Protein AF-0000000076753699 (afdb_homodimer)

InterPro domains:
  IPR006108 3-hydroxyacyl-CoA dehydrogenase, C-terminal [PF00725] (182-278)
  IPR006176 3-hydroxyacyl-CoA dehydrogenase, NAD binding [PF02737] (7-179)
  IPR008927 6-phosphogluconate dehydrogenase-like, C-terminal domain superfamily [SSF48179] (181-278)
  IPR013328 6-phosphogluconate dehydrogenase, domain 2 [G3DSA:1.10.1040.10] (185-278)
  IPR022694 3-hydroxyacyl-CoA dehydrogenase [PIRSF000105] (4-278)
  IPR036291 NAD(P)-binding domain superfamily [SSF51735] (4-181)

Nearest PDB structures (foldseek):
  4kug-assembly2_C  TM=9.467E-01  e=2.448E-29  Clostridium butyricum E4 str. BoNT E BL5262
  6acq-assembly1_F  TM=9.265E-01  e=1.939E-29  Clostridium acetobutylicum ATCC 824
  4pzc-assembly1_A  TM=9.038E-01  e=3.170E-28  Cupriavidus necator H16
  3had-assembly1_B  TM=9.224E-01  e=6.169E-27  Homo sapiens
  1f17-assembly1_A  TM=9.261E-01  e=1.864E-26  Homo sapiens

pLDDT: mean 96.17, std 6.36, range [33.0, 98.88]

Secondary structure (DSSP, 8-state):
------EEEE--SHHHHHHHHHHHHTT--EEEE-S-HHHHHHHHHHHHHHHHHHHHTT---S----EEEES-GGGGTT-SEEEE---S-HHHHHHHHHHHHTTSPTT--EEEE-SS--HHHHHTT-S-GGGEEEEEPPSSTTT--EEEEEE-TT--HHHHHHHHHHHHHTT-EEEEEE--TTTTHHHHHHHHHHHHHHHHHTTSS-HHHHHHHHHHHH--SS-HHHHHHHH-HHHHHHHHHHHHHHHT-GGGSPPHHHHHHHHTT--BGGGTBSSSB-/------EEEE--SHHHHHHHHHHHHTT--EEEE-S-HHHHHHHHHHHHHHHHHHHHTT---S----EEEES-GGGGTT-SEEEE---S-HHHHHHHHHHHHTTSPTT--EEEE-SS--HHHHHTT-S-GGGEEEEEPPSSTTT--EEEEEE-TT--HHHHHHHHHHHHHTT-EEEEEE--TTTTHHHHHHHHHHHHHHHHHTTSS-HHHHHHHHHHHH--SS-HHHHHHHH-HHHHHHHHHHHHHHHT-GGGSPPHHHHHHHHTT--BGGGTBSSSB-

Structure (mmCIF, N/CA/C/O backbone):
data_AF-0000000076753699-model_v1
#
loop_
_entity.id
_entity.type
_entity.pdbx_description
1 polymer '3-hydroxyacyl-CoA dehydrogenase'
#
loop_
_atom_site.group_PDB
_atom_site.id
_atom_site.type_symbol
_atom_site.label_atom_id
_atom_site.label_alt_id
_atom_site.label_comp_id
_atom_site.label_asym_id
_atom_site.label_entity_id
_atom_site.label_seq_id
_atom_site.pdbx_PDB_ins_code
_atom_site.Cartn_x
_atom_site.Cartn_y
_atom_site.Cartn_z
_atom_site.occupancy
_atom_site.B_iso_or_equiv
_atom_site.auth_seq_id
_atom_site.auth_comp_id
_atom_site.auth_asym_id
_atom_site.auth_atom_id
_atom_site.pdbx_PDB_model_num
ATOM 1 N N . MET A 1 1 ? -14.969 -46.531 -12.648 1 33.06 1 MET A N 1
ATOM 2 C CA . MET A 1 1 ? -15.164 -45.219 -12.008 1 33.06 1 MET A CA 1
ATOM 3 C C . MET A 1 1 ? -14.102 -44.219 -12.469 1 33.06 1 MET A C 1
ATOM 5 O O . MET A 1 1 ? -12.906 -44.469 -12.328 1 33.06 1 MET A O 1
ATOM 9 N N . THR A 1 2 ? -14.305 -43.562 -13.523 1 42.16 2 THR A N 1
ATOM 10 C CA . THR A 1 2 ? -13.305 -42.719 -14.148 1 42.16 2 THR A CA 1
ATOM 11 C C . THR A 1 2 ? -12.609 -41.844 -13.109 1 42.16 2 THR A C 1
ATOM 13 O O . THR A 1 2 ? -13.266 -41.125 -12.352 1 42.16 2 THR A O 1
ATOM 16 N N . GLN A 1 3 ? -11.578 -42.25 -12.57 1 54.59 3 GLN A N 1
ATOM 17 C CA . GLN A 1 3 ? -10.844 -41.656 -11.469 1 54.59 3 GLN A CA 1
ATOM 18 C C . GLN A 1 3 ? -10.625 -40.156 -11.703 1 54.59 3 GLN A C 1
ATOM 20 O O . GLN A 1 3 ? -10.211 -39.75 -12.789 1 54.59 3 GLN A O 1
ATOM 25 N N . GLU A 1 4 ? -11.289 -39.312 -10.883 1 69.81 4 GLU A N 1
ATOM 26 C CA . GLU A 1 4 ? -11.164 -37.875 -10.984 1 69.81 4 GLU A CA 1
ATOM 27 C C . GLU A 1 4 ? -9.695 -37.438 -10.977 1 69.81 4 GLU A C 1
ATOM 29 O O . GLU A 1 4 ? -8.906 -37.906 -10.164 1 69.81 4 GLU A O 1
ATOM 34 N N . ARG A 1 5 ? -9.312 -36.906 -12.172 1 86.62 5 ARG A N 1
ATOM 35 C CA . ARG A 1 5 ? -7.953 -36.406 -12.297 1 86.62 5 ARG A CA 1
ATOM 36 C C . ARG A 1 5 ? -7.672 -35.312 -11.25 1 86.62 5 ARG A C 1
ATOM 38 O O . ARG A 1 5 ? -8.5 -34.438 -11.023 1 86.62 5 ARG A O 1
ATOM 45 N N . GLY A 1 6 ? -6.605 -35.594 -10.5 1 94.56 6 GLY A N 1
ATOM 46 C CA . GLY A 1 6 ? -6.199 -34.656 -9.477 1 94.56 6 GLY A CA 1
ATOM 47 C C . GLY A 1 6 ? -5.191 -33.625 -9.977 1 94.56 6 GLY A C 1
ATOM 48 O O . GLY A 1 6 ? -5.137 -33.344 -11.172 1 94.56 6 GLY A O 1
ATOM 49 N N . LEU A 1 7 ? -4.594 -33.031 -9.031 1 97.25 7 LEU A N 1
ATOM 50 C CA . LEU A 1 7 ? -3.557 -32.031 -9.297 1 97.25 7 LEU A CA 1
ATOM 51 C C . LEU A 1 7 ? -2.176 -32.594 -8.961 1 97.25 7 LEU A C 1
ATOM 53 O O . LEU A 1 7 ? -2.016 -33.312 -7.973 1 97.25 7 LEU A O 1
ATOM 57 N N . ALA A 1 8 ? -1.279 -32.406 -9.82 1 97.94 8 ALA A N 1
ATOM 58 C CA . ALA A 1 8 ? 0.116 -32.656 -9.469 1 97.94 8 ALA A CA 1
ATOM 59 C C . ALA A 1 8 ? 0.836 -31.359 -9.117 1 97.94 8 ALA A C 1
ATOM 61 O O . ALA A 1 8 ? 0.687 -30.359 -9.812 1 97.94 8 ALA A O 1
ATOM 62 N N . ILE A 1 9 ? 1.565 -31.375 -8.031 1 98.56 9 ILE A N 1
ATOM 63 C CA . ILE A 1 9 ? 2.285 -30.203 -7.57 1 98.56 9 ILE A CA 1
ATOM 64 C C . ILE A 1 9 ? 3.77 -30.531 -7.41 1 98.56 9 ILE A C 1
ATOM 66 O O . ILE A 1 9 ? 4.129 -31.5 -6.746 1 98.56 9 ILE A O 1
ATOM 70 N N . LEU A 1 10 ? 4.562 -29.75 -8.109 1 98.19 10 LEU A N 1
ATOM 71 C CA . LEU A 1 10 ? 6.012 -29.906 -8.039 1 98.19 10 LEU A CA 1
ATOM 72 C C . LEU A 1 10 ? 6.621 -28.891 -7.07 1 98.19 10 LEU A C 1
ATOM 74 O O . LEU A 1 10 ? 6.555 -27.688 -7.301 1 98.19 10 LEU A O 1
ATOM 78 N N . GLY A 1 11 ? 7.281 -29.359 -6.043 1 98 11 GLY A N 1
ATOM 79 C CA . GLY A 1 11 ? 7.82 -28.516 -4.988 1 98 11 GLY A CA 1
ATOM 80 C C . GLY A 1 11 ? 7.008 -28.562 -3.709 1 98 11 GLY A C 1
ATOM 81 O O . GLY A 1 11 ? 5.844 -28.156 -3.691 1 98 11 GLY A O 1
ATOM 82 N N . ALA A 1 12 ? 7.648 -29.031 -2.646 1 98.19 12 ALA A N 1
ATOM 83 C CA . ALA A 1 12 ? 6.949 -29.234 -1.382 1 98.19 12 ALA A CA 1
ATOM 84 C C . ALA A 1 12 ? 7.387 -28.203 -0.342 1 98.19 12 ALA A C 1
ATOM 86 O O . ALA A 1 12 ? 7.488 -28.516 0.846 1 98.19 12 ALA A O 1
ATOM 87 N N . GLY A 1 13 ? 7.723 -26.984 -0.83 1 95.5 13 GLY A N 1
ATOM 88 C CA . GLY A 1 13 ? 8.016 -25.875 0.064 1 95.5 13 GLY A CA 1
ATOM 89 C C . GLY A 1 13 ? 6.777 -25.188 0.583 1 95.5 13 GLY A C 1
ATOM 90 O O . GLY A 1 13 ? 5.703 -25.797 0.655 1 95.5 13 GLY A O 1
ATOM 91 N N . VAL A 1 14 ? 6.914 -23.938 0.978 1 93.81 14 VAL A N 1
ATOM 92 C CA . VAL A 1 14 ? 5.848 -23.156 1.606 1 93.81 14 VAL A CA 1
ATOM 93 C C . VAL A 1 14 ? 4.652 -23.062 0.659 1 93.81 14 VAL A C 1
ATOM 95 O O . VAL A 1 14 ? 3.533 -23.422 1.023 1 93.81 14 VAL A O 1
ATOM 98 N N . MET A 1 15 ? 4.859 -22.641 -0.558 1 96.75 15 MET A N 1
ATOM 99 C CA . MET A 1 15 ? 3.75 -22.453 -1.489 1 96.75 15 MET A CA 1
ATOM 100 C C . MET A 1 15 ? 3.211 -23.812 -1.956 1 96.75 15 MET A C 1
ATOM 102 O O . MET A 1 15 ? 2 -23.969 -2.111 1 96.75 15 MET A O 1
ATOM 106 N N . GLY A 1 16 ? 4.141 -24.734 -2.193 1 98.31 16 GLY A N 1
ATOM 107 C CA . GLY A 1 16 ? 3.697 -26.062 -2.6 1 98.31 16 GLY A CA 1
ATOM 108 C C . GLY A 1 16 ? 2.736 -26.703 -1.61 1 98.31 16 GLY A C 1
ATOM 109 O O . GLY A 1 16 ? 1.687 -27.219 -2 1 98.31 16 GLY A O 1
ATOM 110 N N . THR A 1 17 ? 3.055 -26.656 -0.333 1 98.62 17 THR A N 1
ATOM 111 C CA . THR A 1 17 ? 2.199 -27.234 0.694 1 98.62 17 THR A CA 1
ATOM 112 C C . THR A 1 17 ? 0.918 -26.422 0.856 1 98.62 17 THR A C 1
ATOM 114 O O . THR A 1 17 ? -0.152 -26.984 1.101 1 98.62 17 THR A O 1
ATOM 117 N N . GLY A 1 18 ? 1.03 -25.125 0.708 1 98.5 18 GLY A N 1
ATOM 118 C CA . GLY A 1 18 ? -0.158 -24.297 0.775 1 98.5 18 GLY A CA 1
ATOM 119 C C . GLY A 1 18 ? -1.157 -24.578 -0.327 1 98.5 18 GLY A C 1
ATOM 120 O O . GLY A 1 18 ? -2.359 -24.672 -0.073 1 98.5 18 GLY A O 1
ATOM 121 N N . ILE A 1 19 ? -0.657 -24.703 -1.539 1 98.75 19 ILE A N 1
ATOM 122 C CA . ILE A 1 19 ? -1.51 -25 -2.686 1 98.75 19 ILE A CA 1
ATOM 123 C C . ILE A 1 19 ? -2.076 -26.406 -2.561 1 98.75 19 ILE A C 1
ATOM 125 O O . ILE A 1 19 ? -3.234 -26.656 -2.908 1 98.75 19 ILE A O 1
ATOM 129 N N . THR A 1 20 ? -1.245 -27.328 -2.055 1 98.81 20 THR A N 1
ATOM 130 C CA . THR A 1 20 ? -1.713 -28.672 -1.772 1 98.81 20 THR A CA 1
ATOM 131 C C . THR A 1 20 ? -2.885 -28.656 -0.794 1 98.81 20 THR A C 1
ATOM 133 O O . THR A 1 20 ? -3.928 -29.25 -1.05 1 98.81 20 THR A O 1
ATOM 136 N N . THR A 1 21 ? -2.713 -27.938 0.299 1 98.88 21 THR A N 1
ATOM 137 C CA . THR A 1 21 ? -3.754 -27.812 1.313 1 98.88 21 THR A CA 1
ATOM 138 C C . THR A 1 21 ? -5.035 -27.25 0.707 1 98.88 21 THR A C 1
ATOM 140 O O . THR A 1 21 ? -6.129 -27.75 0.978 1 98.88 21 THR A O 1
ATOM 143 N N . LEU A 1 22 ? -4.883 -26.234 -0.13 1 98.69 22 LEU A N 1
ATOM 144 C CA . LEU A 1 22 ? -6.016 -25.609 -0.808 1 98.69 22 LEU A CA 1
ATOM 145 C C . LEU A 1 22 ? -6.785 -26.641 -1.628 1 98.69 22 LEU A C 1
ATOM 147 O O . LEU A 1 22 ? -8.008 -26.781 -1.482 1 98.69 22 LEU A O 1
ATOM 151 N N . ALA A 1 23 ? -6.105 -27.406 -2.461 1 98.44 23 ALA A N 1
ATOM 152 C CA . ALA A 1 23 ? -6.734 -28.375 -3.34 1 98.44 23 ALA A CA 1
ATOM 153 C C . ALA A 1 23 ? -7.426 -29.484 -2.533 1 98.44 23 ALA A C 1
ATOM 155 O O . ALA A 1 23 ? -8.594 -29.797 -2.771 1 98.44 23 ALA A O 1
ATOM 156 N N . LEU A 1 24 ? -6.719 -30.016 -1.55 1 98.44 24 LEU A N 1
ATOM 157 C CA . LEU A 1 24 ? -7.266 -31.094 -0.731 1 98.44 24 LEU A CA 1
ATOM 158 C C . LEU A 1 24 ? -8.523 -30.641 0.002 1 98.44 24 LEU A C 1
ATOM 160 O O . LEU A 1 24 ? -9.516 -31.359 0.056 1 98.44 24 LEU A O 1
ATOM 164 N N . ALA A 1 25 ? -8.453 -29.484 0.548 1 98.5 25 ALA A N 1
ATOM 165 C CA . ALA A 1 25 ? -9.562 -28.922 1.313 1 98.5 25 ALA A CA 1
ATOM 166 C C . ALA A 1 25 ? -10.812 -28.797 0.45 1 98.5 25 ALA A C 1
ATOM 168 O O . ALA A 1 25 ? -11.938 -28.797 0.968 1 98.5 25 ALA A O 1
ATOM 169 N N . HIS A 1 26 ? -10.633 -28.703 -0.814 1 97.94 26 HIS A N 1
ATOM 170 C CA . HIS A 1 26 ? -11.758 -28.531 -1.729 1 97.94 26 HIS A CA 1
ATOM 171 C C . HIS A 1 26 ? -12.055 -29.812 -2.492 1 97.94 26 HIS A C 1
ATOM 173 O O . HIS A 1 26 ? -12.641 -29.781 -3.574 1 97.94 26 HIS A O 1
ATOM 179 N N . GLY A 1 27 ? -11.508 -30.906 -2.045 1 97.06 27 GLY A N 1
ATOM 180 C CA . GLY A 1 27 ? -11.898 -32.219 -2.525 1 97.06 27 GLY A CA 1
ATOM 181 C C . GLY A 1 27 ? -11.133 -32.656 -3.766 1 97.06 27 GLY A C 1
ATOM 182 O O . GLY A 1 27 ? -11.57 -33.562 -4.488 1 97.06 27 GLY A O 1
ATOM 183 N N . ILE A 1 28 ? -10 -32.031 -4.07 1 97.25 28 ILE A N 1
ATOM 184 C CA . ILE A 1 28 ? -9.203 -32.375 -5.234 1 97.25 28 ILE A CA 1
ATOM 185 C C . ILE A 1 28 ? -7.98 -33.188 -4.797 1 97.25 28 ILE A C 1
ATOM 187 O O . ILE A 1 28 ? -7.137 -32.688 -4.047 1 97.25 28 ILE A O 1
ATOM 191 N N . PRO A 1 29 ? -7.891 -34.438 -5.258 1 97.31 29 PRO A N 1
ATOM 192 C CA . PRO A 1 29 ? -6.699 -35.219 -4.895 1 97.31 29 PRO A CA 1
ATOM 193 C C . PRO A 1 29 ? -5.41 -34.594 -5.445 1 97.31 29 PRO A C 1
ATOM 195 O O . PRO A 1 29 ? -5.422 -33.969 -6.508 1 97.31 29 PRO A O 1
ATOM 198 N N . VAL A 1 30 ? -4.277 -34.812 -4.668 1 98 30 VAL A N 1
ATOM 199 C CA . VAL A 1 30 ? -3.014 -34.188 -5.055 1 98 30 VAL A CA 1
ATOM 200 C C . VAL A 1 30 ? -1.898 -35.219 -5.031 1 98 30 VAL A C 1
ATOM 202 O O . VAL A 1 30 ? -1.833 -36.062 -4.125 1 98 30 VAL A O 1
ATOM 205 N N . THR A 1 31 ? -1.14 -35.25 -6.074 1 97.75 31 THR A N 1
ATOM 206 C CA . THR A 1 31 ? 0.183 -35.844 -6.035 1 97.75 31 THR A CA 1
ATOM 207 C C . THR A 1 31 ? 1.265 -34.781 -5.836 1 97.75 31 THR A C 1
ATOM 209 O O . THR A 1 31 ? 1.521 -33.969 -6.73 1 97.75 31 THR A O 1
ATOM 212 N N . LEU A 1 32 ? 1.877 -34.781 -4.656 1 98.44 32 LEU A N 1
ATOM 213 C CA . LEU A 1 32 ? 2.945 -33.844 -4.324 1 98.44 32 LEU A CA 1
ATOM 214 C C . LEU A 1 32 ? 4.312 -34.438 -4.598 1 98.44 32 LEU A C 1
ATOM 216 O O . LEU A 1 32 ? 4.625 -35.531 -4.09 1 98.44 32 LEU A O 1
ATOM 220 N N . ILE A 1 33 ? 5.098 -33.781 -5.402 1 97.94 33 ILE A N 1
ATOM 221 C CA . ILE A 1 33 ? 6.359 -34.344 -5.879 1 97.94 33 ILE A CA 1
ATOM 222 C C . ILE A 1 33 ? 7.516 -33.438 -5.43 1 97.94 33 ILE A C 1
ATOM 224 O O . ILE A 1 33 ? 7.449 -32.219 -5.555 1 97.94 33 ILE A O 1
ATOM 228 N N . ASP A 1 34 ? 8.555 -33.969 -4.859 1 97.75 34 ASP A N 1
ATOM 229 C CA . ASP A 1 34 ? 9.789 -33.312 -4.473 1 97.75 34 ASP A CA 1
ATOM 230 C C . ASP A 1 34 ? 10.984 -34.25 -4.562 1 97.75 34 ASP A C 1
ATOM 232 O O . ASP A 1 34 ? 10.828 -35.438 -4.871 1 97.75 34 ASP A O 1
ATOM 236 N N . VAL A 1 35 ? 12.148 -33.719 -4.312 1 94.25 35 VAL A N 1
ATOM 237 C CA . VAL A 1 35 ? 13.383 -34.406 -4.637 1 94.25 35 VAL A CA 1
ATOM 238 C C . VAL A 1 35 ? 13.734 -35.375 -3.508 1 94.25 35 VAL A C 1
ATOM 240 O O . VAL A 1 35 ? 14.531 -36.312 -3.695 1 94.25 35 VAL A O 1
ATOM 243 N N . SER A 1 36 ? 13.109 -35.219 -2.314 1 95.38 36 SER A N 1
ATOM 244 C CA . SER A 1 36 ? 13.562 -36 -1.17 1 95.38 36 SER A CA 1
ATOM 245 C C . SER A 1 36 ? 12.375 -36.5 -0.345 1 95.38 36 SER A C 1
ATOM 247 O O . SER A 1 36 ? 11.422 -35.75 -0.118 1 95.38 36 SER A O 1
ATOM 249 N N . ASP A 1 37 ? 12.539 -37.75 0.146 1 96.25 37 ASP A N 1
ATOM 250 C CA . ASP A 1 37 ? 11.523 -38.344 1.018 1 96.25 37 ASP A CA 1
ATOM 251 C C . ASP A 1 37 ? 11.422 -37.562 2.33 1 96.25 37 ASP A C 1
ATOM 253 O O . ASP A 1 37 ? 10.336 -37.438 2.904 1 96.25 37 ASP A O 1
ATOM 257 N N . GLU A 1 38 ? 12.492 -37.062 2.727 1 97.44 38 GLU A N 1
ATOM 258 C CA . GLU A 1 38 ? 12.508 -36.312 3.967 1 97.44 38 GLU A CA 1
ATOM 259 C C . GLU A 1 38 ? 11.68 -35.031 3.834 1 97.44 38 GLU A C 1
ATOM 261 O O . GLU A 1 38 ? 10.875 -34.719 4.711 1 97.44 38 GLU A O 1
ATOM 266 N N . VAL A 1 39 ? 11.906 -34.375 2.744 1 97.12 39 VAL A N 1
ATOM 267 C CA . VAL A 1 39 ? 11.156 -33.125 2.473 1 97.12 39 VAL A CA 1
ATOM 268 C C . VAL A 1 39 ? 9.672 -33.469 2.375 1 97.12 39 VAL A C 1
ATOM 270 O O . VAL A 1 39 ? 8.836 -32.719 2.895 1 97.12 39 VAL A O 1
ATOM 273 N N . LEU A 1 40 ? 9.312 -34.562 1.772 1 98.31 40 LEU A N 1
ATOM 274 C CA . LEU A 1 40 ? 7.922 -34.938 1.572 1 98.31 40 LEU A CA 1
ATOM 275 C C . LEU A 1 40 ? 7.273 -35.344 2.893 1 98.31 40 LEU A C 1
ATOM 277 O O . LEU A 1 40 ? 6.082 -35.125 3.102 1 98.31 40 LEU A O 1
ATOM 281 N N . ALA A 1 41 ? 8.07 -35.969 3.779 1 98.06 41 ALA A N 1
ATOM 282 C CA . ALA A 1 41 ? 7.547 -36.312 5.102 1 98.06 41 ALA A CA 1
ATOM 283 C C . ALA A 1 41 ? 7.199 -35.031 5.883 1 98.06 41 ALA A C 1
ATOM 285 O O . ALA A 1 41 ? 6.125 -34.969 6.48 1 98.06 41 ALA A O 1
ATOM 286 N N . ASP A 1 42 ? 8.078 -34.125 5.848 1 97.94 42 ASP A N 1
ATOM 287 C CA . ASP A 1 42 ? 7.836 -32.844 6.488 1 97.94 42 ASP A CA 1
ATOM 288 C C . ASP A 1 42 ? 6.633 -32.125 5.863 1 97.94 42 ASP A C 1
ATOM 290 O O . ASP A 1 42 ? 5.844 -31.5 6.566 1 97.94 42 ASP A O 1
ATOM 294 N N . ALA A 1 43 ? 6.523 -32.219 4.562 1 98.56 43 ALA A N 1
ATOM 295 C CA . ALA A 1 43 ? 5.422 -31.594 3.836 1 98.56 43 ALA A CA 1
ATOM 296 C C . ALA A 1 43 ? 4.078 -32.188 4.25 1 98.56 43 ALA A C 1
ATOM 298 O O . ALA A 1 43 ? 3.088 -31.469 4.379 1 98.56 43 ALA A O 1
ATOM 299 N N . ARG A 1 44 ? 4.023 -33.5 4.441 1 98.5 44 ARG A N 1
ATOM 300 C CA . ARG A 1 44 ? 2.795 -34.156 4.895 1 98.5 44 ARG A CA 1
ATOM 301 C C . ARG A 1 44 ? 2.338 -33.594 6.234 1 98.5 44 ARG A C 1
ATOM 303 O O . ARG A 1 44 ? 1.148 -33.344 6.434 1 98.5 44 ARG A O 1
ATOM 310 N N . ASP A 1 45 ? 3.281 -33.406 7.051 1 98.5 45 ASP A N 1
ATOM 311 C CA . ASP A 1 45 ? 2.971 -32.844 8.367 1 98.5 45 ASP A CA 1
ATOM 312 C C . ASP A 1 45 ? 2.48 -31.406 8.258 1 98.5 45 ASP A C 1
ATOM 314 O O . ASP A 1 45 ? 1.525 -31.016 8.93 1 98.5 45 ASP A O 1
ATOM 318 N N . ARG A 1 46 ? 3.143 -30.672 7.473 1 97.75 46 ARG A N 1
ATOM 319 C CA . ARG A 1 46 ? 2.754 -29.281 7.262 1 97.75 46 ARG A CA 1
ATOM 320 C C . ARG A 1 46 ? 1.345 -29.188 6.688 1 97.75 46 ARG A C 1
ATOM 322 O O . ARG A 1 46 ? 0.549 -28.344 7.113 1 97.75 46 ARG A O 1
ATOM 329 N N . VAL A 1 47 ? 1.043 -30.016 5.754 1 98.81 47 VAL A N 1
ATOM 330 C CA . VAL A 1 47 ? -0.27 -30.031 5.117 1 98.81 47 VAL A CA 1
ATOM 331 C C . VAL A 1 47 ? -1.339 -30.406 6.145 1 98.81 47 VAL A C 1
ATOM 333 O O . VAL A 1 47 ? -2.412 -29.797 6.18 1 98.81 47 VAL A O 1
ATOM 336 N N . ARG A 1 48 ? -1.02 -31.391 6.984 1 98.31 48 ARG A N 1
ATOM 337 C CA . ARG A 1 48 ? -1.949 -31.781 8.039 1 98.31 48 ARG A CA 1
ATOM 338 C C . ARG A 1 48 ? -2.258 -30.609 8.969 1 98.31 48 ARG A C 1
ATOM 340 O O . ARG A 1 48 ? -3.418 -30.375 9.297 1 98.31 48 ARG A O 1
ATOM 347 N N . GLN A 1 49 ? -1.271 -29.922 9.336 1 98.44 49 GLN A N 1
ATOM 348 C CA . GLN A 1 49 ? -1.44 -28.766 10.219 1 98.44 49 GLN A CA 1
ATOM 349 C C . GLN A 1 49 ? -2.223 -27.656 9.523 1 98.44 49 GLN A C 1
ATOM 351 O O . GLN A 1 49 ? -3.084 -27.016 10.133 1 98.44 49 GLN A O 1
ATOM 356 N N . GLN A 1 50 ? -1.921 -27.438 8.312 1 98.56 50 GLN A N 1
ATOM 357 C CA . GLN A 1 50 ? -2.607 -26.406 7.543 1 98.56 50 GLN A CA 1
ATOM 358 C C . GLN A 1 50 ? -4.082 -26.75 7.348 1 98.56 50 GLN A C 1
ATOM 360 O O . GLN A 1 50 ? -4.941 -25.875 7.371 1 98.56 50 GLN A O 1
ATOM 365 N N . LEU A 1 51 ? -4.367 -28.016 7.148 1 98.62 51 LEU A N 1
ATOM 366 C CA . LEU A 1 51 ? -5.75 -28.453 7.004 1 98.62 51 LEU A CA 1
ATOM 367 C C . LEU A 1 51 ? -6.535 -28.203 8.289 1 98.62 51 LEU A C 1
ATOM 369 O O . LEU A 1 51 ? -7.695 -27.797 8.242 1 98.62 51 LEU A O 1
ATOM 373 N N . ARG A 1 52 ? -5.895 -28.438 9.422 1 98.06 52 ARG A N 1
ATOM 374 C CA . ARG A 1 52 ? -6.527 -28.141 10.703 1 98.06 52 ARG A CA 1
ATOM 375 C C . ARG A 1 52 ? -6.812 -26.656 10.844 1 98.06 52 ARG A C 1
ATOM 377 O O . ARG A 1 52 ? -7.895 -26.266 11.281 1 98.06 52 ARG A O 1
ATOM 384 N N . HIS A 1 53 ? -5.816 -25.922 10.508 1 97.94 53 HIS A N 1
ATOM 385 C CA . HIS A 1 53 ? -5.996 -24.484 10.547 1 97.94 53 HIS A CA 1
ATOM 386 C C . HIS A 1 53 ? -7.121 -24.047 9.617 1 97.94 53 HIS A C 1
ATOM 388 O O . HIS A 1 53 ? -7.965 -23.219 10.008 1 97.94 53 HIS A O 1
ATOM 394 N N . ALA A 1 54 ? -7.121 -24.531 8.398 1 97.88 54 ALA A N 1
ATOM 395 C CA . ALA A 1 54 ? -8.164 -24.203 7.43 1 97.88 54 ALA A CA 1
ATOM 396 C C . ALA A 1 54 ? -9.547 -24.562 7.973 1 97.88 54 ALA A C 1
ATOM 398 O O . ALA A 1 54 ? -10.5 -23.797 7.777 1 97.88 54 ALA A O 1
ATOM 399 N N . GLN A 1 55 ? -9.633 -25.656 8.57 1 97.19 55 GLN A N 1
ATOM 400 C CA . GLN A 1 55 ? -10.891 -26.078 9.164 1 97.19 55 GLN A CA 1
ATOM 401 C C . GLN A 1 55 ? -11.352 -25.094 10.234 1 97.19 55 GLN A C 1
ATOM 403 O O . GLN A 1 55 ? -12.523 -24.719 10.266 1 97.19 55 GLN A O 1
ATOM 408 N N . LEU A 1 56 ? -10.453 -24.688 11.109 1 97.25 56 LEU A N 1
ATOM 409 C CA . LEU A 1 56 ? -10.75 -23.734 12.172 1 97.25 56 LEU A CA 1
ATOM 410 C C . LEU A 1 56 ? -11.211 -22.406 11.594 1 97.25 56 LEU A C 1
ATOM 412 O O . LEU A 1 56 ? -12.047 -21.719 12.188 1 97.25 56 LEU A O 1
ATOM 416 N N . MET A 1 57 ? -10.734 -22.109 10.43 1 96.88 57 MET A N 1
ATOM 417 C CA . MET A 1 57 ? -11.055 -20.828 9.781 1 96.88 57 MET A CA 1
ATOM 418 C C . MET A 1 57 ? -12.297 -20.969 8.898 1 96.88 57 MET A C 1
ATOM 420 O O . MET A 1 57 ? -12.695 -20.031 8.227 1 96.88 57 MET A O 1
ATOM 424 N N . GLY A 1 58 ? -12.844 -22.141 8.75 1 96.88 58 GLY A N 1
ATOM 425 C CA . GLY A 1 58 ? -14.016 -22.391 7.926 1 96.88 58 GLY A CA 1
ATOM 426 C C . GLY A 1 58 ? -13.703 -22.453 6.445 1 96.88 58 GLY A C 1
ATOM 427 O O . GLY A 1 58 ? -14.555 -22.156 5.605 1 96.88 58 GLY A O 1
ATOM 428 N N . ALA A 1 59 ? -12.438 -22.828 6.109 1 95.88 59 ALA A N 1
ATOM 429 C CA . ALA A 1 59 ? -11.969 -22.812 4.727 1 95.88 59 ALA A CA 1
ATOM 430 C C . ALA A 1 59 ? -11.953 -24.219 4.129 1 95.88 59 ALA A C 1
ATOM 432 O O . ALA A 1 59 ? -11.234 -24.484 3.16 1 95.88 59 ALA A O 1
ATOM 433 N N . VAL A 1 60 ? -12.711 -25.172 4.734 1 95.75 60 VAL A N 1
ATOM 434 C CA . VAL A 1 60 ? -12.867 -26.531 4.23 1 95.75 60 VAL A CA 1
ATOM 435 C C . VAL A 1 60 ? -14.352 -26.828 4.004 1 95.75 60 VAL A C 1
ATOM 437 O O . VAL A 1 60 ? -15.047 -27.266 4.922 1 95.75 60 VAL A O 1
ATOM 440 N N . PRO A 1 61 ? -14.805 -26.641 2.826 1 94.12 61 PRO A N 1
ATOM 441 C CA . PRO A 1 61 ? -16.234 -26.703 2.564 1 94.12 61 PRO A CA 1
ATOM 442 C C . PRO A 1 61 ? -16.766 -28.141 2.537 1 94.12 61 PRO A C 1
ATOM 444 O O . PRO A 1 61 ? -17.969 -28.359 2.66 1 94.12 61 PRO A O 1
ATOM 447 N N . GLY A 1 62 ? -15.898 -29.109 2.32 1 91.5 62 GLY A N 1
ATOM 448 C CA . GLY A 1 62 ? -16.328 -30.484 2.205 1 91.5 62 GLY A CA 1
ATOM 449 C C . GLY A 1 62 ? -15.273 -31.484 2.67 1 91.5 62 GLY A C 1
ATOM 450 O O . GLY A 1 62 ? -14.492 -31.188 3.58 1 91.5 62 GLY A O 1
ATOM 451 N N . ALA A 1 63 ? -15.359 -32.688 2.049 1 93.81 63 ALA A N 1
ATOM 452 C CA . ALA A 1 63 ? -14.445 -33.75 2.426 1 93.81 63 ALA A CA 1
ATOM 453 C C . ALA A 1 63 ? -13.039 -33.5 1.882 1 93.81 63 ALA A C 1
ATOM 455 O O . ALA A 1 63 ? -12.883 -33.062 0.73 1 93.81 63 ALA A O 1
ATOM 456 N N . VAL A 1 64 ? -12.094 -33.719 2.732 1 97.25 64 VAL A N 1
ATOM 457 C CA . VAL A 1 64 ? -10.695 -33.562 2.346 1 97.25 64 VAL A CA 1
ATOM 458 C C . VAL A 1 64 ? -10.281 -34.719 1.439 1 97.25 64 VAL A C 1
ATOM 460 O O . VAL A 1 64 ? -10.57 -35.906 1.737 1 97.25 64 VAL A O 1
ATOM 463 N N . ALA A 1 65 ? -9.656 -34.438 0.337 1 97.31 65 ALA A N 1
ATOM 464 C CA . ALA A 1 65 ? -9.242 -35.469 -0.618 1 97.31 65 ALA A CA 1
ATOM 465 C C . ALA A 1 65 ? -7.918 -36.094 -0.195 1 97.31 65 ALA A C 1
ATOM 467 O O . ALA A 1 65 ? -7.371 -35.75 0.86 1 97.31 65 ALA A O 1
ATOM 468 N N . ALA A 1 66 ? -7.453 -37.031 -1.025 1 96.56 66 ALA A N 1
ATOM 469 C CA . ALA A 1 66 ? -6.27 -37.812 -0.676 1 96.56 66 ALA A CA 1
ATOM 470 C C . ALA A 1 66 ? -4.996 -37.125 -1.152 1 96.56 66 ALA A C 1
ATOM 472 O O . ALA A 1 66 ? -4.969 -36.531 -2.232 1 96.56 66 ALA A O 1
ATOM 473 N N . LEU A 1 67 ? -3.951 -37.25 -0.341 1 97.88 67 LEU A N 1
ATOM 474 C CA . LEU A 1 67 ? -2.609 -36.781 -0.684 1 97.88 67 LEU A CA 1
ATOM 475 C C . LEU A 1 67 ? -1.692 -37.969 -0.991 1 97.88 67 LEU A C 1
ATOM 477 O O . LEU A 1 67 ? -1.586 -38.906 -0.191 1 97.88 67 LEU A O 1
ATOM 481 N N . THR A 1 68 ? -1.139 -37.969 -2.15 1 97.19 68 THR A N 1
ATOM 482 C CA . THR A 1 68 ? -0.063 -38.875 -2.516 1 97.19 68 THR A CA 1
ATOM 483 C C . THR A 1 68 ? 1.248 -38.125 -2.709 1 97.19 68 THR A C 1
ATOM 485 O O . THR A 1 68 ? 1.251 -37 -3.193 1 97.19 68 THR A O 1
ATOM 488 N N . THR A 1 69 ? 2.375 -38.719 -2.246 1 98 69 THR A N 1
ATOM 489 C CA . THR A 1 69 ? 3.678 -38.094 -2.441 1 98 69 THR A CA 1
ATOM 490 C C . THR A 1 69 ? 4.586 -39 -3.283 1 98 69 THR A C 1
ATOM 492 O O . THR A 1 69 ? 4.387 -40.188 -3.346 1 98 69 THR A O 1
ATOM 495 N N . SER A 1 70 ? 5.48 -38.406 -4.012 1 97.62 70 SER A N 1
ATOM 496 C CA . SER A 1 70 ? 6.426 -39.156 -4.84 1 97.62 70 SER A CA 1
ATOM 497 C C . SER A 1 70 ? 7.727 -38.375 -5.027 1 97.62 70 SER A C 1
ATOM 499 O O . SER A 1 70 ? 7.723 -37.125 -5.031 1 97.62 70 SER A O 1
ATOM 501 N N . THR A 1 71 ? 8.828 -39.031 -5.191 1 97.25 71 THR A N 1
ATOM 502 C CA . THR A 1 71 ? 10.094 -38.406 -5.551 1 97.25 71 THR A CA 1
ATOM 503 C C . THR A 1 71 ? 10.352 -38.5 -7.055 1 97.25 71 THR A C 1
ATOM 505 O O . THR A 1 71 ? 11.336 -37.969 -7.562 1 97.25 71 THR A O 1
ATOM 508 N N . ASP A 1 72 ? 9.391 -39.188 -7.73 1 94.62 72 ASP A N 1
ATOM 509 C CA . ASP A 1 72 ? 9.484 -39.375 -9.172 1 94.62 72 ASP A CA 1
ATOM 510 C C . ASP A 1 72 ? 8.703 -38.281 -9.922 1 94.62 72 ASP A C 1
ATOM 512 O O . ASP A 1 72 ? 7.477 -38.219 -9.836 1 94.62 72 ASP A O 1
ATOM 516 N N . ARG A 1 73 ? 9.398 -37.562 -10.773 1 91 73 ARG A N 1
ATOM 517 C CA . ARG A 1 73 ? 8.758 -36.531 -11.57 1 91 73 ARG A CA 1
ATOM 518 C C . ARG A 1 73 ? 7.746 -37.125 -12.539 1 91 73 ARG A C 1
ATOM 520 O O . ARG A 1 73 ? 6.809 -36.438 -12.969 1 91 73 ARG A O 1
ATOM 527 N N . GLY A 1 74 ? 7.93 -38.281 -12.844 1 89.5 74 GLY A N 1
ATOM 528 C CA . GLY A 1 74 ? 7.027 -38.969 -13.75 1 89.5 74 GLY A CA 1
ATOM 529 C C . GLY A 1 74 ? 5.648 -39.219 -13.156 1 89.5 74 GLY A C 1
ATOM 530 O O . GLY A 1 74 ? 4.711 -39.562 -13.867 1 89.5 74 GLY A O 1
ATOM 531 N N . ALA A 1 75 ? 5.516 -38.938 -11.891 1 91.75 75 ALA A N 1
ATOM 532 C CA . ALA A 1 75 ? 4.246 -39.156 -11.203 1 91.75 75 ALA A CA 1
ATOM 533 C C . ALA A 1 75 ? 3.225 -38.062 -11.586 1 91.75 75 ALA A C 1
ATOM 535 O O . ALA A 1 75 ? 2.09 -38.094 -11.109 1 91.75 75 ALA A O 1
ATOM 536 N N . VAL A 1 76 ? 3.557 -37.188 -12.469 1 90.12 76 VAL A N 1
ATOM 537 C CA . VAL A 1 76 ? 2.668 -36.125 -12.883 1 90.12 76 VAL A CA 1
ATOM 538 C C . VAL A 1 76 ? 1.606 -36.656 -13.844 1 90.12 76 VAL A C 1
ATOM 540 O O . VAL A 1 76 ? 0.648 -35.969 -14.172 1 90.12 76 VAL A O 1
ATOM 543 N N . GLY A 1 77 ? 1.66 -37.906 -14.18 1 80.31 77 GLY A N 1
ATOM 544 C CA . GLY A 1 77 ? 0.758 -38.469 -15.18 1 80.31 77 GLY A CA 1
ATOM 545 C C . GLY A 1 77 ? -0.692 -38.469 -14.734 1 80.31 77 GLY A C 1
ATOM 546 O O . GLY A 1 77 ? -0.983 -38.562 -13.539 1 80.31 77 GLY A O 1
ATOM 547 N N . ASN A 1 78 ? -1.69 -38.094 -15.586 1 81.75 78 ASN A N 1
ATOM 548 C CA . ASN A 1 78 ? -3.141 -38.125 -15.438 1 81.75 78 ASN A CA 1
ATOM 549 C C . ASN A 1 78 ? -3.645 -37 -14.555 1 81.75 78 ASN A C 1
ATOM 551 O O . ASN A 1 78 ? -4.637 -37.156 -13.836 1 81.75 78 ASN A O 1
ATOM 555 N N . ALA A 1 79 ? -2.949 -35.938 -14.445 1 93.12 79 ALA A N 1
ATOM 556 C CA . ALA A 1 79 ? -3.381 -34.781 -13.68 1 93.12 79 ALA A CA 1
ATOM 557 C C . ALA A 1 79 ? -4.238 -33.844 -14.539 1 93.12 79 ALA A C 1
ATOM 559 O O . ALA A 1 79 ? -4.062 -33.781 -15.758 1 93.12 79 ALA A O 1
ATOM 560 N N . VAL A 1 80 ? -5.203 -33.188 -13.875 1 95.06 80 VAL A N 1
ATOM 561 C CA . VAL A 1 80 ? -6.012 -32.219 -14.57 1 95.06 80 VAL A CA 1
ATOM 562 C C . VAL A 1 80 ? -5.16 -30.984 -14.898 1 95.06 80 VAL A C 1
ATOM 564 O O . VAL A 1 80 ? -5.406 -30.297 -15.891 1 95.06 80 VAL A O 1
ATOM 567 N N . ALA A 1 81 ? -4.133 -30.766 -14.125 1 97.56 81 ALA A N 1
ATOM 568 C CA . ALA A 1 81 ? -3.123 -29.719 -14.289 1 97.56 81 ALA A CA 1
ATOM 569 C C . ALA A 1 81 ? -1.9 -29.984 -13.414 1 97.56 81 ALA A C 1
ATOM 571 O O . ALA A 1 81 ? -1.971 -30.766 -12.469 1 97.56 81 ALA A O 1
ATOM 572 N N . VAL A 1 82 ? -0.833 -29.438 -13.781 1 98.06 82 VAL A N 1
ATOM 573 C CA . VAL A 1 82 ? 0.4 -29.531 -13.008 1 98.06 82 VAL A CA 1
ATOM 574 C C . VAL A 1 82 ? 0.815 -28.125 -12.539 1 98.06 82 VAL A C 1
ATOM 576 O O . VAL A 1 82 ? 0.842 -27.188 -13.336 1 98.06 82 VAL A O 1
ATOM 579 N N . VAL A 1 83 ? 1.135 -28 -11.227 1 98.62 83 VAL A N 1
ATOM 580 C CA . VAL A 1 83 ? 1.568 -26.719 -10.672 1 98.62 83 VAL A CA 1
ATOM 581 C C . VAL A 1 83 ? 3.029 -26.812 -10.234 1 98.62 83 VAL A C 1
ATOM 583 O O . VAL A 1 83 ? 3.391 -27.688 -9.43 1 98.62 83 VAL A O 1
ATOM 586 N N . GLU A 1 84 ? 3.812 -26.031 -10.836 1 98.56 84 GLU A N 1
ATOM 587 C CA . GLU A 1 84 ? 5.199 -25.891 -10.406 1 98.56 84 GLU A CA 1
ATOM 588 C C . GLU A 1 84 ? 5.328 -24.828 -9.32 1 98.56 84 GLU A C 1
ATOM 590 O O . GLU A 1 84 ? 4.91 -23.672 -9.508 1 98.56 84 GLU A O 1
ATOM 595 N N . ALA A 1 85 ? 5.863 -25.188 -8.156 1 98.12 85 ALA A N 1
ATOM 596 C CA . ALA A 1 85 ? 6.035 -24.281 -7.016 1 98.12 85 ALA A CA 1
ATOM 597 C C . ALA A 1 85 ? 7.422 -24.438 -6.398 1 98.12 85 ALA A C 1
ATOM 599 O O . ALA A 1 85 ? 7.555 -24.547 -5.176 1 98.12 85 ALA A O 1
ATOM 600 N N . VAL A 1 86 ? 8.445 -24.547 -7.219 1 96.75 86 VAL A N 1
ATOM 601 C CA . VAL A 1 86 ? 9.812 -24.641 -6.723 1 96.75 86 VAL A CA 1
ATOM 602 C C . VAL A 1 86 ? 10.391 -23.234 -6.531 1 96.75 86 VAL A C 1
ATOM 604 O O . VAL A 1 86 ? 9.656 -22.25 -6.578 1 96.75 86 VAL A O 1
ATOM 607 N N . VAL A 1 87 ? 11.648 -23.078 -6.246 1 93.81 87 VAL A N 1
ATOM 608 C CA . VAL A 1 87 ? 12.305 -21.812 -5.918 1 93.81 87 VAL A CA 1
ATOM 609 C C . VAL A 1 87 ? 12.172 -20.844 -7.082 1 93.81 87 VAL A C 1
ATOM 611 O O . VAL A 1 87 ? 12.07 -21.25 -8.242 1 93.81 87 VAL A O 1
ATOM 614 N N . GLU A 1 88 ? 12.219 -19.578 -6.789 1 95.06 88 GLU A N 1
ATOM 615 C CA . GLU A 1 88 ? 12.031 -18.516 -7.766 1 95.06 88 GLU A CA 1
ATOM 616 C C . GLU A 1 88 ? 13.312 -18.25 -8.555 1 95.06 88 GLU A C 1
ATOM 618 O O . GLU A 1 88 ? 13.906 -17.172 -8.438 1 95.06 88 GLU A O 1
ATOM 623 N N . ASP A 1 89 ? 13.695 -19.172 -9.305 1 94.69 89 ASP A N 1
ATOM 624 C CA . ASP A 1 89 ? 14.883 -19.125 -10.148 1 94.69 89 ASP A CA 1
ATOM 625 C C . ASP A 1 89 ? 14.547 -19.531 -11.586 1 94.69 89 ASP A C 1
ATOM 627 O O . ASP A 1 89 ? 14.055 -20.641 -11.82 1 94.69 89 ASP A O 1
ATOM 631 N N . VAL A 1 90 ? 14.883 -18.672 -12.477 1 96.12 90 VAL A N 1
ATOM 632 C CA . VAL A 1 90 ? 14.477 -18.859 -13.867 1 96.12 90 VAL A CA 1
ATOM 633 C C . VAL A 1 90 ? 15.047 -20.156 -14.414 1 96.12 90 VAL A C 1
ATOM 635 O O . VAL A 1 90 ? 14.344 -20.938 -15.07 1 96.12 90 VAL A O 1
ATOM 638 N N . GLU A 1 91 ? 16.297 -20.406 -14.141 1 96 91 GLU A N 1
ATOM 639 C CA . GLU A 1 91 ? 16.953 -21.609 -14.664 1 96 91 GLU A CA 1
ATOM 640 C C . GLU A 1 91 ? 16.312 -22.875 -14.102 1 96 91 GLU A C 1
ATOM 642 O O . GLU A 1 91 ? 16.047 -23.828 -14.836 1 96 91 GLU A O 1
ATOM 647 N N . VAL A 1 92 ? 16.078 -22.875 -12.844 1 96.31 92 VAL A N 1
ATOM 648 C CA . VAL A 1 92 ? 15.477 -24.016 -12.188 1 96.31 92 VAL A CA 1
ATOM 649 C C . VAL A 1 92 ? 14.062 -24.234 -12.727 1 96.31 92 VAL A C 1
ATOM 651 O O . VAL A 1 92 ? 13.703 -25.359 -13.094 1 96.31 92 VAL A O 1
ATOM 654 N N . LYS A 1 93 ? 13.305 -23.219 -12.898 1 97.38 93 LYS A N 1
ATOM 655 C CA . LYS A 1 93 ? 11.922 -23.328 -13.359 1 97.38 93 LYS A CA 1
ATOM 656 C C . LYS A 1 93 ? 11.859 -23.766 -14.82 1 97.38 93 LYS A C 1
ATOM 658 O O . LYS A 1 93 ? 11.078 -24.641 -15.18 1 97.38 93 LYS A O 1
ATOM 663 N N . THR A 1 94 ? 12.703 -23.156 -15.594 1 96.75 94 THR A N 1
ATOM 664 C CA . THR A 1 94 ? 12.68 -23.484 -17.016 1 96.75 94 THR A CA 1
ATOM 665 C C . THR A 1 94 ? 13.047 -24.953 -17.234 1 96.75 94 THR A C 1
ATOM 667 O O . THR A 1 94 ? 12.398 -25.656 -18.016 1 96.75 94 THR A O 1
ATOM 670 N N . SER A 1 95 ? 14.078 -25.391 -16.547 1 96.19 95 SER A N 1
ATOM 671 C CA . SER A 1 95 ? 14.492 -26.781 -16.672 1 96.19 95 SER A CA 1
ATOM 672 C C . SER A 1 95 ? 13.375 -27.719 -16.234 1 96.19 95 SER A C 1
ATOM 674 O O . SER A 1 95 ? 13.055 -28.688 -16.938 1 96.19 95 SER A O 1
ATOM 676 N N . LEU A 1 96 ? 12.797 -27.422 -15.172 1 96.69 96 LEU A N 1
ATOM 677 C CA . LEU A 1 96 ? 11.742 -28.281 -14.617 1 96.69 96 LEU A CA 1
ATOM 678 C C . LEU A 1 96 ? 10.508 -28.266 -15.516 1 96.69 96 LEU A C 1
ATOM 680 O O . LEU A 1 96 ? 9.953 -29.312 -15.82 1 96.69 96 LEU A O 1
ATOM 684 N N . LEU A 1 97 ? 10.07 -27.141 -15.945 1 97.31 97 LEU A N 1
ATOM 685 C CA . LEU A 1 97 ? 8.875 -27 -16.766 1 97.31 97 LEU A CA 1
ATOM 686 C C . LEU A 1 97 ? 9.047 -27.703 -18.109 1 97.31 97 LEU A C 1
ATOM 688 O O . LEU A 1 97 ? 8.133 -28.375 -18.594 1 97.31 97 LEU A O 1
ATOM 692 N N . GLY A 1 98 ? 10.211 -27.562 -18.672 1 96.25 98 GLY A N 1
ATOM 693 C CA . GLY A 1 98 ? 10.5 -28.266 -19.922 1 96.25 98 GLY A CA 1
ATOM 694 C C . GLY A 1 98 ? 10.43 -29.781 -19.781 1 96.25 98 GLY A C 1
ATOM 695 O O . GLY A 1 98 ? 9.805 -30.469 -20.594 1 96.25 98 GLY A O 1
ATOM 696 N N . ASP A 1 99 ? 11.055 -30.234 -18.766 1 95.19 99 ASP A N 1
ATOM 697 C CA . ASP A 1 99 ? 11.086 -31.672 -18.5 1 95.19 99 ASP A CA 1
ATOM 698 C C . ASP A 1 99 ? 9.68 -32.219 -18.281 1 95.19 99 ASP A C 1
ATOM 700 O O . ASP A 1 99 ? 9.305 -33.25 -18.875 1 95.19 99 ASP A O 1
ATOM 704 N N . VAL A 1 100 ? 8.922 -31.562 -17.5 1 95.38 100 VAL A N 1
ATOM 705 C CA . VAL A 1 100 ? 7.586 -32 -17.141 1 95.38 100 VAL A CA 1
ATOM 706 C C . VAL A 1 100 ? 6.66 -31.938 -18.344 1 95.38 100 VAL A C 1
ATOM 708 O O . VAL A 1 100 ? 5.852 -32.844 -18.578 1 95.38 100 VAL A O 1
ATOM 711 N N . CYS A 1 101 ? 6.762 -30.922 -19.125 1 94.75 101 CYS A N 1
ATOM 712 C CA . CYS A 1 101 ? 5.945 -30.766 -20.328 1 94.75 101 CYS A CA 1
ATOM 713 C C . CYS A 1 101 ? 6.094 -31.969 -21.25 1 94.75 101 CYS A C 1
ATOM 715 O O . CYS A 1 101 ? 5.109 -32.438 -21.797 1 94.75 101 CYS A O 1
ATOM 717 N N . ALA A 1 102 ? 7.262 -32.469 -21.312 1 92.19 102 ALA A N 1
ATOM 718 C CA . ALA A 1 102 ? 7.562 -33.594 -22.219 1 92.19 102 ALA A CA 1
ATOM 719 C C . ALA A 1 102 ? 6.895 -34.875 -21.734 1 92.19 102 ALA A C 1
ATOM 721 O O . ALA A 1 102 ? 6.738 -35.812 -22.516 1 92.19 102 ALA A O 1
ATOM 722 N N . ARG A 1 103 ? 6.418 -34.875 -20.516 1 91 103 ARG A N 1
ATOM 723 C CA . ARG A 1 103 ? 5.867 -36.062 -19.906 1 91 103 ARG A CA 1
ATOM 724 C C . ARG A 1 103 ? 4.344 -36 -19.844 1 91 103 ARG A C 1
ATOM 726 O O . ARG A 1 103 ? 3.688 -37 -19.516 1 91 103 ARG A O 1
ATOM 733 N N . LEU A 1 104 ? 3.812 -34.875 -20.172 1 92.62 104 LEU A N 1
ATOM 734 C CA . LEU A 1 104 ? 2.379 -34.688 -19.984 1 92.62 104 LEU A CA 1
ATOM 735 C C . LEU A 1 104 ? 1.627 -34.969 -21.297 1 92.62 104 LEU A C 1
ATOM 737 O O . LEU A 1 104 ? 2.154 -34.719 -22.375 1 92.62 104 LEU A O 1
ATOM 741 N N . ASP A 1 105 ? 0.437 -35.438 -21.078 1 90.31 105 ASP A N 1
ATOM 742 C CA . ASP A 1 105 ? -0.463 -35.531 -22.219 1 90.31 105 ASP A CA 1
ATOM 743 C C . ASP A 1 105 ? -0.831 -34.156 -22.781 1 90.31 105 ASP A C 1
ATOM 745 O O . ASP A 1 105 ? -0.941 -33.188 -22.016 1 90.31 105 ASP A O 1
ATOM 749 N N . GLU A 1 106 ? -1.03 -34.188 -24.078 1 92.94 106 GLU A N 1
ATOM 750 C CA . GLU A 1 106 ? -1.536 -32.938 -24.688 1 92.94 106 GLU A CA 1
ATOM 751 C C . GLU A 1 106 ? -2.857 -32.531 -24.062 1 92.94 106 GLU A C 1
ATOM 753 O O . GLU A 1 106 ? -3.709 -33.375 -23.766 1 92.94 106 GLU A O 1
ATOM 758 N N . GLY A 1 107 ? -2.949 -31.266 -23.828 1 94.12 107 GLY A N 1
ATOM 759 C CA . GLY A 1 107 ? -4.184 -30.734 -23.25 1 94.12 107 GLY A CA 1
ATOM 760 C C . GLY A 1 107 ? -4.113 -30.531 -21.75 1 94.12 107 GLY A C 1
ATOM 761 O O . GLY A 1 107 ? -5.035 -29.969 -21.156 1 94.12 107 GLY A O 1
ATOM 762 N N . THR A 1 108 ? -2.992 -30.938 -21.109 1 95.62 108 THR A N 1
ATOM 763 C CA . THR A 1 108 ? -2.826 -30.75 -19.672 1 95.62 108 THR A CA 1
ATOM 764 C C . THR A 1 108 ? -2.123 -29.422 -19.391 1 95.62 108 THR A C 1
ATOM 766 O O . THR A 1 108 ? -0.939 -29.266 -19.688 1 95.62 108 THR A O 1
ATOM 769 N N . PRO A 1 109 ? -2.803 -28.5 -18.781 1 97.44 109 PRO A N 1
ATOM 770 C CA . PRO A 1 109 ? -2.168 -27.203 -18.484 1 97.44 109 PRO A CA 1
ATOM 771 C C . PRO A 1 109 ? -1.01 -27.328 -17.5 1 97.44 109 PRO A C 1
ATOM 773 O O . PRO A 1 109 ? -1.074 -28.141 -16.562 1 97.44 109 PRO A O 1
ATOM 776 N N . LEU A 1 110 ? -0.021 -26.609 -17.797 1 97.69 110 LEU A N 1
ATOM 777 C CA . LEU A 1 110 ? 1.127 -26.422 -16.922 1 97.69 110 LEU A CA 1
ATOM 778 C C . LEU A 1 110 ? 1.09 -25.047 -16.266 1 97.69 110 LEU A C 1
ATOM 780 O O . LEU A 1 110 ? 1.035 -24.016 -16.953 1 97.69 110 LEU A O 1
ATOM 784 N N . VAL A 1 111 ? 1.088 -25.031 -14.914 1 98.5 111 VAL A N 1
ATOM 785 C CA . VAL A 1 111 ? 0.993 -23.797 -14.156 1 98.5 111 VAL A CA 1
ATOM 786 C C . VAL A 1 111 ? 2.312 -23.531 -13.43 1 98.5 111 VAL A C 1
ATOM 788 O O . VAL A 1 111 ? 2.871 -24.422 -12.797 1 98.5 111 VAL A O 1
ATOM 791 N N . THR A 1 112 ? 2.832 -22.359 -13.586 1 98.75 112 THR A N 1
ATOM 792 C CA . THR A 1 112 ? 3.947 -21.953 -12.742 1 98.75 112 THR A CA 1
ATOM 793 C C . THR A 1 112 ? 3.473 -20.984 -11.664 1 98.75 112 THR A C 1
ATOM 795 O O . THR A 1 112 ? 2.807 -19.984 -11.961 1 98.75 112 THR A O 1
ATOM 798 N N . ASN A 1 113 ? 3.771 -21.375 -10.406 1 98.56 113 ASN A N 1
ATOM 799 C CA . ASN A 1 113 ? 3.602 -20.438 -9.312 1 98.56 113 ASN A CA 1
ATOM 800 C C . ASN A 1 113 ? 4.797 -19.5 -9.188 1 98.56 113 ASN A C 1
ATOM 802 O O . ASN A 1 113 ? 5.84 -19.875 -8.656 1 98.56 113 ASN A O 1
ATOM 806 N N . THR A 1 114 ? 4.672 -18.375 -9.773 1 97.81 114 THR A N 1
ATOM 807 C CA . THR A 1 114 ? 5.707 -17.344 -9.758 1 97.81 114 THR A CA 1
ATOM 808 C C . THR A 1 114 ? 5.129 -16.016 -9.312 1 97.81 114 THR A C 1
ATOM 810 O O . THR A 1 114 ? 3.99 -15.68 -9.641 1 97.81 114 THR A O 1
ATOM 813 N N . SER A 1 115 ? 5.969 -15.281 -8.594 1 95.75 115 SER A N 1
ATOM 814 C CA . SER A 1 115 ? 5.523 -13.984 -8.094 1 95.75 115 SER A CA 1
ATOM 815 C C . SER A 1 115 ? 5.926 -12.859 -9.039 1 95.75 115 SER A C 1
ATOM 817 O O . SER A 1 115 ? 5.52 -11.711 -8.859 1 95.75 115 SER A O 1
ATOM 819 N N . GLY A 1 116 ? 6.684 -13.281 -10.102 1 96.5 116 GLY A N 1
ATOM 820 C CA . GLY A 1 116 ? 7.035 -12.102 -10.883 1 96.5 116 GLY A CA 1
ATOM 821 C C . GLY A 1 116 ? 7.828 -12.438 -12.133 1 96.5 116 GLY A C 1
ATOM 822 O O . GLY A 1 116 ? 8.109 -11.555 -12.945 1 96.5 116 GLY A O 1
ATOM 823 N N . ILE A 1 117 ? 8.211 -13.68 -12.359 1 97.81 117 ILE A N 1
ATOM 824 C CA . ILE A 1 117 ? 8.898 -14.055 -13.594 1 97.81 117 ILE A CA 1
ATOM 825 C C . ILE A 1 117 ? 7.91 -14.062 -14.758 1 97.81 117 ILE A C 1
ATOM 827 O O . ILE A 1 117 ? 6.898 -14.766 -14.719 1 97.81 117 ILE A O 1
ATOM 831 N N . PRO A 1 118 ? 8.195 -13.281 -15.742 1 98.5 118 PRO A N 1
ATOM 832 C CA . PRO A 1 118 ? 7.273 -13.266 -16.875 1 98.5 118 PRO A CA 1
ATOM 833 C C . PRO A 1 118 ? 7.066 -14.648 -17.484 1 98.5 118 PRO A C 1
ATOM 835 O O . PRO A 1 118 ? 8.023 -15.398 -17.672 1 98.5 118 PRO A O 1
ATOM 838 N N . ILE A 1 119 ? 5.875 -14.945 -17.828 1 98.69 119 ILE A N 1
ATOM 839 C CA . ILE A 1 119 ? 5.492 -16.234 -18.375 1 98.69 119 ILE A CA 1
ATOM 840 C C . ILE A 1 119 ? 6.164 -16.453 -19.734 1 98.69 119 ILE A C 1
ATOM 842 O O . ILE A 1 119 ? 6.613 -17.547 -20.047 1 98.69 119 ILE A O 1
ATOM 846 N N . ASP A 1 120 ? 6.309 -15.414 -20.5 1 98.38 120 ASP A N 1
ATOM 847 C CA . ASP A 1 120 ? 6.93 -15.492 -21.828 1 98.38 120 ASP A CA 1
ATOM 848 C C . ASP A 1 120 ? 8.398 -15.906 -21.719 1 98.38 120 ASP A C 1
ATOM 850 O O . ASP A 1 120 ? 8.93 -16.562 -22.609 1 98.38 120 ASP A O 1
ATOM 854 N N . GLU A 1 121 ? 9.039 -15.469 -20.641 1 97.88 121 GLU A N 1
ATOM 855 C CA . GLU A 1 121 ? 10.422 -15.875 -20.406 1 97.88 121 GLU A CA 1
ATOM 856 C C . GLU A 1 121 ? 10.523 -17.375 -20.125 1 97.88 121 GLU A C 1
ATOM 858 O O . GLU A 1 121 ? 11.422 -18.047 -20.625 1 97.88 121 GLU A O 1
ATOM 863 N N . LEU A 1 122 ? 9.602 -17.906 -19.422 1 98.12 122 LEU A N 1
ATOM 864 C CA . LEU A 1 122 ? 9.586 -19.312 -19.062 1 98.12 122 LEU A CA 1
ATOM 865 C C . LEU A 1 122 ? 9.109 -20.172 -20.234 1 98.12 122 LEU A C 1
ATOM 867 O O . LEU A 1 122 ? 9.531 -21.312 -20.391 1 98.12 122 LEU A O 1
ATOM 871 N N . ALA A 1 123 ? 8.297 -19.609 -21.062 1 97.81 123 ALA A N 1
ATOM 872 C CA . ALA A 1 123 ? 7.664 -20.312 -22.172 1 97.81 123 ALA A CA 1
ATOM 873 C C . ALA A 1 123 ? 8.711 -20.766 -23.188 1 97.81 123 ALA A C 1
ATOM 875 O O . ALA A 1 123 ? 8.477 -21.719 -23.953 1 97.81 123 ALA A O 1
ATOM 876 N N . LYS A 1 124 ? 9.828 -20.141 -23.203 1 95.25 124 LYS A N 1
ATOM 877 C CA . LYS A 1 124 ? 10.875 -20.438 -24.172 1 95.25 124 LYS A CA 1
ATOM 878 C C . LYS A 1 124 ? 11.398 -21.859 -23.984 1 95.25 124 LYS A C 1
ATOM 880 O O . LYS A 1 124 ? 11.906 -22.469 -24.938 1 95.25 124 LYS A O 1
ATOM 885 N N . ALA A 1 125 ? 11.203 -22.406 -22.859 1 93.38 125 ALA A N 1
ATOM 886 C CA . ALA A 1 125 ? 11.766 -23.734 -22.562 1 93.38 125 ALA A CA 1
ATOM 887 C C . ALA A 1 125 ? 10.68 -24.797 -22.531 1 93.38 125 ALA A C 1
ATOM 889 O O . ALA A 1 125 ? 10.953 -25.969 -22.25 1 93.38 125 ALA A O 1
ATOM 890 N N . VAL A 1 126 ? 9.492 -24.406 -22.828 1 96 126 VAL A N 1
ATOM 891 C CA . VAL A 1 126 ? 8.359 -25.312 -22.75 1 96 126 VAL A CA 1
ATOM 892 C C . VAL A 1 126 ? 7.918 -25.734 -24.156 1 96 126 VAL A C 1
ATOM 894 O O . VAL A 1 126 ? 7.684 -24.875 -25.016 1 96 126 VAL A O 1
ATOM 897 N N . GLY A 1 127 ? 7.836 -27.016 -24.422 1 96.38 127 GLY A N 1
ATOM 898 C CA . GLY A 1 127 ? 7.504 -27.531 -25.734 1 96.38 127 GLY A CA 1
ATOM 899 C C . GLY A 1 127 ? 6.121 -27.125 -26.203 1 96.38 127 GLY A C 1
ATOM 900 O O . GLY A 1 127 ? 5.887 -26.984 -27.406 1 96.38 127 GLY A O 1
ATOM 901 N N . ARG A 1 128 ? 5.199 -26.969 -25.328 1 97.75 128 ARG A N 1
ATOM 902 C CA . ARG A 1 128 ? 3.838 -26.547 -25.641 1 97.75 128 ARG A CA 1
ATOM 903 C C . ARG A 1 128 ? 3.469 -25.281 -24.859 1 97.75 128 ARG A C 1
ATOM 905 O O . ARG A 1 128 ? 2.646 -25.328 -23.938 1 97.75 128 ARG A O 1
ATOM 912 N N . PRO A 1 129 ? 4 -24.172 -25.297 1 98 129 PRO A N 1
ATOM 913 C CA . PRO A 1 129 ? 3.836 -22.922 -24.547 1 98 129 PRO A CA 1
ATOM 914 C C . PRO A 1 129 ? 2.377 -22.484 -24.438 1 98 129 PRO A C 1
ATOM 916 O O . PRO A 1 129 ? 2.021 -21.734 -23.516 1 98 129 PRO A O 1
ATOM 919 N N . HIS A 1 130 ? 1.487 -22.891 -25.344 1 98.44 130 HIS A N 1
ATOM 920 C CA . HIS A 1 130 ? 0.077 -22.531 -25.297 1 98.44 130 HIS A CA 1
ATOM 921 C C . HIS A 1 130 ? -0.622 -23.172 -24.109 1 98.44 130 HIS A C 1
ATOM 923 O O . HIS A 1 130 ? -1.741 -22.781 -23.75 1 98.44 130 HIS A O 1
ATOM 929 N N . GLU A 1 131 ? 0.044 -24.156 -23.406 1 98.19 131 GLU A N 1
ATOM 930 C CA . GLU A 1 131 ? -0.531 -24.828 -22.25 1 98.19 131 GLU A CA 1
ATOM 931 C C . GLU A 1 131 ? 0.051 -24.281 -20.953 1 98.19 131 GLU A C 1
ATOM 933 O O . GLU A 1 131 ? -0.338 -24.688 -19.859 1 98.19 131 GLU A O 1
ATOM 938 N N . LEU A 1 132 ? 1 -23.297 -21.016 1 98.69 132 LEU A N 1
ATOM 939 C CA . LEU A 1 132 ? 1.653 -22.719 -19.844 1 98.69 132 LEU A CA 1
ATOM 940 C C . LEU A 1 132 ? 0.886 -21.5 -19.344 1 98.69 132 LEU A C 1
ATOM 942 O O . LEU A 1 132 ? 0.567 -20.594 -20.125 1 98.69 132 LEU A O 1
ATOM 946 N N . VAL A 1 133 ? 0.544 -21.484 -18.062 1 98.69 133 VAL A N 1
ATOM 947 C CA . VAL A 1 133 ? -0.152 -20.375 -17.406 1 98.69 133 VAL A CA 1
ATOM 948 C C . VAL A 1 133 ? 0.587 -19.984 -16.125 1 98.69 133 VAL A C 1
ATOM 950 O O . VAL A 1 133 ? 1.171 -20.828 -15.453 1 98.69 133 VAL A O 1
ATOM 953 N N . GLY A 1 134 ? 0.69 -18.688 -15.883 1 98.75 134 GLY A N 1
ATOM 954 C CA . GLY A 1 134 ? 1.182 -18.219 -14.594 1 98.75 134 GLY A CA 1
ATOM 955 C C . GLY A 1 134 ? 0.076 -18 -13.586 1 98.75 134 GLY A C 1
ATOM 956 O O . GLY A 1 134 ? -0.969 -17.422 -13.914 1 98.75 134 GLY A O 1
ATOM 957 N N . ILE A 1 135 ? 0.262 -18.5 -12.375 1 98.81 135 ILE A N 1
ATOM 958 C CA . ILE A 1 135 ? -0.628 -18.172 -11.273 1 98.81 135 ILE A CA 1
ATOM 959 C C . ILE A 1 135 ? 0.194 -17.75 -10.055 1 98.81 135 ILE A C 1
ATOM 961 O O . ILE A 1 135 ? 1.073 -18.5 -9.609 1 98.81 135 ILE A O 1
ATOM 965 N N . HIS A 1 136 ? -0.017 -16.578 -9.594 1 98.5 136 HIS A N 1
ATOM 966 C CA . HIS A 1 136 ? 0.569 -16.094 -8.352 1 98.5 136 HIS A CA 1
ATOM 967 C C . HIS A 1 136 ? -0.386 -16.281 -7.176 1 98.5 136 HIS A C 1
ATOM 969 O O . HIS A 1 136 ? -1.256 -15.445 -6.93 1 98.5 136 HIS A O 1
ATOM 975 N N . PHE A 1 137 ? -0.18 -17.406 -6.438 1 98.12 137 PHE A N 1
ATOM 976 C CA . PHE A 1 137 ? -0.927 -17.641 -5.207 1 98.12 137 PHE A CA 1
ATOM 977 C C . PHE A 1 137 ? -0.37 -16.812 -4.059 1 98.12 137 PHE A C 1
ATOM 979 O O . PHE A 1 137 ? 0.846 -16.656 -3.928 1 98.12 137 PHE A O 1
ATOM 986 N N . MET A 1 138 ? -1.241 -16.297 -3.324 1 96.12 138 MET A N 1
ATOM 987 C CA . MET A 1 138 ? -0.824 -15.555 -2.137 1 96.12 138 MET A CA 1
ATOM 988 C C . MET A 1 138 ? -0.714 -16.469 -0.929 1 96.12 138 MET A C 1
ATOM 990 O O . MET A 1 138 ? -1.545 -17.375 -0.748 1 96.12 138 MET A O 1
ATOM 994 N N . ASN A 1 139 ? 0.242 -16.281 -0.104 1 93.81 139 ASN A N 1
ATOM 995 C CA . ASN A 1 139 ? 0.427 -17.047 1.125 1 93.81 139 ASN A CA 1
ATOM 996 C C . ASN A 1 139 ? -0.397 -16.469 2.273 1 93.81 139 ASN A C 1
ATOM 998 O O . ASN A 1 139 ? -0.333 -15.273 2.547 1 93.81 139 ASN A O 1
ATOM 1002 N N . PRO A 1 140 ? -1.155 -17.266 2.881 1 95.44 140 PRO A N 1
ATOM 1003 C CA . PRO A 1 140 ? -1.349 -18.719 2.697 1 95.44 140 PRO A CA 1
ATOM 1004 C C . PRO A 1 140 ? -2.381 -19.031 1.621 1 95.44 140 PRO A C 1
ATOM 1006 O O . PRO A 1 140 ? -3.521 -18.562 1.693 1 95.44 140 PRO A O 1
ATOM 1009 N N . ALA A 1 141 ? -2.043 -19.859 0.794 1 97.56 141 ALA A N 1
ATOM 1010 C CA . ALA A 1 141 ? -2.832 -20.125 -0.406 1 97.56 141 ALA A CA 1
ATOM 1011 C C . ALA A 1 141 ? -4.207 -20.688 -0.049 1 97.56 141 ALA A C 1
ATOM 1013 O O . ALA A 1 141 ? -5.18 -20.453 -0.771 1 97.56 141 ALA A O 1
ATOM 1014 N N . TYR A 1 142 ? -4.32 -21.359 1.132 1 97.88 142 TYR A N 1
ATOM 1015 C CA . TYR A 1 142 ? -5.566 -22.031 1.478 1 97.88 142 TYR A CA 1
ATOM 1016 C C . TYR A 1 142 ? -6.531 -21.078 2.174 1 97.88 142 TYR A C 1
ATOM 1018 O O . TYR A 1 142 ? -7.691 -21.422 2.404 1 97.88 142 TYR A O 1
ATOM 1026 N N . LEU A 1 143 ? -6.098 -19.844 2.395 1 96.69 143 LEU A N 1
ATOM 1027 C CA . LEU A 1 143 ? -6.992 -18.891 3.059 1 96.69 143 LEU A CA 1
ATOM 1028 C C . LEU A 1 143 ? -7.312 -17.719 2.148 1 96.69 143 LEU A C 1
ATOM 1030 O O . LEU A 1 143 ? -8.414 -17.156 2.211 1 96.69 143 LEU A O 1
ATOM 1034 N N . ILE A 1 144 ? -6.375 -17.266 1.302 1 96.25 144 ILE A N 1
ATOM 1035 C CA . ILE A 1 144 ? -6.598 -16.125 0.417 1 96.25 144 ILE A CA 1
ATOM 1036 C C . ILE A 1 144 ? -7.469 -16.562 -0.762 1 96.25 144 ILE A C 1
ATOM 1038 O O . ILE A 1 144 ? -7.168 -17.547 -1.441 1 96.25 144 ILE A O 1
ATOM 1042 N N . THR A 1 145 ? -8.484 -15.836 -1.081 1 97.12 145 THR A N 1
ATOM 1043 C CA . THR A 1 145 ? -9.531 -16.344 -1.952 1 97.12 145 THR A CA 1
ATOM 1044 C C . THR A 1 145 ? -9.352 -15.836 -3.379 1 97.12 145 THR A C 1
ATOM 1046 O O . THR A 1 145 ? -10.117 -16.203 -4.277 1 97.12 145 THR A O 1
ATOM 1049 N N . THR A 1 146 ? -8.359 -15 -3.564 1 97.94 146 THR A N 1
ATOM 1050 C CA . THR A 1 146 ? -8.109 -14.43 -4.887 1 97.94 146 THR A CA 1
ATOM 1051 C C . THR A 1 146 ? -6.672 -14.703 -5.328 1 97.94 146 THR A C 1
ATOM 1053 O O . THR A 1 146 ? -5.75 -14.672 -4.516 1 97.94 146 THR A O 1
ATOM 1056 N N . VAL A 1 147 ? -6.512 -15.047 -6.594 1 98.5 147 VAL A N 1
ATOM 1057 C CA . VAL A 1 147 ? -5.188 -15.273 -7.16 1 98.5 147 VAL A CA 1
ATOM 1058 C C . VAL A 1 147 ? -4.996 -14.406 -8.398 1 98.5 147 VAL A C 1
ATOM 1060 O O . VAL A 1 147 ? -5.969 -13.953 -9 1 98.5 147 VAL A O 1
ATOM 1063 N N . GLU A 1 148 ? -3.777 -14.094 -8.688 1 98.5 148 GLU A N 1
ATOM 1064 C CA . GLU A 1 148 ? -3.363 -13.383 -9.891 1 98.5 148 GLU A CA 1
ATOM 1065 C C . GLU A 1 148 ? -2.967 -14.359 -10.992 1 98.5 148 GLU A C 1
ATOM 1067 O O . GLU A 1 148 ? -2.041 -15.156 -10.82 1 98.5 148 GLU A O 1
ATOM 1072 N N . VAL A 1 149 ? -3.699 -14.344 -12.117 1 98.88 149 VAL A N 1
ATOM 1073 C CA . VAL A 1 149 ? -3.449 -15.258 -13.227 1 98.88 149 VAL A CA 1
ATOM 1074 C C . VAL A 1 149 ? -2.77 -14.508 -14.367 1 98.88 149 VAL A C 1
ATOM 1076 O O . VAL A 1 149 ? -3.379 -13.648 -15 1 98.88 149 VAL A O 1
ATOM 1079 N N . ALA A 1 150 ? -1.528 -14.844 -14.656 1 98.69 150 ALA A N 1
ATOM 1080 C CA . ALA A 1 150 ? -0.751 -14.188 -15.703 1 98.69 150 ALA A CA 1
ATOM 1081 C C . ALA A 1 150 ? -0.845 -14.961 -17.016 1 98.69 150 ALA A C 1
ATOM 1083 O O . ALA A 1 150 ? -0.384 -16.109 -17.109 1 98.69 150 ALA A O 1
ATOM 1084 N N . ARG A 1 151 ? -1.426 -14.391 -17.969 1 98.62 151 ARG A N 1
ATOM 1085 C CA . ARG A 1 151 ? -1.556 -15 -19.297 1 98.62 151 ARG A CA 1
ATOM 1086 C C . ARG A 1 151 ? -0.392 -14.594 -20.188 1 98.62 151 ARG A C 1
ATOM 1088 O O . ARG A 1 151 ? -0.226 -13.422 -20.516 1 98.62 151 ARG A O 1
ATOM 1095 N N . GLY A 1 152 ? 0.419 -15.57 -20.531 1 98.31 152 GLY A N 1
ATOM 1096 C CA . GLY A 1 152 ? 1.478 -15.312 -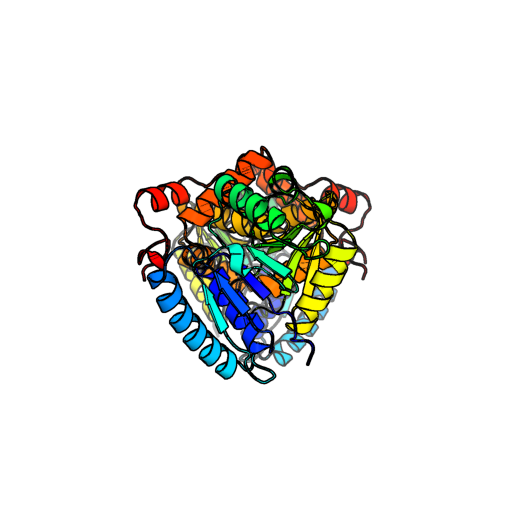21.5 1 98.31 152 GLY A CA 1
ATOM 1097 C C . GLY A 1 152 ? 0.961 -15.094 -22.906 1 98.31 152 GLY A C 1
ATOM 1098 O O . GLY A 1 152 ? -0.205 -15.367 -23.188 1 98.31 152 GLY A O 1
ATOM 1099 N N . SER A 1 153 ? 1.805 -14.555 -23.75 1 98.12 153 SER A N 1
ATOM 1100 C CA . SER A 1 153 ? 1.42 -14.258 -25.125 1 98.12 153 SER A CA 1
ATOM 1101 C C . SER A 1 153 ? 1.041 -15.531 -25.875 1 98.12 153 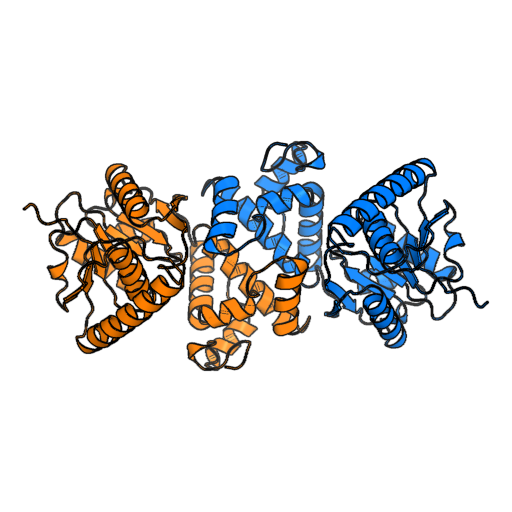SER A C 1
ATOM 1103 O O . SER A 1 153 ? 0.194 -15.5 -26.766 1 98.12 153 SER A O 1
ATOM 1105 N N . ALA A 1 154 ? 1.595 -16.688 -25.484 1 98.19 154 ALA A N 1
ATOM 1106 C CA . ALA A 1 154 ? 1.36 -17.938 -26.188 1 98.19 154 ALA A CA 1
ATOM 1107 C C . ALA A 1 154 ? 0.29 -18.766 -25.484 1 98.19 154 ALA A C 1
ATOM 1109 O O . ALA A 1 154 ? -0.162 -19.797 -26.016 1 98.19 154 ALA A O 1
ATOM 1110 N N . THR A 1 155 ? -0.115 -18.328 -24.297 1 98.56 155 THR A N 1
ATOM 1111 C CA . THR A 1 155 ? -1.085 -19.109 -23.547 1 98.56 155 THR A CA 1
ATOM 1112 C C . THR A 1 155 ? -2.402 -19.219 -24.297 1 98.56 155 THR A C 1
ATOM 1114 O O . THR A 1 155 ? -2.967 -18.219 -24.734 1 98.56 155 THR A O 1
ATOM 1117 N N . GLY A 1 156 ? -2.861 -20.422 -24.453 1 98.38 156 GLY A N 1
ATOM 1118 C CA . GLY A 1 156 ? -4.055 -20.656 -25.25 1 98.38 156 GLY A CA 1
ATOM 1119 C C . GLY A 1 156 ? -5.34 -20.562 -24.438 1 98.38 156 GLY A C 1
ATOM 1120 O O . GLY A 1 156 ? -5.316 -20.641 -23.219 1 98.38 156 GLY A O 1
ATOM 1121 N N . ASP A 1 157 ? -6.434 -20.422 -25.141 1 98.38 157 ASP A N 1
ATOM 1122 C CA . ASP A 1 157 ? -7.75 -20.281 -24.531 1 98.38 157 ASP A CA 1
ATOM 1123 C C . ASP A 1 157 ? -8.141 -21.547 -23.781 1 98.38 157 ASP A C 1
ATOM 1125 O O . ASP A 1 157 ? -8.75 -21.484 -22.719 1 98.38 157 ASP A O 1
ATOM 1129 N N . ALA A 1 158 ? -7.758 -22.656 -24.328 1 98.12 158 ALA A N 1
ATOM 1130 C CA . ALA A 1 158 ? -8.117 -23.922 -23.703 1 98.12 158 ALA A CA 1
ATOM 1131 C C . ALA A 1 158 ? -7.48 -24.047 -22.328 1 98.12 158 ALA A C 1
ATOM 1133 O O . ALA A 1 158 ? -8.133 -24.469 -21.375 1 98.12 158 ALA A O 1
ATOM 1134 N N . ALA A 1 159 ? -6.223 -23.719 -22.25 1 98.19 159 ALA A N 1
ATOM 1135 C CA . ALA A 1 159 ? -5.535 -23.734 -20.969 1 98.19 159 ALA A CA 1
ATOM 1136 C C . ALA A 1 159 ? -6.188 -22.781 -19.969 1 98.19 159 ALA A C 1
ATOM 1138 O O . ALA A 1 159 ? -6.426 -23.141 -18.828 1 98.19 159 ALA A O 1
ATOM 1139 N N . MET A 1 160 ? -6.52 -21.609 -20.453 1 98.56 160 MET A N 1
ATOM 1140 C CA . MET A 1 160 ? -7.152 -20.609 -19.594 1 98.56 160 MET A CA 1
ATOM 1141 C C . MET A 1 160 ? -8.508 -21.094 -19.094 1 98.56 160 MET A C 1
ATOM 1143 O O . MET A 1 160 ? -8.852 -20.891 -17.938 1 98.56 160 MET A O 1
ATOM 1147 N N . ASP A 1 161 ? -9.258 -21.719 -19.938 1 98.25 161 ASP A N 1
ATOM 1148 C CA . ASP A 1 161 ? -10.562 -22.234 -19.562 1 98.25 161 ASP A CA 1
ATOM 1149 C C . ASP A 1 161 ? -10.43 -23.297 -18.469 1 98.25 161 ASP A C 1
ATOM 1151 O O . ASP A 1 161 ? -11.172 -23.297 -17.484 1 98.25 161 ASP A O 1
ATOM 1155 N N . THR A 1 162 ? -9.508 -24.188 -18.688 1 97.5 162 THR A N 1
ATOM 1156 C CA . THR A 1 162 ? -9.273 -25.25 -17.719 1 97.5 162 THR A CA 1
ATOM 1157 C C . THR A 1 162 ? -8.875 -24.672 -16.359 1 97.5 162 THR A C 1
ATOM 1159 O O . THR A 1 162 ? -9.391 -25.094 -15.328 1 97.5 162 THR A O 1
ATOM 1162 N N . ILE A 1 163 ? -7.992 -23.703 -16.406 1 98.19 163 ILE A N 1
ATOM 1163 C CA . ILE A 1 163 ? -7.488 -23.094 -15.188 1 98.19 163 ILE A CA 1
ATOM 1164 C C . ILE A 1 163 ? -8.609 -22.328 -14.492 1 98.19 163 ILE A C 1
ATOM 1166 O O . ILE A 1 163 ? -8.75 -22.391 -13.266 1 98.19 163 ILE A O 1
ATOM 1170 N N . THR A 1 164 ? -9.391 -21.656 -15.227 1 98 164 THR A N 1
ATOM 1171 C CA . THR A 1 164 ? -10.523 -20.922 -14.664 1 98 164 THR A CA 1
ATOM 1172 C C . THR A 1 164 ? -11.477 -21.875 -13.953 1 98 164 THR A C 1
ATOM 1174 O O . THR A 1 164 ? -11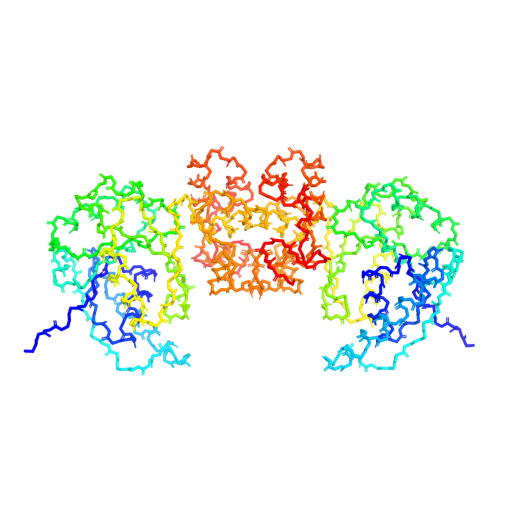.906 -21.609 -12.828 1 98 164 THR A O 1
ATOM 1177 N N . ALA A 1 165 ? -11.766 -22.969 -14.586 1 97.81 165 ALA A N 1
ATOM 1178 C CA . ALA A 1 165 ? -12.648 -23.969 -14 1 97.81 165 ALA A CA 1
ATOM 1179 C C . ALA A 1 165 ? -12.031 -24.578 -12.742 1 97.81 165 ALA A C 1
ATOM 1181 O O . ALA A 1 165 ? -12.727 -24.797 -11.75 1 97.81 165 ALA A O 1
ATOM 1182 N N . LEU A 1 166 ? -10.789 -24.844 -12.812 1 97.69 166 LEU A N 1
ATOM 1183 C CA . LEU A 1 166 ? -10.078 -25.422 -11.672 1 97.69 166 LEU A CA 1
ATOM 1184 C C . LEU A 1 166 ? -10.094 -24.469 -10.484 1 97.69 166 LEU A C 1
ATOM 1186 O O . LEU A 1 166 ? -10.352 -24.891 -9.352 1 97.69 166 LEU A O 1
ATOM 1190 N N . LEU A 1 167 ? -9.789 -23.203 -10.711 1 98.5 167 LEU A N 1
ATOM 1191 C CA . LEU A 1 167 ? -9.805 -22.203 -9.648 1 98.5 167 LEU A CA 1
ATOM 1192 C C . LEU A 1 167 ? -11.203 -22.078 -9.047 1 98.5 167 LEU A C 1
ATOM 1194 O O . LEU A 1 167 ? -11.344 -21.969 -7.828 1 98.5 167 LEU A O 1
ATOM 1198 N N . ALA A 1 168 ? -12.188 -22.125 -9.898 1 97.88 168 ALA A N 1
ATOM 1199 C CA . ALA A 1 168 ? -13.57 -22.078 -9.406 1 97.88 168 ALA A CA 1
ATOM 1200 C C . ALA A 1 168 ? -13.867 -23.266 -8.5 1 97.88 168 ALA A C 1
ATOM 1202 O O . ALA A 1 168 ? -14.5 -23.109 -7.449 1 97.88 168 ALA A O 1
ATOM 1203 N N . ARG A 1 169 ? -13.414 -24.422 -8.852 1 96.62 169 ARG A N 1
ATOM 1204 C CA . ARG A 1 169 ? -13.594 -25.625 -8.039 1 96.62 169 ARG A CA 1
ATOM 1205 C C . ARG A 1 169 ? -12.922 -25.469 -6.676 1 96.62 169 ARG A C 1
ATOM 1207 O O . ARG A 1 169 ? -13.398 -26.016 -5.676 1 96.62 169 ARG A O 1
ATOM 1214 N N . MET A 1 170 ? -11.867 -24.703 -6.656 1 97.62 170 MET A N 1
ATOM 1215 C CA . MET A 1 170 ? -11.125 -24.5 -5.418 1 97.62 170 MET A CA 1
ATOM 1216 C C . MET A 1 170 ? -11.664 -23.281 -4.664 1 97.62 170 MET A C 1
ATOM 1218 O O . MET A 1 170 ? -11.07 -22.844 -3.674 1 97.62 170 MET A O 1
ATOM 1222 N N . GLY A 1 171 ? -12.656 -22.688 -5.184 1 97.5 171 GLY A N 1
ATOM 1223 C CA . GLY A 1 171 ? -13.242 -21.516 -4.531 1 97.5 171 GLY A CA 1
ATOM 1224 C C . GLY A 1 171 ? -12.375 -20.281 -4.637 1 97.5 171 GLY A C 1
ATOM 1225 O O . GLY A 1 171 ? -12.344 -19.453 -3.715 1 97.5 171 GLY A O 1
ATOM 1226 N N . ARG A 1 172 ? -11.562 -20.234 -5.672 1 98.06 172 ARG A N 1
ATOM 1227 C CA . ARG A 1 172 ? -10.664 -19.094 -5.867 1 98.06 172 ARG A CA 1
ATOM 1228 C C . ARG A 1 172 ? -11.109 -18.25 -7.055 1 98.06 172 ARG A C 1
ATOM 1230 O O . ARG A 1 172 ? -11.578 -18.781 -8.062 1 98.06 172 ARG A O 1
ATOM 1237 N N . ARG A 1 173 ? -11.102 -16.969 -6.875 1 97.69 173 ARG A N 1
ATOM 1238 C CA . ARG A 1 173 ? -11.305 -16.016 -7.961 1 97.69 173 ARG A CA 1
ATOM 1239 C C . ARG A 1 173 ? -9.984 -15.664 -8.641 1 97.69 173 ARG A C 1
ATOM 1241 O O . ARG A 1 173 ? -9.078 -15.125 -8 1 97.69 173 ARG A O 1
ATOM 1248 N N . GLY A 1 174 ? -9.914 -16.031 -9.898 1 98.56 174 GLY A N 1
ATOM 1249 C CA . GLY A 1 174 ? -8.742 -15.664 -10.672 1 98.56 174 GLY A CA 1
ATOM 1250 C C . GLY A 1 174 ? -8.898 -14.352 -11.414 1 98.56 174 GLY A C 1
ATOM 1251 O O . GLY A 1 174 ? -9.875 -14.148 -12.133 1 98.56 174 GLY A O 1
ATOM 1252 N N . ILE A 1 175 ? -8.016 -13.453 -11.188 1 98.62 175 ILE A N 1
ATOM 1253 C CA . ILE A 1 175 ? -7.988 -12.203 -11.953 1 98.62 175 ILE A CA 1
ATOM 1254 C C . ILE A 1 175 ? -6.867 -12.258 -12.984 1 98.62 175 ILE A C 1
ATOM 1256 O O . ILE A 1 175 ? -5.691 -12.359 -12.633 1 98.62 175 ILE A O 1
ATOM 1260 N N . VAL A 1 176 ? -7.246 -12.195 -14.219 1 98.38 176 VAL A N 1
ATOM 1261 C CA . VAL A 1 176 ? -6.305 -12.383 -15.32 1 98.38 176 VAL A CA 1
ATOM 1262 C C . VAL A 1 176 ? -5.566 -11.078 -15.602 1 98.38 176 VAL A C 1
ATOM 1264 O O . VAL A 1 176 ? -6.184 -10.016 -15.672 1 98.38 176 VAL A O 1
ATOM 1267 N N . VAL A 1 177 ? -4.32 -11.109 -15.742 1 98.69 177 VAL A N 1
ATOM 1268 C CA . VAL A 1 177 ? -3.479 -9.984 -16.125 1 98.69 177 VAL A CA 1
ATOM 1269 C C . VAL A 1 177 ? -2.586 -10.383 -17.297 1 98.69 177 VAL A C 1
ATOM 1271 O O . VAL A 1 177 ? -2.281 -11.57 -17.484 1 98.69 177 VAL A O 1
ATOM 1274 N N . ARG A 1 178 ? -2.174 -9.438 -18.047 1 98.19 178 ARG A N 1
ATOM 1275 C CA . ARG A 1 178 ? -1.201 -9.688 -19.109 1 98.19 178 ARG A CA 1
ATOM 1276 C C . ARG A 1 178 ? 0.191 -9.914 -18.531 1 98.19 178 ARG A C 1
ATOM 1278 O O . ARG A 1 178 ? 0.566 -9.297 -17.531 1 98.19 178 ARG A O 1
ATOM 1285 N N . ASP A 1 179 ? 0.866 -10.719 -19.219 1 98.19 179 ASP A N 1
ATOM 1286 C CA . ASP A 1 179 ? 2.225 -11.055 -18.812 1 98.19 179 ASP A CA 1
ATOM 1287 C C . ASP A 1 179 ? 3.107 -9.812 -18.75 1 98.19 179 ASP A C 1
ATOM 1289 O O . ASP A 1 179 ? 3.117 -9.008 -19.688 1 98.19 179 ASP A O 1
ATOM 1293 N N . SER A 1 180 ? 3.799 -9.602 -17.625 1 97.62 180 SER A N 1
ATOM 1294 C CA . SER A 1 180 ? 4.738 -8.516 -17.406 1 97.62 180 SER A CA 1
ATOM 1295 C C . SER A 1 180 ? 5.605 -8.773 -16.172 1 97.62 180 SER A C 1
ATOM 1297 O O . SER A 1 180 ? 5.238 -9.578 -15.312 1 97.62 180 SER A O 1
ATOM 1299 N N . PRO A 1 181 ? 6.766 -8.156 -16.094 1 97.19 181 PRO A N 1
ATOM 1300 C CA . PRO A 1 181 ? 7.602 -8.352 -14.898 1 97.19 181 PRO A CA 1
ATOM 1301 C C . PRO A 1 181 ? 6.898 -7.926 -13.609 1 97.19 181 PRO A C 1
ATOM 1303 O O . PRO A 1 181 ? 6.445 -6.781 -13.5 1 97.19 181 PRO A O 1
ATOM 1306 N N . GLY A 1 182 ? 6.805 -8.812 -12.734 1 97.12 182 GLY A N 1
ATOM 1307 C CA . GLY A 1 182 ? 6.199 -8.516 -11.445 1 97.12 182 GLY A CA 1
ATOM 1308 C C . GLY A 1 182 ? 4.684 -8.477 -11.492 1 97.12 182 GLY A C 1
ATOM 1309 O O . GLY A 1 182 ? 4.031 -8.297 -10.461 1 97.12 182 GLY A O 1
ATOM 1310 N N . PHE A 1 183 ? 4.113 -8.555 -12.688 1 98.06 183 PHE A N 1
ATOM 1311 C CA . PHE A 1 183 ? 2.674 -8.531 -12.906 1 98.06 183 PHE A CA 1
ATOM 1312 C C . PHE A 1 183 ? 2.047 -7.297 -12.266 1 98.06 183 PHE A C 1
ATOM 1314 O O . PHE A 1 183 ? 2.391 -6.168 -12.625 1 98.06 183 PHE A O 1
ATOM 1321 N N . VAL A 1 184 ? 1.062 -7.531 -11.312 1 98.31 184 VAL A N 1
ATOM 1322 C CA . VAL A 1 184 ? 0.438 -6.371 -10.68 1 98.31 184 VAL A CA 1
ATOM 1323 C C . VAL A 1 184 ? 0.812 -6.324 -9.203 1 98.31 184 VAL A C 1
ATOM 1325 O O . VAL A 1 184 ? 1.402 -5.344 -8.742 1 98.31 184 VAL A O 1
ATOM 1328 N N . THR A 1 185 ? 0.593 -7.367 -8.422 1 97.81 185 THR A N 1
ATOM 1329 C CA . THR A 1 185 ? 0.69 -7.367 -6.965 1 97.81 185 THR A CA 1
ATOM 1330 C C . THR A 1 185 ? 2.133 -7.152 -6.52 1 97.81 185 THR A C 1
ATOM 1332 O O . THR A 1 185 ? 2.41 -6.281 -5.695 1 97.81 185 THR A O 1
ATOM 1335 N N . SER A 1 186 ? 3.061 -7.891 -7.145 1 97.56 186 SER A N 1
ATOM 1336 C CA . SER A 1 186 ? 4.457 -7.77 -6.742 1 97.56 186 SER A CA 1
ATOM 1337 C C . SER A 1 186 ? 5.051 -6.441 -7.203 1 97.56 186 SER A C 1
ATOM 1339 O O . SER A 1 186 ? 5.863 -5.84 -6.496 1 97.56 186 SER A O 1
ATOM 1341 N N . ARG A 1 187 ? 4.641 -6.07 -8.352 1 96.88 187 ARG A N 1
ATOM 1342 C CA . ARG A 1 187 ? 5.156 -4.82 -8.898 1 96.88 187 ARG A CA 1
ATOM 1343 C C . ARG A 1 187 ? 4.699 -3.627 -8.07 1 96.88 187 ARG A C 1
ATOM 1345 O O . ARG A 1 187 ? 5.352 -2.58 -8.062 1 96.88 187 ARG A O 1
ATOM 1352 N N . LEU A 1 188 ? 3.604 -3.686 -7.414 1 97.5 188 LEU A N 1
ATOM 1353 C CA . LEU A 1 188 ? 3.123 -2.605 -6.559 1 97.5 188 LEU A CA 1
ATOM 1354 C C . LEU A 1 188 ? 3.654 -2.762 -5.141 1 97.5 188 LEU A C 1
ATOM 1356 O O . LEU A 1 188 ? 4.105 -1.787 -4.531 1 97.5 188 LEU A O 1
ATOM 1360 N N . LEU A 1 189 ? 3.668 -3.943 -4.637 1 97.44 189 LEU A N 1
ATOM 1361 C CA . LEU A 1 189 ? 3.988 -4.211 -3.238 1 97.44 189 LEU A CA 1
ATOM 1362 C C . LEU A 1 189 ? 5.48 -4.039 -2.979 1 97.44 189 LEU A C 1
ATOM 1364 O O . LEU A 1 189 ? 5.875 -3.34 -2.043 1 97.44 189 LEU A O 1
ATOM 1368 N N . HIS A 1 190 ? 6.328 -4.648 -3.781 1 98.12 190 HIS A N 1
ATOM 1369 C CA . HIS A 1 190 ? 7.754 -4.73 -3.484 1 98.12 190 HIS A CA 1
ATOM 1370 C C . HIS A 1 190 ? 8.406 -3.352 -3.521 1 98.12 190 HIS A C 1
ATOM 1372 O O . HIS A 1 190 ? 9.133 -2.979 -2.598 1 98.12 190 HIS A O 1
ATOM 1378 N N . PRO A 1 191 ? 8.109 -2.557 -4.551 1 97.44 191 PRO A N 1
ATOM 1379 C CA . PRO A 1 191 ? 8.68 -1.208 -4.527 1 97.44 191 PRO A CA 1
ATOM 1380 C C . PRO A 1 191 ? 8.18 -0.375 -3.35 1 97.44 191 PRO A C 1
ATOM 1382 O O . PRO A 1 191 ? 8.93 0.446 -2.811 1 97.44 191 PRO A O 1
ATOM 1385 N N . MET A 1 192 ? 6.938 -0.505 -2.963 1 97.62 192 MET A N 1
ATOM 1386 C CA . MET A 1 192 ? 6.434 0.214 -1.796 1 97.62 192 MET A CA 1
ATOM 1387 C C . MET A 1 192 ? 7.215 -0.164 -0.543 1 97.62 192 MET A C 1
ATOM 1389 O O . MET A 1 192 ? 7.602 0.706 0.24 1 97.62 192 MET A O 1
ATOM 1393 N N . ILE A 1 193 ? 7.477 -1.478 -0.362 1 98.44 193 ILE A N 1
ATOM 1394 C CA . ILE A 1 193 ? 8.25 -1.952 0.779 1 98.44 193 ILE A CA 1
ATOM 1395 C C . ILE A 1 193 ? 9.672 -1.393 0.708 1 98.44 193 ILE A C 1
ATOM 1397 O O . ILE A 1 193 ? 10.227 -0.964 1.721 1 98.44 193 ILE A O 1
ATOM 1401 N N . ASN A 1 194 ? 10.234 -1.378 -0.485 1 98.5 194 ASN A N 1
ATOM 1402 C CA . ASN A 1 194 ? 11.57 -0.832 -0.698 1 98.5 194 ASN A CA 1
ATOM 1403 C C . ASN A 1 194 ? 11.648 0.639 -0.297 1 98.5 194 ASN A C 1
ATOM 1405 O O . ASN A 1 194 ? 12.625 1.069 0.321 1 98.5 194 ASN A O 1
ATOM 1409 N N . GLU A 1 195 ? 10.594 1.392 -0.646 1 97.69 195 GLU A N 1
ATOM 1410 C CA . GLU A 1 195 ? 10.539 2.805 -0.287 1 97.69 195 GLU A CA 1
ATOM 1411 C C . GLU A 1 195 ? 10.406 2.988 1.222 1 97.69 195 GLU A C 1
ATOM 1413 O O . GLU A 1 195 ? 11.031 3.881 1.801 1 97.69 195 GLU A O 1
ATOM 1418 N N . ALA A 1 196 ? 9.633 2.16 1.845 1 98.56 196 ALA A N 1
ATOM 1419 C CA . ALA A 1 196 ? 9.516 2.191 3.301 1 98.56 196 ALA A CA 1
ATOM 1420 C C . ALA A 1 196 ? 10.867 1.963 3.963 1 98.56 196 ALA A C 1
ATOM 1422 O O . ALA A 1 196 ? 11.234 2.668 4.906 1 98.56 196 ALA A O 1
ATOM 1423 N N . ALA A 1 197 ? 11.594 0.992 3.428 1 98.69 197 ALA A N 1
ATOM 1424 C CA . ALA A 1 197 ? 12.93 0.714 3.943 1 98.69 197 ALA A CA 1
ATOM 1425 C C . ALA A 1 197 ? 13.852 1.909 3.74 1 98.69 197 ALA A C 1
ATOM 1427 O O . ALA A 1 197 ? 14.672 2.227 4.609 1 98.69 197 ALA A O 1
ATOM 1428 N N . ARG A 1 198 ? 13.758 2.572 2.594 1 97.19 198 ARG A N 1
ATOM 1429 C CA . ARG A 1 198 ? 14.562 3.758 2.314 1 97.19 198 ARG A CA 1
ATOM 1430 C C . ARG A 1 198 ? 14.289 4.859 3.334 1 97.19 198 ARG A C 1
ATOM 1432 O O . ARG A 1 198 ? 15.219 5.504 3.822 1 97.19 198 ARG A O 1
ATOM 1439 N N . ILE A 1 199 ? 13.031 5.055 3.615 1 97.69 199 ILE A N 1
ATOM 1440 C CA . ILE A 1 199 ? 12.609 6.074 4.566 1 97.69 199 ILE A CA 1
ATOM 1441 C C . ILE A 1 199 ? 13.25 5.812 5.926 1 97.69 199 ILE A C 1
ATOM 1443 O O . ILE A 1 199 ? 13.766 6.734 6.566 1 97.69 199 ILE A O 1
ATOM 1447 N N . VAL A 1 200 ? 13.25 4.547 6.352 1 98.62 200 VAL A N 1
ATOM 1448 C CA . VAL A 1 200 ? 13.883 4.16 7.609 1 98.62 200 VAL A CA 1
ATOM 1449 C C . VAL A 1 200 ? 15.391 4.402 7.527 1 98.62 200 VAL A C 1
ATOM 1451 O O . VAL A 1 200 ? 15.984 4.969 8.445 1 98.62 200 VAL A O 1
ATOM 1454 N N . GLY A 1 201 ? 16 4.004 6.445 1 98.06 201 GLY A N 1
ATOM 1455 C CA . GLY A 1 201 ? 17.438 4.172 6.254 1 98.06 201 GLY A CA 1
ATOM 1456 C C . GLY A 1 201 ? 17.875 5.621 6.273 1 98.06 201 GLY A C 1
ATOM 1457 O O . GLY A 1 201 ? 18.984 5.934 6.707 1 98.06 201 GLY A O 1
ATOM 1458 N N . GLU A 1 202 ? 16.984 6.484 5.816 1 96.56 202 GLU A N 1
ATOM 1459 C CA . GLU A 1 202 ? 17.266 7.918 5.766 1 96.56 202 GLU A CA 1
ATOM 1460 C C . GLU A 1 202 ? 17.094 8.562 7.137 1 96.56 202 GLU A C 1
ATOM 1462 O O . GLU A 1 202 ? 17.406 9.742 7.32 1 96.56 202 GLU A O 1
ATOM 1467 N N . GLY A 1 203 ? 16.562 7.812 8.055 1 97.12 203 GLY A N 1
ATOM 1468 C CA . GLY A 1 203 ? 16.391 8.32 9.406 1 97.12 203 GLY A CA 1
ATOM 1469 C C . GLY A 1 203 ? 15.164 9.188 9.57 1 97.12 203 GLY A C 1
ATOM 1470 O O . GLY A 1 203 ? 15.086 9.992 10.508 1 97.12 203 GLY A O 1
ATOM 1471 N N . VAL A 1 204 ? 14.219 9.078 8.672 1 97.19 204 VAL A N 1
ATOM 1472 C CA . VAL A 1 204 ? 12.984 9.859 8.758 1 97.19 204 VAL A CA 1
ATOM 1473 C C . VAL A 1 204 ? 12.188 9.422 9.984 1 97.19 204 VAL A C 1
ATOM 1475 O O . VAL A 1 204 ? 11.641 10.266 10.703 1 97.19 204 VAL A O 1
ATOM 1478 N N . THR A 1 205 ? 12.078 8.141 10.18 1 97.62 205 THR A N 1
ATOM 1479 C CA . THR A 1 205 ? 11.422 7.562 11.344 1 97.62 205 THR A CA 1
ATOM 1480 C C . THR A 1 205 ? 11.75 6.078 11.477 1 97.62 205 THR A C 1
ATOM 1482 O O . THR A 1 205 ? 12.523 5.539 10.688 1 97.62 205 THR A O 1
ATOM 1485 N N . SER A 1 206 ? 11.227 5.434 12.5 1 98.38 206 SER A N 1
ATOM 1486 C CA . SER A 1 206 ? 11.523 4.027 12.758 1 98.38 206 SER A CA 1
ATOM 1487 C C . SER A 1 206 ? 10.664 3.111 11.906 1 98.38 206 SER A C 1
ATOM 1489 O O . SER A 1 206 ? 9.648 3.545 11.352 1 98.38 206 SER A O 1
ATOM 1491 N N . ALA A 1 207 ? 11.109 1.817 11.82 1 98.56 207 ALA A N 1
ATOM 1492 C CA . ALA A 1 207 ? 10.32 0.808 11.125 1 98.56 207 ALA A CA 1
ATOM 1493 C C . ALA A 1 207 ? 8.93 0.677 11.734 1 98.56 207 ALA A C 1
ATOM 1495 O O . ALA A 1 207 ? 7.934 0.616 11.016 1 98.56 207 ALA A O 1
ATOM 1496 N N . ALA A 1 208 ? 8.883 0.66 13.039 1 98.38 208 ALA A N 1
ATOM 1497 C CA . ALA A 1 208 ? 7.613 0.524 13.75 1 98.38 208 ALA A CA 1
ATOM 1498 C C . ALA A 1 208 ? 6.684 1.697 13.453 1 98.38 208 ALA A C 1
ATOM 1500 O O . ALA A 1 208 ? 5.48 1.512 13.25 1 98.38 208 ALA A O 1
ATOM 1501 N N . ALA A 1 209 ? 7.223 2.893 13.391 1 98.38 209 ALA A N 1
ATOM 1502 C CA . ALA A 1 209 ? 6.43 4.09 13.109 1 98.38 209 ALA A CA 1
ATOM 1503 C C . ALA A 1 209 ? 5.906 4.082 11.68 1 98.38 209 ALA A C 1
ATOM 1505 O O . ALA A 1 209 ? 4.762 4.465 11.43 1 98.38 209 ALA A O 1
ATOM 1506 N N . VAL A 1 210 ? 6.773 3.658 10.734 1 98.62 210 VAL A N 1
ATOM 1507 C CA . VAL A 1 210 ? 6.344 3.541 9.344 1 98.62 210 VAL A CA 1
ATOM 1508 C C . VAL A 1 210 ? 5.148 2.598 9.258 1 98.62 210 VAL A C 1
ATOM 1510 O O . VAL A 1 210 ? 4.121 2.938 8.656 1 98.62 210 VAL A O 1
ATOM 1513 N N . ASP A 1 211 ? 5.266 1.446 9.844 1 98.56 211 ASP A N 1
ATOM 1514 C CA . ASP A 1 211 ? 4.203 0.445 9.773 1 98.56 211 ASP A CA 1
ATOM 1515 C C . ASP A 1 211 ? 2.934 0.943 10.461 1 98.56 211 ASP A C 1
ATOM 1517 O O . ASP A 1 211 ? 1.829 0.745 9.945 1 98.56 211 ASP A O 1
ATOM 1521 N N . GLU A 1 212 ? 3.096 1.584 11.562 1 97.88 212 GLU A N 1
ATOM 1522 C CA . GLU A 1 212 ? 1.938 2.111 12.281 1 97.88 212 GLU A CA 1
ATOM 1523 C C . GLU A 1 212 ? 1.212 3.168 11.453 1 97.88 212 GLU A C 1
ATOM 1525 O O . GLU A 1 212 ? -0.019 3.178 11.391 1 97.88 212 GLU A O 1
ATOM 1530 N N . LEU A 1 213 ? 1.95 4.074 10.852 1 97.94 213 LEU A N 1
ATOM 1531 C CA . LEU A 1 213 ? 1.351 5.098 10 1 97.94 213 LEU A CA 1
ATOM 1532 C C . LEU A 1 213 ? 0.57 4.461 8.859 1 97.94 213 LEU A C 1
ATOM 1534 O O . LEU A 1 213 ? -0.578 4.832 8.602 1 97.94 213 LEU A O 1
ATOM 1538 N N . MET A 1 214 ? 1.14 3.477 8.25 1 97.38 214 MET A N 1
ATOM 1539 C CA . MET A 1 214 ? 0.496 2.852 7.102 1 97.38 214 MET A CA 1
ATOM 1540 C C . MET A 1 214 ? -0.735 2.061 7.527 1 97.38 214 MET A C 1
ATOM 1542 O O . MET A 1 214 ? -1.724 1.999 6.793 1 97.38 214 MET A O 1
ATOM 1546 N N . GLN A 1 215 ? -0.687 1.446 8.656 1 96.12 215 GLN A N 1
ATOM 1547 C CA . GLN A 1 215 ? -1.834 0.71 9.172 1 96.12 215 GLN A CA 1
ATOM 1548 C C . GLN A 1 215 ? -2.949 1.66 9.602 1 96.12 215 GLN A C 1
ATOM 1550 O O . GLN A 1 215 ? -4.066 1.587 9.086 1 96.12 215 GLN A O 1
ATOM 1555 N N . ALA A 1 216 ? -2.613 2.59 10.438 1 95.19 216 ALA A N 1
ATOM 1556 C CA . ALA A 1 216 ? -3.613 3.4 11.125 1 95.19 216 ALA A CA 1
ATOM 1557 C C . ALA A 1 216 ? -4.133 4.516 10.219 1 95.19 216 ALA A C 1
ATOM 1559 O O . ALA A 1 216 ? -5.293 4.918 10.32 1 95.19 216 ALA A O 1
ATOM 1560 N N . CYS A 1 217 ? -3.281 5.004 9.32 1 92.69 217 CYS A N 1
ATOM 1561 C CA . CYS A 1 217 ? -3.68 6.133 8.484 1 92.69 217 CYS A CA 1
ATOM 1562 C C . CYS A 1 217 ? -4.238 5.652 7.148 1 92.69 217 CYS A C 1
ATOM 1564 O O . CYS A 1 217 ? -5.098 6.309 6.562 1 92.69 217 CYS A O 1
ATOM 1566 N N . LEU A 1 218 ? -3.715 4.473 6.746 1 91.06 218 LEU A N 1
ATOM 1567 C CA . LEU A 1 218 ? -4.031 4.113 5.371 1 91.06 218 LEU A CA 1
ATOM 1568 C C . LEU A 1 218 ? -4.637 2.717 5.297 1 91.06 218 LEU A C 1
ATOM 1570 O O . LEU A 1 218 ? -4.953 2.227 4.211 1 91.06 218 LEU A O 1
ATOM 1574 N N . GLY A 1 219 ? -4.738 2.041 6.359 1 91.88 219 GLY A N 1
ATOM 1575 C CA . GLY A 1 219 ? -5.465 0.784 6.418 1 91.88 219 GLY A CA 1
ATOM 1576 C C . GLY A 1 219 ? -4.633 -0.407 5.98 1 91.88 219 GLY A C 1
ATOM 1577 O O . GLY A 1 219 ? -5.18 -1.461 5.645 1 91.88 219 GLY A O 1
ATOM 1578 N N . HIS A 1 220 ? -3.311 -0.263 5.934 1 92.81 220 HIS A N 1
ATOM 1579 C CA . HIS A 1 220 ? -2.471 -1.414 5.625 1 92.81 220 HIS A CA 1
ATOM 1580 C C . HIS A 1 220 ? -2.654 -2.523 6.656 1 92.81 220 HIS A C 1
ATOM 1582 O O . HIS A 1 220 ? -2.668 -2.26 7.859 1 92.81 220 HIS A O 1
ATOM 1588 N N . PRO A 1 221 ? -2.789 -3.73 6.238 1 91.25 221 PRO A N 1
ATOM 1589 C CA . PRO A 1 221 ? -3.16 -4.781 7.191 1 91.25 221 PRO A CA 1
ATOM 1590 C C . PRO A 1 221 ? -2.062 -5.062 8.211 1 91.25 221 PRO A C 1
ATOM 1592 O O . PRO A 1 221 ? -2.355 -5.316 9.383 1 91.25 221 PRO A O 1
ATOM 1595 N N . THR A 1 222 ? -0.836 -5.008 7.801 1 93.12 222 THR A N 1
ATOM 1596 C CA . THR A 1 222 ? 0.257 -5.445 8.664 1 93.12 222 THR A CA 1
ATOM 1597 C C . THR A 1 222 ? 1.316 -4.355 8.789 1 93.12 222 THR A C 1
ATOM 1599 O O . THR A 1 222 ? 2.016 -4.277 9.805 1 93.12 222 THR A O 1
ATOM 1602 N N . GLY A 1 223 ? 1.391 -3.436 7.824 1 96.69 223 GLY A N 1
ATOM 1603 C CA . GLY A 1 223 ? 2.545 -2.57 7.637 1 96.69 223 GLY A CA 1
ATOM 1604 C C . GLY A 1 223 ? 3.549 -3.119 6.641 1 96.69 223 GLY A C 1
ATOM 1605 O O . GLY A 1 223 ? 3.76 -4.332 6.57 1 96.69 223 GLY A O 1
ATOM 1606 N N . PRO A 1 224 ? 4.18 -2.312 5.879 1 98.12 224 PRO A N 1
ATOM 1607 C CA . PRO A 1 224 ? 5.059 -2.777 4.809 1 98.12 224 PRO A CA 1
ATOM 1608 C C . PRO A 1 224 ? 6.297 -3.5 5.332 1 98.12 224 PRO A C 1
ATOM 1610 O O . PRO A 1 224 ? 6.734 -4.496 4.746 1 98.12 224 PRO A O 1
ATOM 1613 N N . LEU A 1 225 ? 6.875 -3.043 6.426 1 98.75 225 LEU A N 1
ATOM 1614 C CA . LEU A 1 225 ? 8.156 -3.59 6.855 1 98.75 225 LEU A CA 1
ATOM 1615 C C . LEU A 1 225 ? 7.965 -4.898 7.613 1 98.75 225 LEU A C 1
ATOM 1617 O O . LEU A 1 225 ? 8.805 -5.797 7.535 1 98.75 225 LEU A O 1
ATOM 1621 N N . ARG A 1 226 ? 6.891 -5.004 8.336 1 98 226 ARG A N 1
ATOM 1622 C CA . ARG A 1 226 ? 6.531 -6.309 8.875 1 98 226 ARG A CA 1
ATOM 1623 C C . ARG A 1 226 ? 6.25 -7.309 7.758 1 98 226 ARG A C 1
ATOM 1625 O O . ARG A 1 226 ? 6.617 -8.477 7.855 1 98 226 ARG A O 1
ATOM 1632 N N . THR A 1 227 ? 5.598 -6.883 6.723 1 97 227 THR A N 1
ATOM 1633 C CA . THR A 1 227 ? 5.352 -7.715 5.551 1 97 227 THR A CA 1
ATOM 1634 C C . THR A 1 227 ? 6.668 -8.172 4.926 1 97 227 THR A C 1
ATOM 1636 O O . THR A 1 227 ? 6.805 -9.328 4.531 1 97 227 THR A O 1
ATOM 1639 N N . ALA A 1 228 ? 7.613 -7.262 4.855 1 98.31 228 ALA A N 1
ATOM 1640 C CA . ALA A 1 228 ? 8.93 -7.594 4.328 1 98.31 228 ALA A CA 1
ATOM 1641 C C . ALA A 1 228 ? 9.57 -8.734 5.117 1 98.31 228 ALA A C 1
ATOM 1643 O O . ALA A 1 228 ? 10.133 -9.664 4.535 1 98.31 228 ALA A O 1
ATOM 1644 N N . ASP A 1 229 ? 9.445 -8.625 6.438 1 98.06 229 ASP A N 1
ATOM 1645 C CA . ASP A 1 229 ? 10.016 -9.648 7.309 1 98.06 229 ASP A CA 1
ATOM 1646 C C . ASP A 1 229 ? 9.336 -10.992 7.09 1 98.06 229 ASP A C 1
ATOM 1648 O O . ASP A 1 229 ? 9.953 -12.047 7.262 1 98.06 229 ASP A O 1
ATOM 1652 N N . LEU A 1 230 ? 8.086 -10.969 6.734 1 95.06 230 LEU A N 1
ATOM 1653 C CA . LEU A 1 230 ? 7.344 -12.195 6.441 1 95.06 230 LEU A CA 1
ATOM 1654 C C . LEU A 1 230 ? 7.793 -12.797 5.113 1 95.06 230 LEU A C 1
ATOM 1656 O O . LEU A 1 230 ? 7.945 -14.016 4.996 1 95.06 230 LEU A O 1
ATOM 1660 N N . ILE A 1 231 ? 7.977 -11.992 4.109 1 94.81 231 ILE A N 1
ATOM 1661 C CA . ILE A 1 231 ? 8.406 -12.422 2.781 1 94.81 231 ILE A CA 1
ATOM 1662 C C . ILE A 1 231 ? 9.82 -12.992 2.852 1 94.81 231 ILE A C 1
ATOM 1664 O O . ILE A 1 231 ? 10.117 -13.992 2.197 1 94.81 231 ILE A O 1
ATOM 1668 N N . GLY A 1 232 ? 10.641 -12.484 3.754 1 96.94 232 GLY A N 1
ATOM 1669 C CA . GLY A 1 232 ? 12.086 -12.695 3.734 1 96.94 232 GLY A CA 1
ATOM 1670 C C . GLY A 1 232 ? 12.828 -11.633 2.949 1 96.94 232 GLY A C 1
ATOM 1671 O O . GLY A 1 232 ? 12.578 -11.438 1.758 1 96.94 232 GLY A O 1
ATOM 1672 N N . LEU A 1 233 ? 13.758 -10.984 3.598 1 98.62 233 LEU A N 1
ATOM 1673 C CA . LEU A 1 233 ? 14.398 -9.805 3.023 1 98.62 233 LEU A CA 1
ATOM 1674 C C . LEU A 1 233 ? 15.289 -10.188 1.85 1 98.62 233 LEU A C 1
ATOM 1676 O O . LEU A 1 233 ? 15.453 -9.414 0.905 1 98.62 233 LEU A O 1
ATOM 1680 N N . ASP A 1 234 ? 15.891 -11.375 1.894 1 97.88 234 ASP A N 1
ATOM 1681 C CA . ASP A 1 234 ? 16.672 -11.859 0.761 1 97.88 234 ASP A CA 1
ATOM 1682 C C . ASP A 1 234 ? 15.789 -12.102 -0.459 1 97.88 234 ASP A C 1
ATOM 1684 O O . ASP A 1 234 ? 16.141 -11.711 -1.574 1 97.88 234 ASP A O 1
ATOM 1688 N N . ASN A 1 235 ? 14.641 -12.742 -0.271 1 95.62 235 ASN A N 1
ATOM 1689 C CA . ASN A 1 235 ? 13.68 -12.953 -1.351 1 95.62 235 ASN A CA 1
ATOM 1690 C C . ASN A 1 235 ? 13.211 -11.633 -1.951 1 95.62 235 ASN A C 1
ATOM 1692 O O . ASN A 1 235 ? 13.125 -11.5 -3.172 1 95.62 235 ASN A O 1
ATOM 1696 N N . LEU A 1 236 ? 12.93 -10.68 -1.069 1 98 236 LEU A N 1
ATOM 1697 C CA . LEU A 1 236 ? 12.492 -9.359 -1.513 1 98 236 LEU A CA 1
ATOM 1698 C C . LEU A 1 236 ? 13.578 -8.672 -2.338 1 98 236 LEU A C 1
ATOM 1700 O O . LEU A 1 236 ? 13.297 -8.133 -3.408 1 98 236 LEU A O 1
ATOM 1704 N N . ALA A 1 237 ? 14.773 -8.695 -1.814 1 98.44 237 ALA A N 1
ATOM 1705 C CA . ALA A 1 237 ? 15.891 -8.078 -2.525 1 98.44 237 ALA A CA 1
ATOM 1706 C C . ALA A 1 237 ? 16.078 -8.703 -3.906 1 98.44 237 ALA A C 1
ATOM 1708 O O . ALA A 1 237 ? 16.266 -7.992 -4.895 1 98.44 237 ALA A O 1
ATOM 1709 N N . ASP A 1 238 ? 15.992 -9.977 -3.955 1 97.12 238 ASP A N 1
ATOM 1710 C CA . ASP A 1 238 ? 16.141 -10.68 -5.227 1 97.12 238 ASP A CA 1
ATOM 1711 C C . ASP A 1 238 ? 15.023 -10.281 -6.199 1 97.12 238 ASP A C 1
ATOM 1713 O O . ASP A 1 238 ? 15.281 -10.055 -7.379 1 97.12 238 ASP A O 1
ATOM 1717 N N . ALA A 1 239 ? 13.836 -10.266 -5.719 1 97.19 239 ALA A N 1
ATOM 1718 C CA . ALA A 1 239 ? 12.695 -9.883 -6.551 1 97.19 239 ALA A CA 1
ATOM 1719 C C . ALA A 1 239 ? 12.859 -8.469 -7.098 1 97.19 239 ALA A C 1
ATOM 1721 O O . ALA A 1 239 ? 12.57 -8.211 -8.266 1 97.19 239 ALA A O 1
ATOM 1722 N N . LEU A 1 240 ? 13.297 -7.539 -6.262 1 98.31 240 LEU A N 1
ATOM 1723 C CA . LEU A 1 240 ? 13.516 -6.152 -6.656 1 98.31 240 LEU A CA 1
ATOM 1724 C C . LEU A 1 240 ? 14.609 -6.055 -7.707 1 98.31 240 LEU A C 1
ATOM 1726 O O . LEU A 1 240 ? 14.477 -5.312 -8.688 1 98.31 240 LEU A O 1
ATOM 1730 N N . ARG A 1 241 ? 15.703 -6.789 -7.516 1 97.88 241 ARG A N 1
ATOM 1731 C CA . ARG A 1 241 ? 16.766 -6.812 -8.516 1 97.88 241 ARG A CA 1
ATOM 1732 C C . ARG A 1 241 ? 16.25 -7.32 -9.859 1 97.88 241 ARG A C 1
ATOM 1734 O O . ARG A 1 241 ? 16.531 -6.727 -10.898 1 97.88 241 ARG A O 1
ATOM 1741 N N . ALA A 1 242 ? 15.523 -8.406 -9.773 1 96.81 242 ALA A N 1
ATOM 1742 C CA . ALA A 1 242 ? 14.961 -8.977 -10.992 1 96.81 242 ALA A CA 1
ATOM 1743 C C . ALA A 1 242 ? 14.039 -7.977 -11.695 1 96.81 242 ALA A C 1
ATOM 1745 O O . ALA A 1 242 ? 14.094 -7.832 -12.914 1 96.81 242 ALA A O 1
ATOM 1746 N N . LEU A 1 243 ? 13.219 -7.328 -10.945 1 97 243 LEU A N 1
ATOM 1747 C CA . LEU A 1 243 ? 12.312 -6.324 -11.492 1 97 243 LEU A CA 1
ATOM 1748 C C . LEU A 1 243 ? 13.086 -5.195 -12.156 1 97 243 LEU A C 1
ATOM 1750 O O . LEU A 1 243 ? 12.766 -4.789 -13.273 1 97 243 LEU A O 1
ATOM 1754 N N . ALA A 1 244 ? 14.117 -4.695 -11.484 1 97.12 244 ALA A N 1
ATOM 1755 C CA . ALA A 1 244 ? 14.961 -3.635 -12.031 1 97.12 244 ALA A CA 1
ATOM 1756 C C . ALA A 1 244 ? 15.625 -4.074 -13.336 1 97.12 244 ALA A C 1
ATOM 1758 O O . ALA A 1 244 ? 15.617 -3.34 -14.32 1 97.12 244 ALA A O 1
ATOM 1759 N N . ASP A 1 245 ? 16.125 -5.238 -13.344 1 96.81 245 ASP A N 1
ATOM 1760 C CA . ASP A 1 245 ? 16.844 -5.758 -14.508 1 96.81 245 ASP A CA 1
ATOM 1761 C C . ASP A 1 245 ? 15.914 -5.918 -15.703 1 96.81 245 ASP A C 1
ATOM 1763 O O . ASP A 1 245 ? 16.266 -5.566 -16.828 1 96.81 245 ASP A O 1
ATOM 1767 N N . ARG A 1 246 ? 14.727 -6.41 -15.469 1 96.12 246 ARG A N 1
ATOM 1768 C CA . ARG A 1 246 ? 13.789 -6.719 -16.547 1 96.12 246 ARG A CA 1
ATOM 1769 C C . ARG A 1 246 ? 13.148 -5.445 -17.094 1 96.12 246 ARG A C 1
ATOM 1771 O O . ARG A 1 246 ? 12.82 -5.375 -18.281 1 96.12 246 ARG A O 1
ATOM 1778 N N . THR A 1 247 ? 12.969 -4.426 -16.234 1 93.5 247 THR A N 1
ATOM 1779 C CA . THR A 1 247 ? 12.289 -3.205 -16.641 1 93.5 247 THR A CA 1
ATOM 1780 C C . THR A 1 247 ? 13.297 -2.137 -17.062 1 93.5 247 THR A C 1
ATOM 1782 O O . THR A 1 247 ? 12.945 -1.178 -17.75 1 93.5 247 THR A O 1
ATOM 1785 N N . GLY A 1 248 ? 14.523 -2.246 -16.547 1 93.62 248 GLY A N 1
ATOM 1786 C CA . GLY A 1 248 ? 15.547 -1.235 -16.75 1 93.62 248 GLY A CA 1
ATOM 1787 C C . GLY A 1 248 ? 15.375 -0.015 -15.867 1 93.62 248 GLY A C 1
ATOM 1788 O O . GLY A 1 248 ? 15.984 1.027 -16.109 1 93.62 248 GLY A O 1
ATOM 1789 N N . ILE A 1 249 ? 14.516 -0.135 -14.867 1 90.44 249 ILE A N 1
ATOM 1790 C CA . ILE A 1 249 ? 14.227 0.989 -13.977 1 90.44 249 ILE A CA 1
ATOM 1791 C C . ILE A 1 249 ? 15.016 0.841 -12.68 1 90.44 249 ILE A C 1
ATOM 1793 O O . ILE A 1 249 ? 14.703 -0.014 -11.852 1 90.44 249 ILE A O 1
ATOM 1797 N N . ASP A 1 250 ? 15.898 1.674 -12.398 1 90.19 250 ASP A N 1
ATOM 1798 C CA . ASP A 1 250 ? 16.859 1.56 -11.305 1 90.19 250 ASP A CA 1
ATOM 1799 C C . ASP A 1 250 ? 16.172 1.759 -9.953 1 90.19 250 ASP A C 1
ATOM 1801 O O . ASP A 1 250 ? 16.578 1.179 -8.953 1 90.19 250 ASP A O 1
ATOM 1805 N N . ARG A 1 251 ? 15.141 2.49 -9.906 1 87.31 251 ARG A N 1
ATOM 1806 C CA . ARG A 1 251 ? 14.492 2.797 -8.633 1 87.31 251 ARG A CA 1
ATOM 1807 C C . ARG A 1 251 ? 13.922 1.537 -7.992 1 87.31 251 ARG A C 1
ATOM 1809 O O . ARG A 1 251 ? 13.633 1.519 -6.793 1 87.31 251 ARG A O 1
ATOM 1816 N N . TYR A 1 252 ? 13.805 0.478 -8.781 1 94.38 252 TYR A N 1
ATOM 1817 C CA . TYR A 1 252 ? 13.32 -0.791 -8.242 1 94.38 252 TYR A CA 1
ATOM 1818 C C . TYR A 1 252 ? 14.422 -1.513 -7.477 1 94.38 252 TYR A C 1
ATOM 1820 O O . TYR A 1 252 ? 14.148 -2.449 -6.723 1 94.38 252 TYR A O 1
ATOM 1828 N N . ARG A 1 253 ? 15.617 -1.101 -7.723 1 96.81 253 ARG A N 1
ATOM 1829 C CA . ARG A 1 253 ? 16.703 -1.804 -7.062 1 96.81 253 ARG A CA 1
ATOM 1830 C C . ARG A 1 253 ? 16.594 -1.703 -5.547 1 96.81 253 ARG A C 1
ATOM 1832 O O . ARG A 1 253 ? 16.141 -0.681 -5.02 1 96.81 253 ARG A O 1
ATOM 1839 N N . PRO A 1 254 ? 16.984 -2.762 -4.867 1 98.38 254 PRO A N 1
ATOM 1840 C CA . PRO A 1 254 ? 16.938 -2.715 -3.404 1 98.38 254 PRO A CA 1
ATOM 1841 C C . PRO A 1 254 ? 17.703 -1.531 -2.826 1 98.38 254 PRO A C 1
ATOM 1843 O O . PRO A 1 254 ? 18.781 -1.195 -3.318 1 98.38 254 PRO A O 1
ATOM 1846 N N . CYS A 1 255 ? 17.141 -0.855 -1.849 1 97.75 255 CYS A N 1
ATOM 1847 C CA . CYS A 1 255 ? 17.812 0.264 -1.204 1 97.75 255 CYS A CA 1
ATOM 1848 C C . CYS A 1 255 ? 18.953 -0.227 -0.321 1 97.75 255 CYS A C 1
ATOM 1850 O O . CYS A 1 255 ? 19.078 -1.426 -0.062 1 97.75 255 CYS A O 1
ATOM 1852 N N . GLU A 1 256 ? 19.797 0.661 0.13 1 98.06 256 GLU A N 1
ATOM 1853 C CA . GLU A 1 256 ? 21 0.343 0.881 1 98.06 256 GLU A CA 1
ATOM 1854 C C . GLU A 1 256 ? 20.672 -0.398 2.174 1 98.06 256 GLU A C 1
ATOM 1856 O O . GLU A 1 256 ? 21.297 -1.41 2.492 1 98.06 256 GLU A O 1
ATOM 1861 N N . LEU A 1 257 ? 19.703 0.061 2.887 1 98.62 257 LEU A N 1
ATOM 1862 C CA . LEU A 1 257 ? 19.359 -0.55 4.168 1 98.62 257 LEU A CA 1
ATOM 1863 C C . LEU A 1 257 ? 18.938 -2.004 3.979 1 98.62 257 LEU A C 1
ATOM 1865 O O . LEU A 1 257 ? 19.312 -2.873 4.762 1 98.62 257 LEU A O 1
ATOM 1869 N N . LEU A 1 258 ? 18.094 -2.258 2.967 1 98.62 258 LEU A N 1
ATOM 1870 C CA . LEU A 1 258 ? 17.656 -3.621 2.67 1 98.62 258 LEU A CA 1
ATOM 1871 C C . LEU A 1 258 ? 18.859 -4.508 2.363 1 98.62 258 LEU A C 1
ATOM 1873 O O . LEU A 1 258 ? 18.969 -5.617 2.896 1 98.62 258 LEU A O 1
ATOM 1877 N N . GLU A 1 259 ? 19.781 -4.023 1.552 1 98.56 259 GLU A N 1
ATOM 1878 C CA . GLU A 1 259 ? 20.984 -4.773 1.193 1 98.56 259 GLU A CA 1
ATOM 1879 C C . GLU A 1 259 ? 21.859 -5.043 2.42 1 98.56 259 GLU A C 1
ATOM 1881 O O . GLU A 1 259 ? 22.406 -6.133 2.561 1 98.56 259 GLU A O 1
ATOM 1886 N N . GLU A 1 260 ? 21.969 -4.066 3.24 1 98.69 260 GLU A N 1
ATOM 1887 C CA . GLU A 1 260 ? 22.766 -4.203 4.465 1 98.69 260 GLU A CA 1
ATOM 1888 C C . GLU A 1 260 ? 22.188 -5.297 5.367 1 98.69 260 GLU A C 1
ATOM 1890 O O . GLU A 1 260 ? 22.938 -6.098 5.926 1 98.69 260 GLU A O 1
ATOM 1895 N N . LYS A 1 261 ? 20.922 -5.281 5.504 1 98.75 261 LYS A N 1
ATOM 1896 C CA . LYS A 1 261 ? 20.281 -6.285 6.352 1 98.75 261 LYS A CA 1
ATOM 1897 C C . LYS A 1 261 ? 20.469 -7.688 5.781 1 98.75 261 LYS A C 1
ATOM 1899 O O . LYS A 1 261 ? 20.781 -8.625 6.52 1 98.75 261 LYS A O 1
ATOM 1904 N N . VAL A 1 262 ? 20.328 -7.848 4.5 1 98.69 262 VAL A N 1
ATOM 1905 C CA . VAL A 1 262 ? 20.531 -9.133 3.842 1 98.69 262 VAL A CA 1
ATOM 1906 C C . VAL A 1 262 ? 21.969 -9.602 4.043 1 98.69 262 VAL A C 1
ATOM 1908 O O . VAL A 1 262 ? 22.219 -10.758 4.395 1 98.69 262 VAL A O 1
ATOM 1911 N N . ALA A 1 263 ? 22.938 -8.688 3.904 1 98.56 263 ALA A N 1
ATOM 1912 C CA . ALA A 1 263 ? 24.359 -9.008 4.059 1 98.56 263 ALA A CA 1
ATOM 1913 C C . ALA A 1 263 ? 24.672 -9.438 5.488 1 98.56 263 ALA A C 1
ATOM 1915 O O . ALA A 1 263 ? 25.531 -10.289 5.711 1 98.56 263 ALA A O 1
ATOM 1916 N N . ALA A 1 264 ? 23.938 -8.922 6.406 1 98.44 264 ALA A N 1
ATOM 1917 C CA . ALA A 1 264 ? 24.156 -9.195 7.824 1 98.44 264 ALA A CA 1
ATOM 1918 C C . ALA A 1 264 ? 23.438 -10.477 8.25 1 98.44 264 ALA A C 1
ATOM 1920 O O . ALA A 1 264 ? 23.562 -10.898 9.406 1 98.44 264 ALA A O 1
ATOM 1921 N N . GLY A 1 265 ? 22.672 -11.023 7.391 1 98.31 265 GLY A N 1
ATOM 1922 C CA . GLY A 1 265 ? 21.938 -12.242 7.707 1 98.31 265 GLY A CA 1
ATOM 1923 C C . GLY A 1 265 ? 20.656 -11.984 8.469 1 98.31 265 GLY A C 1
ATOM 1924 O O . GLY A 1 265 ? 20.094 -12.891 9.086 1 98.31 265 GLY A O 1
ATOM 1925 N N . HIS A 1 266 ? 20.188 -10.719 8.516 1 98.5 266 HIS A N 1
ATOM 1926 C CA . HIS A 1 266 ? 18.906 -10.359 9.086 1 98.5 266 HIS A CA 1
ATOM 1927 C C . HIS A 1 266 ? 17.797 -10.469 8.039 1 98.5 266 HIS A C 1
ATOM 1929 O O . HIS A 1 266 ? 17.422 -9.469 7.422 1 98.5 266 HIS A O 1
ATOM 1935 N N . LEU A 1 267 ? 17.203 -11.586 7.938 1 98.44 267 LEU A N 1
ATOM 1936 C CA . LEU A 1 267 ? 16.375 -11.898 6.781 1 98.44 267 LEU A CA 1
ATOM 1937 C C . LEU A 1 267 ? 14.891 -11.867 7.148 1 98.44 267 LEU A C 1
ATOM 1939 O O . LEU A 1 267 ? 14.031 -12.18 6.32 1 98.44 267 LEU A O 1
ATOM 1943 N N . GLY A 1 268 ? 14.57 -11.484 8.359 1 98.12 268 GLY A N 1
ATOM 1944 C CA . GLY A 1 268 ? 13.188 -11.414 8.812 1 98.12 268 GLY A CA 1
ATOM 1945 C C . GLY A 1 268 ? 12.82 -12.508 9.789 1 98.12 268 GLY A C 1
ATOM 1946 O O . GLY A 1 268 ? 13.648 -12.914 10.609 1 98.12 268 GLY A O 1
ATOM 1947 N N . ARG A 1 269 ? 11.656 -12.945 9.805 1 96.56 269 ARG A N 1
ATOM 1948 C CA . ARG A 1 269 ? 11.141 -13.922 10.758 1 96.56 269 ARG A CA 1
ATOM 1949 C C . ARG A 1 269 ? 11.945 -15.219 10.688 1 96.56 269 ARG A C 1
ATOM 1951 O O . ARG A 1 269 ? 12.242 -15.828 11.719 1 96.56 269 ARG A O 1
ATOM 1958 N N . LYS A 1 270 ? 12.312 -15.656 9.477 1 94 270 LYS A N 1
ATOM 1959 C CA . LYS A 1 270 ? 12.961 -16.953 9.273 1 94 270 LYS A CA 1
ATOM 1960 C C . LYS A 1 270 ? 14.336 -16.984 9.938 1 94 270 LYS A C 1
ATOM 1962 O O . LYS A 1 270 ? 14.836 -18.047 10.305 1 94 270 LYS A O 1
ATOM 1967 N N . SER A 1 271 ? 14.961 -15.805 10.141 1 97.75 271 SER A N 1
ATOM 1968 C CA . SER A 1 271 ? 16.281 -15.734 10.766 1 97.75 271 SER A CA 1
ATOM 1969 C C . SER A 1 271 ? 16.188 -15.156 12.18 1 97.75 271 SER A C 1
ATOM 1971 O O . SER A 1 271 ? 17.203 -14.93 12.828 1 97.75 271 SER A O 1
ATOM 1973 N N . GLY A 1 272 ? 14.984 -14.812 12.57 1 98 272 GLY A N 1
ATOM 1974 C CA . GLY A 1 272 ? 14.766 -14.305 13.914 1 98 272 GLY A CA 1
ATOM 1975 C C . GLY A 1 272 ? 14.914 -12.797 14.016 1 98 272 GLY A C 1
ATOM 1976 O O . GLY A 1 272 ? 14.672 -12.211 15.078 1 98 272 GLY A O 1
ATOM 1977 N N . GLN A 1 273 ? 15.391 -12.242 12.898 1 98.12 273 GLN A N 1
ATOM 1978 C CA . GLN A 1 273 ? 15.562 -10.797 12.938 1 98.12 273 GLN A CA 1
ATOM 1979 C C . GLN A 1 273 ? 15.516 -10.195 11.531 1 98.12 273 GLN A C 1
ATOM 1981 O O . GLN A 1 273 ? 16.047 -10.781 10.586 1 98.12 273 GLN A O 1
ATOM 1986 N N . GLY A 1 274 ? 14.961 -9.086 11.336 1 98.38 274 GLY A N 1
ATOM 1987 C CA . GLY A 1 274 ? 14.945 -8.211 10.172 1 98.38 274 GLY A CA 1
ATOM 1988 C C . GLY A 1 274 ? 14.75 -6.75 10.531 1 98.38 274 GLY A C 1
ATOM 1989 O O . GLY A 1 274 ? 15.555 -6.172 11.258 1 98.38 274 GLY A O 1
ATOM 1990 N N . PHE A 1 275 ? 13.578 -6.223 10.164 1 98.75 275 PHE A N 1
ATOM 1991 C CA . PHE A 1 275 ? 13.227 -4.895 10.664 1 98.75 275 PHE A CA 1
ATOM 1992 C C . PHE A 1 275 ? 12.727 -4.973 12.102 1 98.75 275 PHE A C 1
ATOM 1994 O O . PHE A 1 275 ? 12.766 -3.979 12.828 1 98.75 275 PHE A O 1
ATOM 2001 N N . TYR A 1 276 ? 12.289 -6.16 12.414 1 98.38 276 TYR A N 1
ATOM 2002 C CA . TYR A 1 276 ? 11.844 -6.473 13.766 1 98.38 276 TYR A CA 1
ATOM 2003 C C . TYR A 1 276 ? 12.617 -7.652 14.336 1 98.38 276 TYR A C 1
ATOM 2005 O O . TYR A 1 276 ? 13.359 -8.32 13.617 1 98.38 276 TYR A O 1
ATOM 2013 N N . GLU A 1 277 ? 12.43 -7.848 15.641 1 97.75 277 GLU A N 1
ATOM 2014 C CA . GLU A 1 277 ? 13 -9.023 16.297 1 97.75 277 GLU A CA 1
ATOM 2015 C C . GLU A 1 277 ? 11.93 -10.062 16.594 1 97.75 277 GLU A C 1
ATOM 2017 O O . GLU A 1 277 ? 10.82 -9.719 17 1 97.75 277 GLU A O 1
ATOM 2022 N N . TYR A 1 278 ? 12.359 -11.305 16.344 1 96.69 278 TYR A N 1
ATOM 2023 C CA . TYR A 1 278 ? 11.422 -12.406 16.531 1 96.69 278 TYR A CA 1
ATOM 2024 C C . TYR A 1 278 ? 12.016 -13.492 17.422 1 96.69 278 TYR A C 1
ATOM 2026 O O . TYR A 1 278 ? 13.227 -13.703 17.422 1 96.69 278 TYR A O 1
ATOM 2034 N N . MET B 1 1 ? -13.516 33.25 34.781 1 33 1 MET B N 1
ATOM 2035 C CA . MET B 1 1 ? -13.477 31.891 34.25 1 33 1 MET B CA 1
ATOM 2036 C C . MET B 1 1 ? -12.5 31.797 33.062 1 33 1 MET B C 1
ATOM 2038 O O . MET B 1 1 ? -12.633 32.531 32.094 1 33 1 MET B O 1
ATOM 2042 N N . THR B 1 2 ? -11.281 31.562 33.312 1 41.94 2 THR B N 1
ATOM 2043 C CA . THR B 1 2 ? -10.211 31.625 32.312 1 41.94 2 THR B CA 1
ATOM 2044 C C . THR B 1 2 ? -10.609 30.906 31.047 1 41.94 2 THR B C 1
ATOM 2046 O O . THR B 1 2 ? -11 29.734 31.078 1 41.94 2 THR B O 1
ATOM 2049 N N . GLN B 1 3 ? -11.211 31.547 30.156 1 54.5 3 GLN B N 1
ATOM 2050 C CA . GLN B 1 3 ? -11.789 31.016 28.938 1 54.5 3 GLN B CA 1
ATOM 2051 C C . GLN B 1 3 ? -10.828 30.062 28.234 1 54.5 3 GLN B C 1
ATOM 2053 O O . GLN B 1 3 ? -9.648 30.375 28.062 1 54.5 3 GLN B O 1
ATOM 2058 N N . GLU B 1 4 ? -11.188 28.75 28.172 1 69.5 4 GLU B N 1
ATOM 2059 C CA . GLU B 1 4 ? -10.367 27.719 27.531 1 69.5 4 GLU B CA 1
ATOM 2060 C C . GLU B 1 4 ? -10.016 28.109 26.109 1 69.5 4 GLU B C 1
ATOM 2062 O O . GLU B 1 4 ? -10.883 28.562 25.344 1 69.5 4 GLU B O 1
ATOM 2067 N N . ARG B 1 5 ? -8.68 28.344 25.938 1 86.69 5 ARG B N 1
ATOM 2068 C CA . ARG B 1 5 ? -8.195 28.672 24.609 1 86.69 5 ARG B CA 1
ATOM 2069 C C . ARG B 1 5 ? -8.531 27.578 23.609 1 86.69 5 ARG B C 1
ATOM 2071 O O . ARG B 1 5 ? -8.367 26.391 23.906 1 86.69 5 ARG B O 1
ATOM 2078 N N . GLY B 1 6 ? -9.219 28.016 22.562 1 94.56 6 GLY B N 1
ATOM 2079 C CA . GLY B 1 6 ? -9.586 27.078 21.516 1 94.56 6 GLY B CA 1
ATOM 2080 C C . GLY B 1 6 ? -8.555 26.984 20.406 1 94.56 6 GLY B C 1
ATOM 2081 O O . GLY B 1 6 ? -7.371 27.25 20.641 1 94.56 6 GLY B O 1
ATOM 2082 N N . LEU B 1 7 ? -9 26.438 19.344 1 97.19 7 LEU B N 1
ATOM 2083 C CA . LEU B 1 7 ? -8.18 26.281 18.156 1 97.19 7 LEU B CA 1
ATOM 2084 C C . LEU B 1 7 ? -8.609 27.266 17.062 1 97.19 7 LEU B C 1
ATOM 2086 O O . LEU B 1 7 ? -9.805 27.531 16.906 1 97.19 7 LEU B O 1
ATOM 2090 N N . ALA B 1 8 ? -7.691 27.922 16.5 1 97.94 8 ALA B N 1
ATOM 2091 C CA . ALA B 1 8 ? -7.98 28.672 15.281 1 97.94 8 ALA B CA 1
ATOM 2092 C C . ALA B 1 8 ? -7.57 27.875 14.039 1 97.94 8 ALA B C 1
ATOM 2094 O O . ALA B 1 8 ? -6.488 27.281 14 1 97.94 8 ALA B O 1
ATOM 2095 N N . ILE B 1 9 ? -8.445 27.828 13.062 1 98.56 9 ILE B N 1
ATOM 2096 C CA . ILE B 1 9 ? -8.18 27.078 11.836 1 98.56 9 ILE B CA 1
ATOM 2097 C C . ILE B 1 9 ? -8.328 28.016 10.633 1 98.56 9 ILE B C 1
ATOM 2099 O O . ILE B 1 9 ? -9.352 28.688 10.484 1 98.56 9 ILE B O 1
ATOM 2103 N N . LEU B 1 10 ? -7.273 28.062 9.867 1 98.19 10 LEU B N 1
ATOM 2104 C CA . LEU B 1 10 ? -7.262 28.875 8.648 1 98.19 10 LEU B CA 1
ATOM 2105 C C . LEU B 1 10 ? -7.543 28.016 7.422 1 98.19 10 LEU B C 1
ATOM 2107 O O . LEU B 1 10 ? -6.75 27.125 7.082 1 98.19 10 LEU B O 1
ATOM 2111 N N . GLY B 1 11 ? -8.594 28.312 6.703 1 98 11 GLY B N 1
ATOM 2112 C CA . GLY B 1 11 ? -9.031 27.5 5.57 1 98 11 GLY B CA 1
ATOM 2113 C C . GLY B 1 11 ? -10.242 26.641 5.883 1 98 11 GLY B C 1
ATOM 2114 O O . GLY B 1 11 ? -10.164 25.734 6.723 1 98 11 GLY B O 1
ATOM 2115 N N . ALA B 1 12 ? -11.32 26.906 5.172 1 98.25 12 ALA B N 1
ATOM 2116 C CA . ALA B 1 12 ? -12.586 26.219 5.449 1 98.25 12 ALA B CA 1
ATOM 2117 C C . ALA B 1 12 ? -12.938 25.234 4.336 1 98.25 12 ALA B C 1
ATOM 2119 O O . ALA B 1 12 ? -14.109 25.062 3.998 1 98.25 12 ALA B O 1
ATOM 2120 N N . GLY B 1 13 ? -11.891 24.656 3.729 1 95.5 13 GLY B N 1
ATOM 2121 C CA . GLY B 1 13 ? -12.086 23.594 2.756 1 95.5 13 GLY B CA 1
ATOM 2122 C C . GLY B 1 13 ? -12.312 22.234 3.393 1 95.5 13 GLY B C 1
ATOM 2123 O O . GLY B 1 13 ? -12.781 22.156 4.527 1 95.5 13 GLY B O 1
ATOM 2124 N N . VAL B 1 14 ? -12.016 21.188 2.66 1 93.81 14 VAL B N 1
ATOM 2125 C CA . VAL B 1 14 ? -12.273 19.812 3.076 1 93.81 14 VAL B CA 1
ATOM 2126 C C . VAL B 1 14 ? -11.531 19.516 4.375 1 93.81 14 VAL B C 1
ATOM 2128 O O . VAL B 1 14 ? -12.133 19.094 5.363 1 93.81 14 VAL B O 1
ATOM 2131 N N . MET B 1 15 ? -10.25 19.75 4.426 1 96.75 15 MET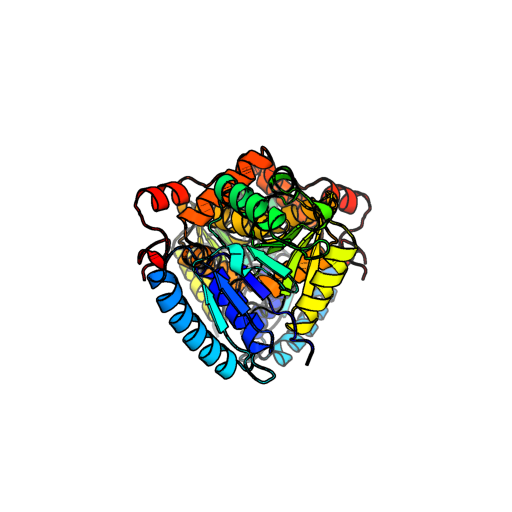 B N 1
ATOM 2132 C CA . MET B 1 15 ? -9.469 19.422 5.617 1 96.75 15 MET B CA 1
ATOM 2133 C C . MET B 1 15 ? -9.781 20.391 6.758 1 96.75 15 MET B C 1
ATOM 2135 O O . MET B 1 15 ? -9.852 19.984 7.918 1 96.75 15 MET B O 1
ATOM 2139 N N . GLY B 1 16 ? -9.953 21.672 6.391 1 98.31 16 GLY B N 1
ATOM 2140 C CA . GLY B 1 16 ? -10.305 22.641 7.418 1 98.31 16 GLY B CA 1
ATOM 2141 C C . GLY B 1 16 ? -11.562 22.266 8.172 1 98.31 16 GLY B C 1
ATOM 2142 O O . GLY B 1 16 ? -11.586 22.297 9.406 1 98.31 16 GLY B O 1
ATOM 2143 N N . THR B 1 17 ? -12.617 21.906 7.477 1 98.56 17 THR B N 1
ATOM 2144 C CA . THR B 1 17 ? -13.875 21.531 8.109 1 98.56 17 THR B CA 1
ATOM 2145 C C . THR B 1 17 ? -13.742 20.203 8.844 1 98.56 17 THR B C 1
ATOM 2147 O O . THR B 1 17 ? -14.336 20.016 9.906 1 98.56 17 THR B O 1
ATOM 2150 N N . GLY B 1 18 ? -12.953 19.297 8.289 1 98.5 18 GLY B N 1
ATOM 2151 C CA . GLY B 1 18 ? -12.719 18.047 8.969 1 98.5 18 GLY B CA 1
ATOM 2152 C C . GLY B 1 18 ? -12.008 18.203 10.305 1 98.5 18 GLY B C 1
ATOM 2153 O O . GLY B 1 18 ? -12.398 17.578 11.289 1 98.5 18 GLY B O 1
ATOM 2154 N N . ILE B 1 19 ? -10.977 19.016 10.312 1 98.81 19 ILE B N 1
ATOM 2155 C CA . ILE B 1 19 ? -10.211 19.266 11.531 1 98.81 19 ILE B CA 1
ATOM 2156 C C . ILE B 1 19 ? -11.078 20.031 12.531 1 98.81 19 ILE B C 1
ATOM 2158 O O . ILE B 1 19 ? -11.016 19.781 13.734 1 98.81 19 ILE B O 1
ATOM 2162 N N . THR B 1 20 ? -11.883 20.953 12.008 1 98.81 20 THR B N 1
ATOM 2163 C CA . THR B 1 20 ? -12.844 21.672 12.844 1 98.81 20 THR B CA 1
ATOM 2164 C C . THR B 1 20 ? -13.789 20.688 13.531 1 98.81 20 THR B C 1
ATOM 2166 O O . THR B 1 20 ? -13.977 20.734 14.742 1 98.81 20 THR B O 1
ATOM 2169 N N . THR B 1 21 ? -14.359 19.781 12.75 1 98.81 21 THR B N 1
ATOM 2170 C CA . THR B 1 21 ? -15.281 18.781 13.266 1 98.81 21 THR B CA 1
ATOM 2171 C C . THR B 1 21 ? -14.602 17.938 14.352 1 98.81 21 THR B C 1
ATOM 2173 O O . THR B 1 21 ? -15.195 17.688 15.406 1 98.81 21 THR B O 1
ATOM 2176 N N . LEU B 1 22 ? -13.375 17.562 14.094 1 98.69 22 LEU B N 1
ATOM 2177 C CA . LEU B 1 22 ? -12.602 16.781 15.055 1 98.69 22 LEU B CA 1
ATOM 2178 C C . LEU B 1 22 ? -12.477 17.531 16.391 1 98.69 22 LEU B C 1
ATOM 2180 O O . LEU B 1 22 ? -12.789 16.969 17.438 1 98.69 22 LEU B O 1
ATOM 2184 N N . ALA B 1 23 ? -12.062 18.766 16.359 1 98.44 23 ALA B N 1
ATOM 2185 C CA . ALA B 1 23 ? -11.852 19.562 17.562 1 98.44 23 ALA B CA 1
ATOM 2186 C C . ALA B 1 23 ? -13.156 19.75 18.328 1 98.44 23 ALA B C 1
ATOM 2188 O O . ALA B 1 23 ? -13.219 19.516 19.531 1 98.44 23 ALA B O 1
ATOM 2189 N N . LEU B 1 24 ? -14.195 20.141 17.609 1 98.44 24 LEU B N 1
ATOM 2190 C CA . LEU B 1 24 ? -15.484 20.391 18.234 1 98.44 24 LEU B CA 1
ATOM 2191 C C . LEU B 1 24 ? -16.016 19.125 18.906 1 98.44 24 LEU B C 1
ATOM 2193 O O . LEU B 1 24 ? -16.516 19.188 20.031 1 98.44 24 LEU B O 1
ATOM 2197 N N . ALA B 1 25 ? -15.914 18.062 18.219 1 98.5 25 ALA B N 1
ATOM 2198 C CA . ALA B 1 25 ? -16.406 16.781 18.719 1 98.5 25 ALA B CA 1
ATOM 2199 C C . ALA B 1 25 ? -15.727 16.406 20.031 1 98.5 25 ALA B C 1
ATOM 2201 O O . ALA B 1 25 ? -16.281 15.641 20.828 1 98.5 25 ALA B O 1
ATOM 2202 N N . HIS B 1 26 ? -14.57 16.906 20.234 1 98 26 HIS B N 1
ATOM 2203 C CA . HIS B 1 26 ? -13.805 16.578 21.438 1 98 26 HIS B CA 1
ATOM 2204 C C . HIS B 1 26 ? -13.812 17.719 22.438 1 98 26 HIS B C 1
ATOM 2206 O O . HIS B 1 26 ? -12.914 17.828 23.281 1 98 26 HIS B O 1
ATOM 2212 N N . GLY B 1 27 ? -14.672 18.672 22.25 1 97.06 27 GLY B N 1
ATOM 2213 C CA . GLY B 1 27 ? -14.945 19.688 23.25 1 97.06 27 GLY B CA 1
ATOM 2214 C C . GLY B 1 27 ? -14.016 20.875 23.156 1 97.06 27 GLY B C 1
ATOM 2215 O O . GLY B 1 27 ? -13.891 21.656 24.109 1 97.06 27 GLY B O 1
ATOM 2216 N N . ILE B 1 28 ? -13.328 21.062 22.031 1 97.25 28 ILE B N 1
ATOM 2217 C CA . ILE B 1 28 ? -12.414 22.172 21.859 1 97.25 28 ILE B CA 1
ATOM 2218 C C . ILE B 1 28 ? -13.07 23.234 20.969 1 97.25 28 ILE B C 1
ATOM 2220 O O . ILE B 1 28 ? -13.398 22.969 19.812 1 97.25 28 ILE B O 1
ATOM 2224 N N . PRO B 1 29 ? -13.281 24.453 21.516 1 97.31 29 PRO B N 1
ATOM 2225 C CA . PRO B 1 29 ? -13.859 25.5 20.688 1 97.31 29 PRO B CA 1
ATOM 2226 C C . PRO B 1 29 ? -12.961 25.875 19.516 1 97.31 29 PRO B C 1
ATOM 2228 O O . PRO B 1 29 ? -11.734 25.797 19.625 1 97.31 29 PRO B O 1
ATOM 2231 N N . VAL B 1 30 ? -13.617 26.281 18.359 1 98 30 VAL B N 1
ATOM 2232 C CA . VAL B 1 30 ? -12.852 26.578 17.141 1 98 30 VAL B CA 1
ATOM 2233 C C . VAL B 1 30 ? -13.273 27.938 16.578 1 98 30 VAL B C 1
ATOM 2235 O O . VAL B 1 30 ? -14.461 28.25 16.547 1 98 30 VAL B O 1
ATOM 2238 N N . THR B 1 31 ? -12.312 28.719 16.266 1 97.69 31 THR B N 1
ATOM 2239 C CA . THR B 1 31 ? -12.516 29.844 15.344 1 97.69 31 THR B CA 1
ATOM 2240 C C . THR B 1 31 ? -12.055 29.469 13.938 1 97.69 31 THR B C 1
ATOM 2242 O O . THR B 1 31 ? -10.859 29.312 13.688 1 97.69 31 THR B O 1
ATOM 2245 N N . LEU B 1 32 ? -13 29.297 13.023 1 98.38 32 LEU B N 1
ATOM 2246 C CA . LEU B 1 32 ? -12.719 28.969 11.633 1 98.38 32 LEU B CA 1
ATOM 2247 C C . LEU B 1 32 ? -12.648 30.234 10.781 1 98.38 32 LEU B C 1
ATOM 2249 O O . LEU B 1 32 ? -13.594 31.031 10.766 1 98.38 32 LEU B O 1
ATOM 2253 N N . ILE B 1 33 ? -11.547 30.406 10.102 1 97.94 33 ILE B N 1
ATOM 2254 C CA . ILE B 1 33 ? -11.281 31.656 9.375 1 97.94 33 ILE B CA 1
ATOM 2255 C C . ILE B 1 33 ? -11.117 31.344 7.887 1 97.94 33 ILE B C 1
ATOM 2257 O O . ILE B 1 33 ? -10.414 30.406 7.512 1 97.94 33 ILE B O 1
ATOM 2261 N N . ASP B 1 34 ? -11.773 32.062 7.016 1 97.81 34 ASP B N 1
ATOM 2262 C CA . ASP B 1 34 ? -11.648 31.984 5.562 1 97.81 34 ASP B CA 1
ATOM 2263 C C . ASP B 1 34 ? -11.922 33.344 4.922 1 97.81 34 ASP B C 1
ATOM 2265 O O . ASP B 1 34 ? -12.25 34.312 5.617 1 97.81 34 ASP B O 1
ATOM 2269 N N . VAL B 1 35 ? -11.766 33.406 3.621 1 94.31 35 VAL B N 1
ATOM 2270 C CA . VAL B 1 35 ? -11.711 34.688 2.934 1 94.31 35 VAL B CA 1
ATOM 2271 C C . VAL B 1 35 ? -13.117 35.188 2.66 1 94.31 35 VAL B C 1
ATOM 2273 O O . VAL B 1 35 ? -13.32 36.375 2.393 1 94.31 35 VAL B O 1
ATOM 2276 N N . SER B 1 36 ? -14.148 34.312 2.736 1 95.38 36 SER B N 1
ATOM 2277 C CA . SER B 1 36 ? -15.477 34.75 2.32 1 95.38 36 SER B CA 1
ATOM 2278 C C . SER B 1 36 ? -16.562 34.219 3.25 1 95.38 36 SER B C 1
ATOM 2280 O O . SER B 1 36 ? -16.469 33.062 3.699 1 95.38 36 SER B O 1
ATOM 2282 N N . ASP B 1 37 ? -17.578 35.031 3.443 1 96.25 37 ASP B N 1
ATOM 2283 C CA . ASP B 1 37 ? -18.719 34.625 4.262 1 96.25 37 ASP B CA 1
ATOM 2284 C C . ASP B 1 37 ? -19.469 33.469 3.617 1 96.25 37 ASP B C 1
ATOM 2286 O O . ASP B 1 37 ? -20.016 32.625 4.316 1 96.25 37 ASP B O 1
ATOM 2290 N N . GLU B 1 38 ? -19.469 33.5 2.373 1 97.44 38 GLU B N 1
ATOM 2291 C CA . GLU B 1 38 ? -20.141 32.406 1.651 1 97.44 38 GLU B CA 1
ATOM 2292 C C . GLU B 1 38 ? -19.484 31.062 1.914 1 97.44 38 GLU B C 1
ATOM 2294 O O . GLU B 1 38 ? -20.156 30.078 2.197 1 97.44 38 GLU B O 1
ATOM 2299 N N . VAL B 1 39 ? -18.188 31.078 1.813 1 97.12 39 VAL B N 1
ATOM 2300 C CA . VAL B 1 39 ? -17.422 29.859 2.072 1 97.12 39 VAL B CA 1
ATOM 2301 C C . VAL B 1 39 ? -17.656 29.406 3.514 1 97.12 39 VAL B C 1
ATOM 2303 O O . VAL B 1 39 ? -17.812 28.219 3.775 1 97.12 39 VAL B O 1
ATOM 2306 N N . LEU B 1 40 ? -17.719 30.328 4.453 1 98.38 40 LEU B N 1
ATOM 2307 C CA . LEU B 1 40 ? -17.875 30.016 5.867 1 98.38 40 LEU B CA 1
ATOM 2308 C C . LEU B 1 40 ? -19.266 29.5 6.156 1 98.38 40 LEU B C 1
ATOM 2310 O O . LEU B 1 40 ? -19.453 28.641 7.02 1 98.38 40 LEU B O 1
ATOM 2314 N N . ALA B 1 41 ? -20.266 30.031 5.422 1 98.12 41 ALA B N 1
ATOM 2315 C CA . ALA B 1 41 ? -21.625 29.516 5.574 1 98.12 41 ALA B CA 1
ATOM 2316 C C . ALA B 1 41 ? -21.703 28.047 5.129 1 98.12 41 ALA B C 1
ATOM 2318 O O . ALA B 1 41 ? -22.281 27.219 5.824 1 98.12 41 ALA B O 1
ATOM 2319 N N . ASP B 1 42 ? -21.125 27.797 4.02 1 97.94 42 ASP B N 1
ATOM 2320 C CA . ASP B 1 42 ? -21.062 26.422 3.521 1 97.94 42 ASP B CA 1
ATOM 2321 C C . ASP B 1 42 ? -20.297 25.516 4.492 1 97.94 42 ASP B C 1
ATOM 2323 O O . ASP B 1 42 ? -20.672 24.359 4.691 1 97.94 42 ASP B O 1
ATOM 2327 N N . ALA B 1 43 ? -19.234 26.047 5.051 1 98.56 43 ALA B N 1
ATOM 2328 C CA . ALA B 1 43 ? -18.406 25.297 5.988 1 98.56 43 ALA B CA 1
ATOM 2329 C C . ALA B 1 43 ? -19.188 24.922 7.246 1 98.56 43 ALA B C 1
ATOM 2331 O O . ALA B 1 43 ? -19.047 23.828 7.781 1 98.56 43 ALA B O 1
ATOM 2332 N N . ARG B 1 44 ? -20.016 25.844 7.75 1 98.5 44 ARG B N 1
ATOM 2333 C CA . ARG B 1 44 ? -20.844 25.578 8.914 1 98.5 44 ARG B CA 1
ATOM 2334 C C . ARG B 1 44 ? -21.781 24.391 8.656 1 98.5 44 ARG B C 1
ATOM 2336 O O . ARG B 1 44 ? -21.938 23.531 9.523 1 98.5 44 ARG B O 1
ATOM 2343 N N . ASP B 1 45 ? -22.297 24.375 7.488 1 98.5 45 ASP B N 1
ATOM 2344 C CA . ASP B 1 45 ? -23.188 23.281 7.117 1 98.5 45 ASP B CA 1
ATOM 2345 C C . ASP B 1 45 ? -22.422 21.969 7.02 1 98.5 45 ASP B C 1
ATOM 2347 O O . ASP B 1 45 ? -22.906 20.922 7.469 1 98.5 45 ASP B O 1
ATOM 2351 N N . ARG B 1 46 ? -21.312 22.016 6.434 1 97.75 46 ARG B N 1
ATOM 2352 C CA . ARG B 1 46 ? -20.484 20.828 6.297 1 97.75 46 ARG B CA 1
ATOM 2353 C C . ARG B 1 46 ? -20.094 20.281 7.664 1 97.75 46 ARG B C 1
ATOM 2355 O O . ARG B 1 46 ? -20.125 19.078 7.887 1 97.75 46 ARG B O 1
ATOM 2362 N N . VAL B 1 47 ? -19.719 21.156 8.555 1 98.81 47 VAL B N 1
ATOM 2363 C CA . VAL B 1 47 ? -19.312 20.766 9.898 1 98.81 47 VAL B CA 1
ATOM 2364 C C . VAL B 1 47 ? -20.484 20.125 10.633 1 98.81 47 VAL B C 1
ATOM 2366 O O . VAL B 1 47 ? -20.328 19.109 11.305 1 98.81 47 VAL B O 1
ATOM 2369 N N . ARG B 1 48 ? -21.672 20.719 10.461 1 98.38 48 ARG B N 1
ATOM 2370 C CA . ARG B 1 48 ? -22.859 20.172 11.078 1 98.38 48 ARG B CA 1
ATOM 2371 C C . ARG B 1 48 ? -23.125 18.75 10.594 1 98.38 48 ARG B C 1
ATOM 2373 O O . ARG B 1 48 ? -23.406 17.844 11.391 1 98.38 48 ARG B O 1
ATOM 2380 N N . GLN B 1 49 ? -23 18.547 9.352 1 98.44 49 GLN B N 1
ATOM 2381 C CA . GLN B 1 49 ? -23.203 17.219 8.766 1 98.44 49 GLN B CA 1
ATOM 2382 C C . GLN B 1 49 ? -22.125 16.234 9.234 1 98.44 49 GLN B C 1
ATOM 2384 O O . GLN B 1 49 ? -22.438 15.078 9.531 1 98.44 49 GLN B O 1
ATOM 2389 N N . GLN B 1 50 ? -20.953 16.688 9.289 1 98.56 50 GLN B N 1
ATOM 2390 C CA . GLN B 1 50 ? -19.844 15.836 9.727 1 98.56 50 GLN B CA 1
ATOM 2391 C C . GLN B 1 50 ? -20 15.461 11.195 1 98.56 50 GLN B C 1
ATOM 2393 O O . GLN B 1 50 ? -19.672 14.336 11.594 1 98.56 50 GLN B O 1
ATOM 2398 N N . LEU B 1 51 ? -20.484 16.375 12 1 98.62 51 LEU B N 1
ATOM 2399 C CA . LEU B 1 51 ? -20.719 16.094 13.414 1 98.62 51 LEU B CA 1
ATOM 2400 C C . LEU B 1 51 ? -21.781 15.008 13.578 1 98.62 51 LEU B C 1
ATOM 2402 O O . LEU B 1 51 ? -21.656 14.133 14.438 1 98.62 51 LEU B O 1
ATOM 2406 N N . ARG B 1 52 ? -22.797 15.062 12.742 1 98.06 52 ARG B N 1
ATOM 2407 C CA . ARG B 1 52 ? -23.828 14.031 12.766 1 98.06 52 ARG B CA 1
ATOM 2408 C C . ARG B 1 52 ? -23.25 12.672 12.375 1 98.06 52 ARG B C 1
ATOM 2410 O O . ARG B 1 52 ? -23.531 11.664 13.023 1 98.06 52 ARG B O 1
ATOM 2417 N N . HIS B 1 53 ? -22.5 12.734 11.359 1 97.94 53 HIS B N 1
ATOM 2418 C CA . HIS B 1 53 ? -21.844 11.508 10.945 1 97.94 53 HIS B CA 1
ATOM 2419 C C . HIS B 1 53 ? -20.938 10.961 12.039 1 97.94 53 HIS B C 1
ATOM 2421 O O . HIS B 1 53 ? -20.953 9.766 12.328 1 97.94 53 HIS B O 1
ATOM 2427 N N . ALA B 1 54 ? -20.125 11.812 12.625 1 97.94 54 ALA B N 1
ATOM 2428 C CA . ALA B 1 54 ? -19.234 11.43 13.711 1 97.94 54 ALA B CA 1
ATOM 2429 C C . ALA B 1 54 ? -20.016 10.797 14.867 1 97.94 54 ALA B C 1
ATOM 2431 O O . ALA B 1 54 ? -19.562 9.812 15.461 1 97.94 54 ALA B O 1
ATOM 2432 N N . GLN B 1 55 ? -21.062 11.383 15.18 1 97.12 55 GLN B N 1
ATOM 2433 C CA . GLN B 1 55 ? -21.922 10.852 16.234 1 97.12 55 GLN B CA 1
ATOM 2434 C C . GLN B 1 55 ? -22.406 9.445 15.914 1 97.12 55 GLN B C 1
ATOM 2436 O O . GLN B 1 55 ? -22.359 8.555 16.766 1 97.12 55 GLN B O 1
ATOM 2441 N N . LEU B 1 56 ? -22.875 9.234 14.695 1 97.25 56 LEU B N 1
ATOM 2442 C CA . LEU B 1 56 ? -23.344 7.934 14.242 1 97.25 56 LEU B CA 1
ATOM 2443 C C . LEU B 1 56 ? -22.234 6.891 14.305 1 97.25 56 LEU B C 1
ATOM 2445 O O . LEU B 1 56 ? -22.5 5.715 14.57 1 97.25 56 LEU B O 1
ATOM 2449 N N . MET B 1 57 ? -21.047 7.363 14.141 1 96.88 57 MET B N 1
ATOM 2450 C CA . MET B 1 57 ? -19.891 6.469 14.141 1 96.88 57 MET B CA 1
ATOM 2451 C C . MET B 1 57 ? -19.312 6.309 15.547 1 96.88 57 MET B C 1
ATOM 2453 O O . MET B 1 57 ? -18.312 5.625 15.734 1 96.88 57 MET B O 1
ATOM 2457 N N . GLY B 1 58 ? -19.812 7.004 16.516 1 96.88 58 GLY B N 1
ATOM 2458 C CA . GLY B 1 58 ? -19.344 6.93 17.891 1 96.88 58 GLY B CA 1
ATOM 2459 C C . GLY B 1 58 ? -18.062 7.715 18.125 1 96.88 58 GLY B C 1
ATOM 2460 O O . GLY B 1 58 ? -17.281 7.387 19.016 1 96.88 58 GLY B O 1
ATOM 2461 N N . ALA B 1 59 ? -17.828 8.758 17.281 1 95.81 59 ALA B N 1
ATOM 2462 C CA . ALA B 1 59 ? -16.578 9.508 17.312 1 95.81 59 ALA B CA 1
ATOM 2463 C C . ALA B 1 59 ? -16.75 10.836 18.047 1 95.81 59 ALA B C 1
ATOM 2465 O O . ALA B 1 59 ? -15.961 11.773 17.844 1 95.81 59 ALA B O 1
ATOM 2466 N N . VAL B 1 60 ? -17.828 10.977 18.875 1 95.69 60 VAL B N 1
ATOM 2467 C CA . VAL B 1 60 ? -18.078 12.148 19.703 1 95.69 60 VAL B CA 1
ATOM 2468 C C . VAL B 1 60 ? -18.172 11.734 21.172 1 95.69 60 VAL B C 1
ATOM 2470 O O . VAL B 1 60 ? -19.25 11.375 21.656 1 95.69 60 VAL B O 1
ATOM 2473 N N . PRO B 1 61 ? -17.109 11.812 21.859 1 94.25 61 PRO B N 1
ATOM 2474 C CA . PRO B 1 61 ? -17.047 11.258 23.203 1 94.25 61 PRO B CA 1
ATOM 2475 C C . PRO B 1 61 ? -17.797 12.125 24.219 1 94.25 61 PRO B C 1
ATOM 2477 O O . PRO B 1 61 ? -18.125 11.656 25.312 1 94.25 61 PRO B O 1
ATOM 2480 N N . GLY B 1 62 ? -18 13.391 23.922 1 91.62 62 GLY B N 1
ATOM 2481 C CA . GLY B 1 62 ? -18.625 14.297 24.875 1 91.62 62 GLY B CA 1
ATOM 2482 C C . GLY B 1 62 ? -19.422 15.406 24.203 1 91.62 62 GLY B C 1
ATOM 2483 O O . GLY B 1 62 ? -20 15.203 23.141 1 91.62 62 GLY B O 1
ATOM 2484 N N . ALA B 1 63 ? -19.469 16.531 24.953 1 93.88 63 ALA B N 1
ATOM 2485 C CA . ALA B 1 63 ? -20.234 17.672 24.453 1 93.88 63 ALA B CA 1
ATOM 2486 C C . ALA B 1 63 ? -19.5 18.375 23.328 1 93.88 63 ALA B C 1
ATOM 2488 O O . ALA B 1 63 ? -18.2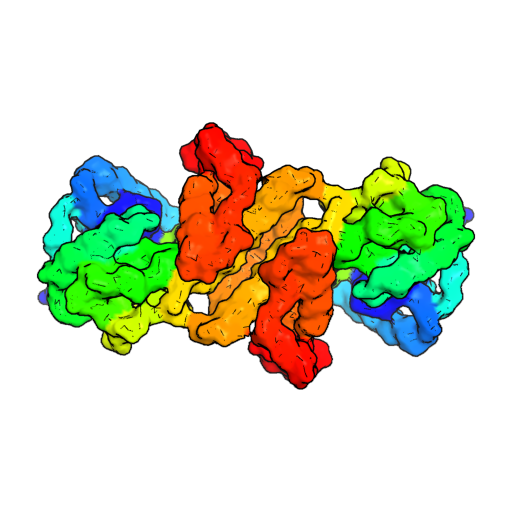81 18.578 23.391 1 93.88 63 ALA B O 1
ATOM 2489 N N . VAL B 1 64 ? -20.25 18.703 22.312 1 97.25 64 VAL B N 1
ATOM 2490 C CA . VAL B 1 64 ? -19.719 19.438 21.172 1 97.25 64 VAL B CA 1
ATOM 2491 C C . VAL B 1 64 ? -19.453 20.891 21.562 1 97.25 64 VAL B C 1
ATOM 2493 O O . VAL B 1 64 ? -20.312 21.531 22.172 1 97.25 64 VAL B O 1
ATOM 2496 N N . ALA B 1 65 ? -18.297 21.391 21.25 1 97.25 65 ALA B N 1
ATOM 2497 C CA . ALA B 1 65 ? -17.938 22.766 21.594 1 97.25 65 ALA B CA 1
ATOM 2498 C C . ALA B 1 65 ? -18.484 23.75 20.562 1 97.25 65 ALA B C 1
ATOM 2500 O O . ALA B 1 65 ? -19.172 23.359 19.625 1 97.25 65 ALA B O 1
ATOM 2501 N N . ALA B 1 66 ? -18.188 25.062 20.812 1 96.56 66 ALA B N 1
ATOM 2502 C CA . ALA B 1 66 ? -18.75 26.109 19.984 1 96.56 66 ALA B CA 1
ATOM 2503 C C . ALA B 1 66 ? -17.875 26.391 18.766 1 96.56 66 ALA B C 1
ATOM 2505 O O . ALA B 1 66 ? -16.656 26.359 18.859 1 96.56 66 ALA B O 1
ATOM 2506 N N . LEU B 1 67 ? -18.531 26.672 17.641 1 97.81 67 LEU B N 1
ATOM 2507 C CA . LEU B 1 67 ? -17.875 27.109 16.406 1 97.81 67 LEU B CA 1
ATOM 2508 C C . LEU B 1 67 ? -18.094 28.594 16.172 1 97.81 67 LEU B C 1
ATOM 2510 O O . LEU B 1 67 ? -19.234 29.062 16.188 1 97.81 67 LEU B O 1
ATOM 2514 N N . THR B 1 68 ? -17.047 29.328 16.078 1 97.12 68 THR B N 1
ATOM 2515 C CA . THR B 1 68 ? -17.078 30.719 15.617 1 97.12 68 THR B CA 1
ATOM 2516 C C . THR B 1 68 ? -16.406 30.844 14.258 1 97.12 68 THR B C 1
ATOM 2518 O O . THR B 1 68 ? -15.43 30.156 13.969 1 97.12 68 THR B O 1
ATOM 2521 N N . THR B 1 69 ? -16.984 31.688 13.359 1 97.94 69 THR B N 1
ATOM 2522 C CA . THR B 1 69 ? -16.375 31.922 12.062 1 97.94 69 THR B CA 1
ATOM 2523 C C . THR B 1 69 ? -16 33.406 11.891 1 97.94 69 THR B C 1
ATOM 2525 O O . THR B 1 69 ? -16.562 34.25 12.562 1 97.94 69 THR B O 1
ATOM 2528 N N . SER B 1 70 ? -14.992 33.656 11.117 1 97.62 70 SER B N 1
ATOM 2529 C CA . SER B 1 70 ? -14.555 35.031 10.859 1 97.62 70 SER B CA 1
ATOM 2530 C C . SER B 1 70 ? -13.875 35.156 9.5 1 97.62 70 SER B C 1
ATOM 2532 O O . SER B 1 70 ? -13.266 34.188 9.023 1 97.62 70 SER B O 1
ATOM 2534 N N . THR B 1 71 ? -13.945 36.25 8.852 1 97.19 71 THR B N 1
ATOM 2535 C CA . THR B 1 71 ? -13.203 36.531 7.625 1 97.19 71 THR B CA 1
ATOM 2536 C C . THR B 1 71 ? -11.938 37.312 7.934 1 97.19 71 THR B C 1
ATOM 2538 O O . THR B 1 71 ? -11.133 37.594 7.035 1 97.19 71 THR B O 1
ATOM 2541 N N . ASP B 1 72 ? -11.773 37.625 9.234 1 94.44 72 ASP B N 1
ATOM 2542 C CA . ASP B 1 72 ? -10.609 38.375 9.688 1 94.44 72 ASP B CA 1
ATOM 2543 C C . ASP B 1 72 ? -9.508 37.438 10.188 1 94.44 72 ASP B C 1
ATOM 2545 O O . ASP B 1 72 ? -9.68 36.75 11.188 1 94.44 72 ASP B O 1
ATOM 2549 N N . ARG B 1 73 ? -8.344 37.562 9.562 1 90.69 73 ARG B N 1
ATOM 2550 C CA . ARG B 1 73 ? -7.203 36.75 9.969 1 90.69 73 ARG B CA 1
ATOM 2551 C C . ARG B 1 73 ? -6.766 37.094 11.391 1 90.69 73 ARG B C 1
ATOM 2553 O O . ARG B 1 73 ? -6.156 36.25 12.07 1 90.69 73 ARG B O 1
ATOM 2560 N N . GLY B 1 74 ? -7.051 38.219 11.781 1 89.12 74 GLY B N 1
ATOM 2561 C CA . GLY B 1 74 ? -6.703 38.656 13.117 1 89.12 74 GLY B CA 1
ATOM 2562 C C . GLY B 1 74 ? -7.469 37.906 14.203 1 89.12 74 GLY B C 1
ATOM 2563 O O . GLY B 1 74 ? -7.117 38 15.383 1 89.12 74 GLY B O 1
ATOM 2564 N N . ALA B 1 75 ? -8.438 37.156 13.805 1 91.62 75 ALA B N 1
ATOM 2565 C CA . ALA B 1 75 ? -9.266 36.406 14.766 1 91.62 75 ALA B CA 1
ATOM 2566 C C . ALA B 1 75 ? -8.516 35.219 15.359 1 91.62 75 ALA B C 1
ATOM 2568 O O . ALA B 1 75 ? -9.047 34.5 16.203 1 91.62 75 ALA B O 1
ATOM 2569 N N . VAL B 1 76 ? -7.273 35.062 15.023 1 89.88 76 VAL B N 1
ATOM 2570 C CA . VAL B 1 76 ? -6.469 33.938 15.508 1 89.88 76 VAL B CA 1
ATOM 2571 C C . VAL B 1 76 ? -6.023 34.219 16.938 1 89.88 76 VAL B C 1
ATOM 2573 O O . VAL B 1 76 ? -5.492 33.312 17.609 1 89.88 76 VAL B O 1
ATOM 2576 N N . GLY B 1 77 ? -6.352 35.344 17.484 1 79.81 77 GLY B N 1
ATOM 2577 C CA . GLY B 1 77 ? -5.848 35.719 18.797 1 79.81 77 GLY B CA 1
ATOM 2578 C C . GLY B 1 77 ? -6.371 34.812 19.906 1 79.81 77 GLY B C 1
ATOM 2579 O O . GLY B 1 77 ? -7.477 34.281 19.812 1 79.81 77 GLY B O 1
ATOM 2580 N N . ASN B 1 78 ? -5.543 34.375 20.906 1 81.69 78 ASN B N 1
ATOM 2581 C CA . ASN B 1 78 ? -5.824 33.625 22.125 1 81.69 78 ASN B CA 1
ATOM 2582 C C . ASN B 1 78 ? -6.07 32.156 21.844 1 81.69 78 ASN B C 1
ATOM 2584 O O . ASN B 1 78 ? -6.84 31.5 22.547 1 81.69 78 ASN B O 1
ATOM 2588 N N . ALA B 1 79 ? -5.609 31.641 20.797 1 93 79 ALA B N 1
ATOM 2589 C CA . ALA B 1 79 ? -5.73 30.219 20.469 1 93 79 ALA B CA 1
ATOM 2590 C C . ALA B 1 79 ? -4.617 29.406 21.125 1 93 79 ALA B C 1
ATOM 2592 O O . ALA B 1 79 ? -3.516 29.922 21.344 1 93 79 ALA B O 1
ATOM 2593 N N . VAL B 1 80 ? -4.961 28.172 21.5 1 95 80 VAL B N 1
ATOM 2594 C CA . VAL B 1 80 ? -3.947 27.281 22.031 1 95 80 VAL B CA 1
ATOM 2595 C C . VAL B 1 80 ? -2.979 26.875 20.922 1 95 80 VAL B C 1
ATOM 2597 O O . VAL B 1 80 ? -1.804 26.609 21.188 1 95 80 VAL B O 1
ATOM 2600 N N . ALA B 1 81 ? -3.432 26.891 19.703 1 97.5 81 ALA B N 1
ATOM 2601 C CA . ALA B 1 81 ? -2.676 26.625 18.484 1 97.5 81 ALA B CA 1
ATOM 2602 C C . ALA B 1 81 ? -3.441 27.109 17.25 1 97.5 81 ALA B C 1
ATOM 2604 O O . ALA B 1 81 ? -4.656 27.312 17.312 1 97.5 81 ALA B O 1
ATOM 2605 N N . VAL B 1 82 ? -2.754 27.359 16.234 1 98 82 VAL B N 1
ATOM 2606 C CA . VAL B 1 82 ? -3.342 27.734 14.953 1 98 82 VAL B CA 1
ATOM 2607 C C . VAL B 1 82 ? -3.014 26.672 13.906 1 98 82 VAL B C 1
ATOM 2609 O O . VAL B 1 82 ? -1.859 26.25 13.773 1 98 82 VAL B O 1
ATOM 2612 N N . VAL B 1 83 ? -4.051 26.219 13.156 1 98.62 83 VAL B N 1
ATOM 2613 C CA . VAL B 1 83 ? -3.859 25.219 12.109 1 98.62 83 VAL B CA 1
ATOM 2614 C C . VAL B 1 83 ? -4.137 25.859 10.742 1 98.62 83 VAL B C 1
ATOM 2616 O O . VAL B 1 83 ? -5.223 26.391 10.508 1 98.62 83 VAL B O 1
ATOM 2619 N N . GLU B 1 84 ? -3.162 25.859 9.945 1 98.5 84 GLU B N 1
ATOM 2620 C CA . GLU B 1 84 ? -3.318 26.266 8.555 1 98.5 84 GLU B CA 1
ATOM 2621 C C . GLU B 1 84 ? -3.721 25.078 7.68 1 98.5 84 GLU B C 1
ATOM 2623 O O . GLU B 1 84 ? -3.037 24.047 7.664 1 98.5 84 GLU B O 1
ATOM 2628 N N . ALA B 1 85 ? -4.848 25.172 6.988 1 98.12 85 ALA B N 1
ATOM 2629 C CA . ALA B 1 85 ? -5.375 24.109 6.125 1 98.12 85 ALA B CA 1
ATOM 2630 C C . ALA B 1 85 ? -5.848 24.688 4.789 1 98.12 85 ALA B C 1
ATOM 2632 O O . ALA B 1 85 ? -6.938 24.344 4.32 1 98.12 85 ALA B O 1
ATOM 2633 N N . VAL B 1 86 ? -5.09 25.578 4.207 1 96.69 86 VAL B N 1
ATOM 2634 C CA . VAL B 1 86 ? -5.43 26.141 2.902 1 96.69 86 VAL B CA 1
ATOM 2635 C C . VAL B 1 86 ? -4.84 25.266 1.798 1 96.69 86 VAL B C 1
ATOM 2637 O O . VAL B 1 86 ? -4.395 24.141 2.059 1 96.69 86 VAL B O 1
ATOM 2640 N N . VAL B 1 87 ? -4.887 25.656 0.561 1 93.69 87 VAL B N 1
ATOM 2641 C CA . VAL B 1 87 ? -4.484 24.875 -0.604 1 93.69 87 VAL B CA 1
ATOM 2642 C C . VAL B 1 87 ? -3.01 24.484 -0.489 1 93.69 87 VAL B C 1
ATOM 2644 O O . VAL B 1 87 ? -2.227 25.203 0.135 1 93.69 87 VAL B O 1
ATOM 2647 N N . GLU B 1 88 ? -2.629 23.422 -1.13 1 95 88 GLU B N 1
ATOM 2648 C CA . GLU B 1 88 ? -1.277 22.875 -1.062 1 95 88 GLU B CA 1
ATOM 2649 C C . GLU B 1 88 ? -0.338 23.609 -2.018 1 95 88 GLU B C 1
ATOM 2651 O O . GLU B 1 88 ? 0.151 23.016 -2.986 1 95 88 GLU B O 1
ATOM 2656 N N . ASP B 1 89 ? -0.123 24.797 -1.734 1 94.69 89 ASP B N 1
ATOM 2657 C CA . ASP B 1 89 ? 0.745 25.688 -2.504 1 94.69 89 ASP B CA 1
ATOM 2658 C C . ASP B 1 89 ? 1.749 26.391 -1.596 1 94.69 89 ASP B C 1
ATOM 2660 O O . ASP B 1 89 ? 1.361 27.094 -0.66 1 94.69 89 ASP B O 1
ATOM 2664 N N . VAL B 1 90 ? 2.984 26.234 -1.942 1 96.12 90 VAL B N 1
ATOM 2665 C CA . VAL B 1 90 ? 4.059 26.703 -1.074 1 96.12 90 VAL B CA 1
ATOM 2666 C C . VAL B 1 90 ? 3.947 28.219 -0.888 1 96.12 90 VAL B C 1
ATOM 2668 O O . VAL B 1 90 ? 4.066 28.719 0.231 1 96.12 90 VAL B O 1
ATOM 2671 N N . GLU B 1 91 ? 3.713 28.922 -1.942 1 96.06 91 GLU B N 1
ATOM 2672 C CA . GLU B 1 91 ? 3.645 30.391 -1.874 1 96.06 91 GLU B CA 1
ATOM 2673 C C . GLU B 1 91 ? 2.465 30.844 -1.02 1 96.06 91 GLU B C 1
ATOM 2675 O O . GLU B 1 91 ? 2.607 31.734 -0.185 1 96.06 91 GLU B O 1
ATOM 2680 N N . VAL B 1 92 ? 1.352 30.234 -1.231 1 96.31 92 VAL B N 1
ATOM 2681 C CA . VAL B 1 92 ? 0.155 30.578 -0.47 1 96.31 92 VAL B CA 1
ATOM 2682 C C . VAL B 1 92 ? 0.374 30.25 1.008 1 96.31 92 VAL B C 1
ATOM 2684 O O . VAL B 1 92 ? 0.105 31.094 1.874 1 96.31 92 VAL B O 1
ATOM 2687 N N . LYS B 1 93 ? 0.951 29.141 1.32 1 97.38 93 LYS B N 1
ATOM 2688 C CA . LYS B 1 93 ? 1.163 28.719 2.701 1 97.38 93 LYS B CA 1
ATOM 2689 C C . LYS B 1 93 ? 2.205 29.594 3.393 1 97.38 93 LYS B C 1
ATOM 2691 O O . LYS B 1 93 ? 2.006 30.031 4.527 1 97.38 93 LYS B O 1
ATOM 2696 N N . THR B 1 94 ? 3.258 29.844 2.682 1 96.81 94 THR B N 1
ATOM 2697 C CA . THR B 1 94 ? 4.32 30.641 3.283 1 96.81 94 THR B CA 1
ATOM 2698 C C . THR B 1 94 ? 3.826 32.062 3.611 1 96.81 94 THR B C 1
ATOM 2700 O O . THR B 1 94 ? 4.098 32.562 4.695 1 96.81 94 THR B O 1
ATOM 2703 N N . SER B 1 95 ? 3.127 32.625 2.674 1 96.12 95 SER B N 1
ATOM 2704 C CA . SER B 1 95 ? 2.576 33.969 2.895 1 96.12 95 SER B CA 1
ATOM 2705 C C . SER B 1 95 ? 1.625 33.969 4.086 1 96.12 95 SER B C 1
ATOM 2707 O O . SER B 1 95 ? 1.729 34.844 4.957 1 96.12 95 SER B O 1
ATOM 2709 N N . LEU B 1 96 ? 0.783 33.062 4.117 1 96.69 96 LEU B N 1
ATOM 2710 C CA . LEU B 1 96 ? -0.217 32.969 5.176 1 96.69 96 LEU B CA 1
ATOM 2711 C C . LEU B 1 96 ? 0.439 32.719 6.523 1 96.69 96 LEU B C 1
ATOM 2713 O O . LEU B 1 96 ? 0.122 33.375 7.52 1 96.69 96 LEU B O 1
ATOM 2717 N N . LEU B 1 97 ? 1.327 31.781 6.617 1 97.25 97 LEU B N 1
ATOM 2718 C CA . LEU B 1 97 ? 1.996 31.406 7.855 1 97.25 97 LEU B CA 1
ATOM 2719 C C . LEU B 1 97 ? 2.818 32.562 8.406 1 97.25 97 LEU B C 1
ATOM 2721 O O . LEU B 1 97 ? 2.811 32.812 9.617 1 97.25 97 LEU B O 1
ATOM 2725 N N . GLY B 1 98 ? 3.479 33.25 7.543 1 96.25 98 GLY B N 1
ATOM 2726 C CA . GLY B 1 98 ? 4.23 34.406 7.965 1 96.25 98 GLY B CA 1
ATOM 2727 C C . GLY B 1 98 ? 3.357 35.5 8.562 1 96.25 98 GLY B C 1
ATOM 2728 O O . GLY B 1 98 ? 3.668 36.031 9.625 1 96.25 98 GLY B O 1
ATOM 2729 N N . ASP B 1 99 ? 2.332 35.781 7.879 1 95.12 99 ASP B N 1
ATOM 2730 C CA . ASP B 1 99 ? 1.393 36.812 8.32 1 95.12 99 ASP B CA 1
ATOM 2731 C C . ASP B 1 99 ? 0.787 36.469 9.672 1 95.12 99 ASP B C 1
ATOM 2733 O O . ASP B 1 99 ? 0.755 37.312 10.578 1 95.12 99 ASP B O 1
ATOM 2737 N N . VAL B 1 100 ? 0.378 35.281 9.82 1 95.31 100 VAL B N 1
ATOM 2738 C CA . VAL B 1 100 ? -0.302 34.812 11.031 1 95.31 100 VAL B CA 1
ATOM 2739 C C . VAL B 1 100 ? 0.688 34.781 12.195 1 95.31 100 VAL B C 1
ATOM 2741 O O . VAL B 1 100 ? 0.355 35.188 13.312 1 95.31 100 VAL B O 1
ATOM 2744 N N . CYS B 1 101 ? 1.88 34.312 11.961 1 94.75 101 CYS B N 1
ATOM 2745 C CA . CYS B 1 101 ? 2.91 34.281 12.992 1 94.75 101 CYS B CA 1
ATOM 2746 C C . CYS B 1 101 ? 3.127 35.625 13.625 1 94.75 101 CYS B C 1
ATOM 2748 O O . CYS B 1 101 ? 3.277 35.75 14.844 1 94.75 101 CYS B O 1
ATOM 2750 N N . ALA B 1 102 ? 3.055 36.625 12.836 1 92.12 102 ALA B N 1
ATOM 2751 C CA . ALA B 1 102 ? 3.312 38 13.297 1 92.12 102 ALA B CA 1
ATOM 2752 C C . ALA B 1 102 ? 2.199 38.5 14.219 1 92.12 102 ALA B C 1
ATOM 2754 O O . ALA B 1 102 ? 2.381 39.438 14.969 1 92.12 102 ALA B O 1
ATOM 2755 N N . ARG B 1 103 ? 1.097 37.781 14.234 1 90.81 103 ARG B N 1
ATOM 2756 C CA . ARG B 1 103 ? -0.079 38.219 14.984 1 90.81 103 ARG B CA 1
ATOM 2757 C C . ARG B 1 103 ? -0.252 37.375 16.25 1 90.81 103 ARG B C 1
ATOM 2759 O O . ARG B 1 103 ? -1.097 37.688 17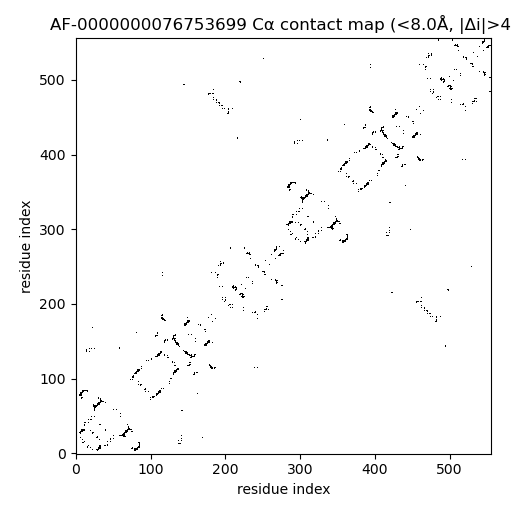.094 1 90.81 103 ARG B O 1
ATOM 2766 N N . LEU B 1 104 ? 0.536 36.375 16.375 1 92.5 104 LEU B N 1
ATOM 2767 C CA . LEU B 1 104 ? 0.342 35.438 17.484 1 92.5 104 LEU B CA 1
ATOM 2768 C C . LEU B 1 104 ? 1.25 35.781 18.656 1 92.5 104 LEU B C 1
ATOM 2770 O O . LEU B 1 104 ? 2.357 36.281 18.469 1 92.5 104 LEU B O 1
ATOM 2774 N N . ASP B 1 105 ? 0.716 35.469 19.812 1 90.19 105 ASP B N 1
ATOM 2775 C CA . ASP B 1 105 ? 1.559 35.562 21 1 90.19 105 ASP B CA 1
ATOM 2776 C C . ASP B 1 105 ? 2.674 34.531 20.953 1 90.19 105 ASP B C 1
ATOM 2778 O O . ASP B 1 105 ? 2.486 33.438 20.438 1 90.19 105 ASP B O 1
ATOM 2782 N N . GLU B 1 106 ? 3.775 34.938 21.547 1 92.88 106 GLU B N 1
ATOM 2783 C CA . GLU B 1 106 ? 4.855 33.969 21.703 1 92.88 106 GLU B CA 1
ATOM 2784 C C . GLU B 1 106 ? 4.387 32.75 22.484 1 92.88 106 GLU B C 1
ATOM 2786 O O . GLU B 1 106 ? 3.627 32.844 23.438 1 92.88 106 GLU B O 1
ATOM 2791 N N . GLY B 1 107 ? 4.801 31.625 22 1 94.06 107 GLY B N 1
ATOM 2792 C CA . GLY B 1 107 ? 4.449 30.391 22.688 1 94.06 107 GLY B CA 1
ATOM 2793 C C . GLY B 1 107 ? 3.268 29.688 22.047 1 94.06 107 GLY B C 1
ATOM 2794 O O . GLY B 1 107 ? 2.947 28.547 22.438 1 94.06 107 GLY B O 1
ATOM 2795 N N . THR B 1 108 ? 2.605 30.297 21.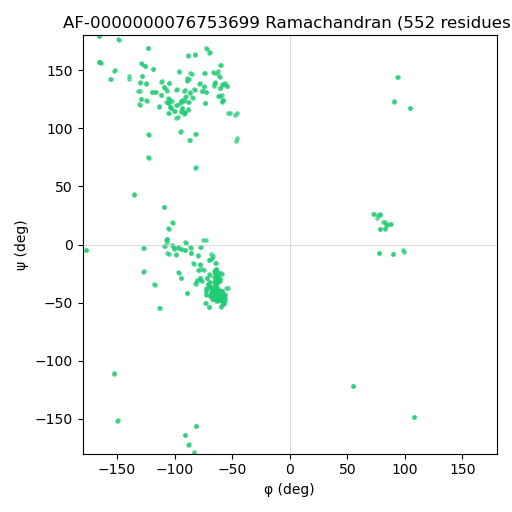047 1 95.62 108 THR B N 1
ATOM 2796 C CA . THR B 1 108 ? 1.481 29.672 20.359 1 95.62 108 THR B CA 1
ATOM 2797 C C . THR B 1 108 ? 1.961 28.875 19.141 1 95.62 108 THR B C 1
ATOM 2799 O O . THR B 1 108 ? 2.43 29.453 18.156 1 95.62 108 THR B O 1
ATOM 2802 N N . PRO B 1 109 ? 1.833 27.594 19.172 1 97.38 109 PRO B N 1
ATOM 2803 C CA . PRO B 1 109 ? 2.279 26.797 18.031 1 97.38 109 PRO B CA 1
ATOM 2804 C C . PRO B 1 109 ? 1.481 27.078 16.766 1 97.38 109 PRO B C 1
ATOM 2806 O O . PRO B 1 109 ? 0.271 27.297 16.828 1 97.38 109 PRO B O 1
ATOM 2809 N N . LEU B 1 110 ? 2.193 27.109 15.727 1 97.69 110 LEU B N 1
ATOM 2810 C CA . LEU B 1 110 ? 1.641 27.188 14.383 1 97.69 110 LEU B CA 1
ATOM 2811 C C . LEU B 1 110 ? 1.752 25.844 13.672 1 97.69 110 LEU B C 1
ATOM 2813 O O . LEU B 1 110 ? 2.848 25.281 13.547 1 97.69 110 LEU B O 1
ATOM 2817 N N . VAL B 1 111 ? 0.583 25.312 13.227 1 98.56 111 VAL B N 1
ATOM 2818 C CA . VAL B 1 111 ? 0.533 24.016 12.586 1 98.56 111 VAL B CA 1
ATOM 2819 C C . VAL B 1 111 ? 0.176 24.172 11.109 1 98.56 111 VAL B C 1
ATOM 2821 O O . VAL B 1 111 ? -0.759 24.906 10.766 1 98.56 111 VAL B O 1
ATOM 2824 N N . THR B 1 112 ? 0.944 23.594 10.266 1 98.75 112 THR B N 1
ATOM 2825 C CA . THR B 1 112 ? 0.534 23.484 8.867 1 98.75 112 THR B CA 1
ATOM 2826 C C . THR B 1 112 ? 0.031 22.078 8.555 1 98.75 112 THR B C 1
ATOM 2828 O O . THR B 1 112 ? 0.716 21.094 8.836 1 98.75 112 THR B O 1
ATOM 2831 N N . ASN B 1 113 ? -1.233 22.031 8.047 1 98.5 113 ASN B N 1
ATOM 2832 C CA . ASN B 1 113 ? -1.731 20.797 7.469 1 98.5 113 ASN B CA 1
ATOM 2833 C C . ASN B 1 113 ? -1.247 20.609 6.031 1 98.5 113 ASN B C 1
ATOM 2835 O O . ASN B 1 113 ? -1.794 21.203 5.105 1 98.5 113 ASN B O 1
ATOM 2839 N N . THR B 1 114 ? -0.208 19.906 5.898 1 97.81 114 THR B N 1
ATOM 2840 C CA . THR B 1 114 ? 0.386 19.609 4.598 1 97.81 114 THR B CA 1
ATOM 2841 C C . THR B 1 114 ? 0.604 18.109 4.43 1 97.81 114 THR B C 1
ATOM 2843 O O . THR B 1 114 ? 0.944 17.422 5.391 1 97.81 114 THR B O 1
ATOM 2846 N N . SER B 1 115 ? 0.425 17.688 3.186 1 95.81 115 SER B N 1
ATOM 2847 C CA . SER B 1 115 ? 0.587 16.266 2.904 1 95.81 115 SER B CA 1
ATOM 2848 C C . SER B 1 115 ? 2 15.953 2.424 1 95.81 115 SER B C 1
ATOM 2850 O O . SER B 1 115 ? 2.365 14.781 2.264 1 95.81 115 SER B O 1
ATOM 2852 N N . GLY B 1 116 ? 2.771 17.062 2.279 1 96.56 116 GLY B N 1
ATOM 2853 C CA . GLY B 1 116 ? 4.059 16.625 1.764 1 96.56 116 GLY B CA 1
ATOM 2854 C C . GLY B 1 116 ? 5.059 17.766 1.615 1 96.56 116 GLY B C 1
ATOM 2855 O O . GLY B 1 116 ? 6.223 17.531 1.288 1 96.56 116 GLY B O 1
ATOM 2856 N N . ILE B 1 117 ? 4.691 19 1.849 1 97.88 117 ILE B N 1
ATOM 2857 C CA . ILE B 1 117 ? 5.637 20.109 1.792 1 97.88 117 ILE B CA 1
ATOM 2858 C C . ILE B 1 117 ? 6.543 20.078 3.02 1 97.88 117 ILE B C 1
ATOM 2860 O O . ILE B 1 117 ? 6.062 20.125 4.156 1 97.88 117 ILE B O 1
ATOM 2864 N N . PRO B 1 118 ? 7.809 20 2.797 1 98.56 118 PRO B N 1
ATOM 2865 C CA . PRO B 1 118 ? 8.711 19.969 3.949 1 98.56 118 PRO B CA 1
ATOM 2866 C C . PRO B 1 118 ? 8.531 21.188 4.863 1 98.56 118 PRO B C 1
ATOM 2868 O O . PRO B 1 118 ? 8.414 22.312 4.379 1 98.56 118 PRO B O 1
ATOM 2871 N N . ILE B 1 119 ? 8.555 20.953 6.105 1 98.69 119 ILE B N 1
ATOM 2872 C CA . ILE B 1 119 ? 8.352 22 7.113 1 98.69 119 ILE B CA 1
ATOM 2873 C C . ILE B 1 119 ? 9.484 23.016 7.051 1 98.69 119 ILE B C 1
ATOM 2875 O O . ILE B 1 119 ? 9.258 24.219 7.188 1 98.69 119 ILE B O 1
ATOM 2879 N N . ASP B 1 120 ? 10.672 22.578 6.77 1 98.38 120 ASP B N 1
ATOM 2880 C CA . ASP B 1 120 ? 11.836 23.453 6.691 1 98.38 120 ASP B CA 1
ATOM 2881 C C . ASP B 1 120 ? 11.688 24.469 5.551 1 98.38 120 ASP B C 1
ATOM 2883 O O . ASP B 1 120 ? 12.195 25.578 5.633 1 98.38 120 ASP B O 1
ATOM 2887 N N . GLU B 1 121 ? 11.023 24.016 4.484 1 97.94 121 GLU B N 1
ATOM 2888 C CA . GLU B 1 121 ? 10.766 24.922 3.371 1 97.94 121 GLU B CA 1
ATOM 2889 C C . GLU B 1 121 ? 9.797 26.031 3.773 1 97.94 121 GLU B C 1
ATOM 2891 O O . GLU B 1 121 ? 9.992 27.188 3.42 1 97.94 121 GLU B O 1
ATOM 2896 N N . LEU B 1 122 ? 8.828 25.719 4.543 1 98.19 122 LEU B N 1
ATOM 2897 C CA . LEU B 1 122 ? 7.824 26.672 4.996 1 98.19 122 LEU B CA 1
ATOM 2898 C C . LEU B 1 122 ? 8.375 27.547 6.113 1 98.19 122 LEU B C 1
ATOM 2900 O O . LEU B 1 122 ? 7.984 28.719 6.242 1 98.19 122 LEU B O 1
ATOM 2904 N N . ALA B 1 123 ? 9.281 27.047 6.867 1 97.81 123 ALA B N 1
ATOM 2905 C CA . ALA B 1 123 ? 9.836 27.703 8.039 1 97.81 123 ALA B CA 1
ATOM 2906 C C . ALA B 1 123 ? 10.602 28.969 7.645 1 97.81 123 ALA B C 1
ATOM 2908 O O . ALA B 1 123 ? 10.758 29.875 8.453 1 97.81 123 ALA B O 1
ATOM 2909 N N . LYS B 1 124 ? 11.023 29.031 6.43 1 95.31 124 LYS B N 1
ATOM 2910 C CA . LYS B 1 124 ? 11.82 30.156 5.949 1 95.31 124 LYS B CA 1
ATOM 2911 C C . LYS B 1 124 ? 11.023 31.453 5.992 1 95.31 124 LYS B C 1
ATOM 2913 O O . LYS B 1 124 ? 11.602 32.531 6.102 1 95.31 124 LYS B O 1
ATOM 2918 N N . ALA B 1 125 ? 9.758 31.359 6.012 1 93.38 125 ALA B N 1
ATOM 2919 C CA . ALA B 1 125 ? 8.914 32.531 5.941 1 93.38 125 ALA B CA 1
ATOM 2920 C C . ALA B 1 125 ? 8.258 32.844 7.289 1 93.38 125 ALA B C 1
ATOM 2922 O O . ALA B 1 125 ? 7.465 33.781 7.418 1 93.38 125 ALA B O 1
ATOM 2923 N N . VAL B 1 126 ? 8.578 32.062 8.266 1 96 126 VAL B N 1
ATOM 2924 C CA . VAL B 1 126 ? 7.938 32.156 9.57 1 96 126 VAL B CA 1
ATOM 2925 C C . VAL B 1 126 ? 8.898 32.812 10.562 1 96 126 VAL B C 1
ATOM 2927 O O . VAL B 1 126 ? 10.039 32.375 10.711 1 96 126 VAL B O 1
ATOM 2930 N N . GLY B 1 127 ? 8.484 33.875 11.219 1 96.44 127 GLY B N 1
ATOM 2931 C CA . GLY B 1 127 ? 9.328 34.625 12.133 1 96.44 127 GLY B CA 1
ATOM 2932 C C . GLY B 1 127 ? 9.805 33.812 13.32 1 96.44 127 GLY B C 1
ATOM 2933 O O . GLY B 1 127 ? 10.891 34.062 13.844 1 96.44 127 GLY B O 1
ATOM 2934 N N . ARG B 1 128 ? 9.039 32.906 13.773 1 97.75 128 ARG B N 1
ATOM 2935 C CA . ARG B 1 128 ? 9.375 32 14.883 1 97.75 128 ARG B CA 1
ATOM 2936 C C . ARG B 1 128 ? 9.297 30.547 14.461 1 97.75 128 ARG B C 1
ATOM 2938 O O . ARG B 1 128 ? 8.398 29.828 14.898 1 97.75 128 ARG B O 1
ATOM 2945 N N . PRO B 1 129 ? 10.266 30.109 13.711 1 98 129 PRO B N 1
ATOM 2946 C CA . PRO B 1 129 ? 10.219 28.766 13.125 1 98 129 PRO B CA 1
ATOM 2947 C C . PRO B 1 129 ? 10.195 27.656 14.18 1 98 129 PRO B C 1
ATOM 2949 O O . PRO B 1 129 ? 9.742 26.547 13.906 1 98 129 PRO B O 1
ATOM 2952 N N . HIS B 1 130 ? 10.688 27.906 15.406 1 98.44 130 HIS B N 1
ATOM 2953 C CA . HIS B 1 130 ? 10.695 26.906 16.469 1 98.44 130 HIS B CA 1
ATOM 2954 C C . HIS B 1 130 ? 9.273 26.594 16.938 1 98.44 130 HIS B C 1
ATOM 2956 O O . HIS B 1 130 ? 9.055 25.609 17.641 1 98.44 130 HIS B O 1
ATOM 2962 N N . GLU B 1 131 ? 8.25 27.422 16.531 1 98.19 131 GLU B N 1
ATOM 2963 C CA . GLU B 1 131 ? 6.859 27.203 16.906 1 98.19 131 GLU B CA 1
ATOM 2964 C C . GLU B 1 131 ? 6.07 26.562 15.773 1 98.19 131 GLU B C 1
ATOM 2966 O O . GLU B 1 131 ? 4.879 26.266 15.922 1 98.19 131 GLU B O 1
ATOM 2971 N N . LEU B 1 132 ? 6.695 26.297 14.594 1 98.69 132 LEU B N 1
ATOM 2972 C CA . LEU B 1 132 ? 6.039 25.703 13.43 1 98.69 132 LEU B CA 1
ATOM 2973 C C . LEU B 1 132 ? 6.141 24.188 13.461 1 98.69 132 LEU B C 1
ATOM 2975 O O . LEU B 1 132 ? 7.227 23.625 13.633 1 98.69 132 LEU B O 1
ATOM 2979 N N . VAL B 1 133 ? 5.004 23.5 13.328 1 98.69 133 VAL B N 1
ATOM 2980 C CA . VAL B 1 133 ? 4.922 22.047 13.289 1 98.69 133 VAL B CA 1
ATOM 2981 C C . VAL B 1 133 ? 4.09 21.609 12.086 1 98.69 133 VAL B C 1
ATOM 2983 O O . VAL B 1 133 ? 3.141 22.297 11.695 1 98.69 133 VAL B O 1
ATOM 2986 N N . GLY B 1 134 ? 4.527 20.547 11.422 1 98.75 134 GLY B N 1
ATOM 2987 C CA . GLY B 1 134 ? 3.691 19.938 10.398 1 98.75 134 GLY B CA 1
ATOM 2988 C C . GLY B 1 134 ? 2.818 18.812 10.938 1 98.75 134 GLY B C 1
ATOM 2989 O O . GLY B 1 134 ? 3.279 17.984 11.727 1 98.75 134 GLY B O 1
ATOM 2990 N N . ILE B 1 135 ? 1.543 18.844 10.594 1 98.81 135 ILE B N 1
ATOM 2991 C CA . ILE B 1 135 ? 0.662 17.719 10.875 1 98.81 135 ILE B CA 1
ATOM 2992 C C . ILE B 1 135 ? -0.099 17.328 9.609 1 98.81 135 ILE B C 1
ATOM 2994 O O . ILE B 1 135 ? -0.763 18.172 8.992 1 98.81 135 ILE B O 1
ATOM 2998 N N . HIS B 1 136 ? 0.085 16.125 9.188 1 98.5 136 HIS B N 1
ATOM 2999 C CA . HIS B 1 136 ? -0.694 15.555 8.094 1 98.5 136 HIS B CA 1
ATOM 3000 C C . HIS B 1 136 ? -1.899 14.781 8.625 1 98.5 136 HIS B C 1
ATOM 3002 O O . HIS B 1 136 ? -1.785 13.602 8.969 1 98.5 136 HIS B O 1
ATOM 3008 N N . PHE B 1 137 ? -3.082 15.461 8.633 1 98.06 137 PHE B N 1
ATOM 3009 C CA . PHE B 1 137 ? -4.34 14.805 8.984 1 98.06 137 PHE B CA 1
ATOM 3010 C C . PHE B 1 137 ? -4.863 13.992 7.809 1 98.06 137 PHE B C 1
ATOM 3012 O O . PHE B 1 137 ? -4.777 14.422 6.656 1 98.06 137 PHE B O 1
ATOM 3019 N N . MET B 1 138 ? -5.34 12.859 8.117 1 96.25 138 MET B N 1
ATOM 3020 C CA . MET B 1 138 ? -5.961 12.031 7.09 1 96.25 138 MET B CA 1
ATOM 3021 C C . MET B 1 138 ? -7.449 12.336 6.969 1 96.25 138 MET B C 1
ATOM 3023 O O . MET B 1 138 ? -8.125 12.562 7.973 1 96.25 138 MET B O 1
ATOM 3027 N N . ASN B 1 139 ? -7.977 12.359 5.812 1 93.62 139 ASN B N 1
ATOM 3028 C CA . ASN B 1 139 ? -9.398 12.562 5.555 1 93.62 139 ASN B CA 1
ATOM 3029 C C . ASN B 1 139 ? -10.188 11.266 5.672 1 93.62 139 ASN B C 1
ATOM 3031 O O . ASN B 1 139 ? -9.828 10.258 5.059 1 93.62 139 ASN B O 1
ATOM 3035 N N . PRO B 1 140 ? -11.18 11.258 6.449 1 95.44 140 PRO B N 1
ATOM 3036 C CA . PRO B 1 140 ? -11.75 12.359 7.23 1 95.44 140 PRO B CA 1
ATOM 3037 C C . PRO B 1 140 ? -11.078 12.516 8.594 1 95.44 140 PRO B C 1
ATOM 3039 O O . PRO B 1 140 ? -11.023 11.562 9.375 1 95.44 140 PRO B O 1
ATOM 3042 N N . ALA B 1 141 ? -10.727 13.648 8.875 1 97.5 141 ALA B N 1
ATOM 3043 C CA . ALA B 1 141 ? -9.898 13.93 10.047 1 97.5 141 ALA B CA 1
ATOM 3044 C C . ALA B 1 141 ? -10.617 13.539 11.336 1 97.5 141 ALA B C 1
ATOM 3046 O O . ALA B 1 141 ? -9.984 13.164 12.32 1 97.5 141 ALA B O 1
ATOM 3047 N N . TYR B 1 142 ? -11.984 13.562 11.312 1 97.88 142 TYR B N 1
ATOM 3048 C CA . TYR B 1 142 ? -12.75 13.336 12.539 1 97.88 142 TYR B CA 1
ATOM 3049 C C . TYR B 1 142 ? -12.969 11.852 12.781 1 97.88 142 TYR B C 1
ATOM 3051 O O . TYR B 1 142 ? -13.453 11.453 13.844 1 97.88 142 TYR B O 1
ATOM 3059 N N . LEU B 1 143 ? -12.5 11.008 11.844 1 96.69 143 LEU B N 1
ATOM 3060 C CA . LEU B 1 143 ? -12.695 9.578 12.039 1 96.69 143 LEU B CA 1
ATOM 3061 C C . LEU B 1 143 ? -11.359 8.859 12.148 1 96.69 143 LEU B C 1
ATOM 3063 O O . LEU B 1 143 ? -11.25 7.852 12.859 1 96.69 143 LEU B O 1
ATOM 3067 N N . ILE B 1 144 ? -10.312 9.289 11.445 1 96.19 144 ILE B N 1
ATOM 3068 C CA . ILE B 1 144 ? -9.008 8.641 11.484 1 96.19 144 ILE B CA 1
ATOM 3069 C C . ILE B 1 144 ? -8.289 9 12.781 1 96.19 144 ILE B C 1
ATOM 3071 O O . ILE B 1 144 ? -8.172 10.172 13.133 1 96.19 144 ILE B O 1
ATOM 3075 N N . THR B 1 145 ? -7.758 8.062 13.469 1 97.12 145 THR B N 1
ATOM 3076 C CA . THR B 1 145 ? -7.367 8.273 14.859 1 97.12 145 THR B CA 1
ATOM 3077 C C . THR B 1 145 ? -5.863 8.523 14.969 1 97.12 145 THR B C 1
ATOM 3079 O O . THR B 1 145 ? -5.348 8.781 16.062 1 97.12 145 THR B O 1
ATOM 3082 N N . THR B 1 146 ? -5.18 8.438 13.844 1 97.94 146 THR B N 1
ATOM 3083 C CA . THR B 1 146 ? -3.734 8.633 13.836 1 97.94 146 THR B CA 1
ATOM 3084 C C . THR B 1 146 ? -3.342 9.719 12.844 1 97.94 146 THR B C 1
ATOM 3086 O O . THR B 1 146 ? -3.934 9.836 11.773 1 97.94 146 THR B O 1
ATOM 3089 N N . VAL B 1 147 ? -2.414 10.562 13.25 1 98.56 147 VAL B N 1
ATOM 3090 C CA . VAL B 1 147 ? -1.91 11.609 12.375 1 98.56 147 VAL B CA 1
ATOM 3091 C C . VAL B 1 147 ? -0.39 11.516 12.273 1 98.56 147 VAL B C 1
ATOM 3093 O O . VAL B 1 147 ? 0.26 10.922 13.141 1 98.56 147 VAL B O 1
ATOM 3096 N N . GLU B 1 148 ? 0.138 11.984 11.188 1 98.5 148 GLU B N 1
ATOM 3097 C CA . GLU B 1 148 ? 1.572 12.102 10.945 1 98.5 148 GLU B CA 1
ATOM 3098 C C . GLU B 1 148 ? 2.082 13.484 11.328 1 98.5 148 GLU B C 1
ATOM 3100 O O . GLU B 1 148 ? 1.632 14.5 10.789 1 98.5 148 GLU B O 1
ATOM 3105 N N . VAL B 1 149 ? 2.984 13.555 12.312 1 98.88 149 VAL B N 1
ATOM 3106 C CA . VAL B 1 149 ? 3.512 14.82 12.812 1 98.88 149 VAL B CA 1
ATOM 3107 C C . VAL B 1 149 ? 4.938 15.016 12.305 1 98.88 149 VAL B C 1
ATOM 3109 O O . VAL B 1 149 ? 5.852 14.289 12.703 1 98.88 149 VAL B O 1
ATOM 3112 N N . ALA B 1 150 ? 5.148 15.992 11.453 1 98.69 150 ALA B N 1
ATOM 3113 C CA . ALA B 1 150 ? 6.457 16.281 10.867 1 98.69 150 ALA B CA 1
ATOM 3114 C C . ALA B 1 150 ? 7.195 17.344 11.664 1 98.69 150 ALA B C 1
ATOM 3116 O O . ALA B 1 150 ? 6.758 18.484 11.742 1 98.69 150 ALA B O 1
ATOM 3117 N N . ARG B 1 151 ? 8.242 17 12.242 1 98.62 151 ARG B N 1
ATOM 3118 C CA . ARG B 1 151 ? 9.07 17.906 13.016 1 98.62 151 ARG B CA 1
ATOM 3119 C C . ARG B 1 151 ? 10.164 18.531 12.141 1 98.62 151 ARG B C 1
ATOM 3121 O O . ARG B 1 151 ? 11.039 17.828 11.648 1 98.62 151 ARG B O 1
ATOM 3128 N N . GLY B 1 152 ? 10.047 19.812 11.93 1 98.31 152 GLY B N 1
ATOM 3129 C CA . GLY B 1 152 ? 11.109 20.516 11.227 1 98.31 152 GLY B CA 1
ATOM 3130 C C . GLY B 1 152 ? 12.391 20.625 12.039 1 98.31 152 GLY B C 1
ATOM 3131 O O . GLY B 1 152 ? 12.391 20.375 13.25 1 98.31 152 GLY B O 1
ATOM 3132 N N . SER B 1 153 ? 13.461 20.969 11.375 1 98.19 153 SER B N 1
ATOM 3133 C CA . SER B 1 153 ? 14.758 21.078 12.031 1 98.19 153 SER B CA 1
ATOM 3134 C C . SER B 1 153 ? 14.742 22.172 13.102 1 98.19 153 SER B C 1
ATOM 3136 O O . SER B 1 153 ? 15.445 22.062 14.109 1 98.19 153 SER B O 1
ATOM 3138 N N . ALA B 1 154 ? 13.898 23.188 12.953 1 98.19 154 ALA B N 1
ATOM 3139 C CA . ALA B 1 154 ? 13.867 24.312 13.875 1 98.19 154 ALA B CA 1
ATOM 3140 C C . ALA B 1 154 ? 12.742 24.156 14.898 1 98.19 154 ALA B C 1
ATOM 3142 O O . ALA B 1 154 ? 12.656 24.922 15.852 1 98.19 154 ALA B O 1
ATOM 3143 N N . THR B 1 155 ? 11.875 23.156 14.688 1 98.62 155 THR B N 1
ATOM 3144 C CA . THR B 1 155 ? 10.734 22.984 15.578 1 98.62 155 THR B CA 1
ATOM 3145 C C . THR B 1 155 ? 11.203 22.719 17 1 98.62 155 THR B C 1
ATOM 3147 O O . THR B 1 155 ? 12.023 21.828 17.234 1 98.62 155 THR B O 1
ATOM 3150 N N . GLY B 1 156 ? 10.703 23.469 17.922 1 98.38 156 GLY B N 1
ATOM 3151 C CA . GLY B 1 156 ? 11.148 23.391 19.297 1 98.38 156 GLY B CA 1
ATOM 3152 C C . GLY B 1 156 ? 10.383 22.359 20.109 1 98.38 156 GLY B C 1
ATOM 3153 O O . GLY B 1 156 ? 9.289 21.953 19.719 1 98.38 156 GLY B O 1
ATOM 3154 N N . ASP B 1 157 ? 10.953 21.984 21.234 1 98.38 157 ASP B N 1
ATOM 3155 C CA . ASP B 1 157 ? 10.367 20.984 22.125 1 98.38 157 ASP B CA 1
ATOM 3156 C C . ASP B 1 157 ? 9.047 21.484 22.703 1 98.38 157 ASP B C 1
ATOM 3158 O O . ASP B 1 157 ? 8.102 20.719 22.859 1 98.38 157 ASP B O 1
ATOM 3162 N N . ALA B 1 158 ? 9.016 22.75 22.984 1 98.12 158 ALA B N 1
ATOM 3163 C CA . ALA B 1 158 ? 7.812 23.312 23.578 1 98.12 158 ALA B CA 1
ATOM 3164 C C . ALA B 1 158 ? 6.617 23.188 22.641 1 98.12 158 ALA B C 1
ATOM 3166 O O . ALA B 1 158 ? 5.516 22.828 23.062 1 98.12 158 ALA B O 1
ATOM 3167 N N . ALA B 1 159 ? 6.84 23.516 21.391 1 98.19 159 ALA B N 1
ATOM 3168 C CA . ALA B 1 159 ? 5.785 23.375 20.391 1 98.19 159 ALA B CA 1
ATOM 3169 C C . ALA B 1 159 ? 5.34 21.922 20.266 1 98.19 159 ALA B C 1
ATOM 3171 O O . ALA B 1 159 ? 4.141 21.641 20.234 1 98.19 159 ALA B O 1
ATOM 3172 N N . MET B 1 160 ? 6.301 21.047 20.25 1 98.5 160 MET B N 1
ATOM 3173 C CA . MET B 1 160 ? 6 19.625 20.125 1 98.5 160 MET B CA 1
ATOM 3174 C C . MET B 1 160 ? 5.195 19.141 21.328 1 98.5 160 MET B C 1
ATOM 3176 O O . MET B 1 160 ? 4.254 18.359 21.172 1 98.5 160 MET B O 1
ATOM 3180 N N . ASP B 1 161 ? 5.543 19.562 22.5 1 98.31 161 ASP B N 1
ATOM 3181 C CA . ASP B 1 161 ? 4.82 19.188 23.703 1 98.31 161 ASP B CA 1
ATOM 3182 C C . ASP B 1 161 ? 3.369 19.656 23.656 1 98.31 161 ASP B C 1
ATOM 3184 O O . ASP B 1 161 ? 2.453 18.891 23.969 1 98.31 161 ASP B O 1
ATOM 3188 N N . THR B 1 162 ? 3.211 20.875 23.266 1 97.5 162 THR B N 1
ATOM 3189 C CA . THR B 1 162 ? 1.87 21.438 23.172 1 97.5 162 THR B CA 1
ATOM 3190 C C . THR B 1 162 ? 1.025 20.672 22.156 1 97.5 162 THR B C 1
ATOM 3192 O O . THR B 1 162 ? -0.129 20.328 22.438 1 97.5 162 THR B O 1
ATOM 3195 N N . ILE B 1 163 ? 1.636 20.359 21.031 1 98.19 163 ILE B N 1
ATOM 3196 C CA . ILE B 1 163 ? 0.923 19.656 19.969 1 98.19 163 ILE B CA 1
ATOM 3197 C C . ILE B 1 163 ? 0.591 18.234 20.422 1 98.19 163 ILE B C 1
ATOM 3199 O O . ILE B 1 163 ? -0.51 17.75 20.172 1 98.19 163 ILE B O 1
ATOM 3203 N N . THR B 1 164 ? 1.488 17.625 21.047 1 98.06 164 THR B N 1
ATOM 3204 C CA . THR B 1 164 ? 1.252 16.281 21.562 1 98.06 164 THR B CA 1
ATOM 3205 C C . THR B 1 164 ? 0.073 16.266 22.531 1 98.06 164 THR B C 1
ATOM 3207 O O . THR B 1 164 ? -0.807 15.414 22.453 1 98.06 164 THR B O 1
ATOM 3210 N N . ALA B 1 165 ? 0.056 17.219 23.422 1 97.81 165 ALA B N 1
ATOM 3211 C CA . ALA B 1 165 ? -1.034 17.328 24.391 1 97.81 165 ALA B CA 1
ATOM 3212 C C . ALA B 1 165 ? -2.359 17.625 23.688 1 97.81 165 ALA B C 1
ATOM 3214 O O . ALA B 1 165 ? -3.396 17.078 24.047 1 97.81 165 ALA B O 1
ATOM 3215 N N . LEU B 1 166 ? -2.318 18.484 22.719 1 97.75 166 LEU B N 1
ATOM 3216 C CA . LEU B 1 166 ? -3.516 18.844 21.969 1 97.75 166 LEU B CA 1
ATOM 3217 C C . LEU B 1 166 ? -4.078 17.641 21.234 1 97.75 166 LEU B C 1
ATOM 3219 O O . LEU B 1 166 ? -5.289 17.391 21.25 1 97.75 166 LEU B O 1
ATOM 3223 N N . LEU B 1 167 ? -3.217 16.891 20.562 1 98.5 167 LEU B N 1
ATOM 3224 C CA . LEU B 1 167 ? -3.641 15.688 19.844 1 98.5 167 LEU B CA 1
ATOM 3225 C C . LEU B 1 167 ? -4.238 14.664 20.812 1 98.5 167 LEU B C 1
ATOM 3227 O O . LEU B 1 167 ? -5.254 14.039 20.5 1 98.5 167 LEU B O 1
ATOM 3231 N N . ALA B 1 168 ? -3.623 14.555 21.938 1 97.88 168 ALA B N 1
ATOM 3232 C CA . ALA B 1 168 ? -4.156 13.648 22.953 1 97.88 168 ALA B CA 1
ATOM 3233 C C . ALA B 1 168 ? -5.559 14.062 23.391 1 97.88 168 ALA B C 1
ATOM 3235 O O . ALA B 1 168 ? -6.449 13.227 23.531 1 97.88 168 ALA B O 1
ATOM 3236 N N . ARG B 1 169 ? -5.785 15.32 23.562 1 96.62 169 ARG B N 1
ATOM 3237 C CA . ARG B 1 169 ? -7.098 15.852 23.922 1 96.62 169 ARG B CA 1
ATOM 3238 C C . ARG B 1 169 ? -8.133 15.539 22.844 1 96.62 169 ARG B C 1
ATOM 3240 O O . ARG B 1 169 ? -9.312 15.344 23.156 1 96.62 169 ARG B O 1
ATOM 3247 N N . MET B 1 170 ? -7.676 15.461 21.625 1 97.62 170 MET B N 1
ATOM 3248 C CA . MET B 1 170 ? -8.57 15.18 20.5 1 97.62 170 MET B CA 1
ATOM 3249 C C . MET B 1 170 ? -8.672 13.68 20.266 1 97.62 170 MET B C 1
ATOM 3251 O O . MET B 1 170 ? -9.258 13.25 19.266 1 97.62 170 MET B O 1
ATOM 3255 N N . GLY B 1 171 ? -8.016 12.922 21.062 1 97.5 171 GLY B N 1
ATOM 3256 C CA . GLY B 1 171 ? -8.062 11.477 20.906 1 97.5 171 GLY B CA 1
ATOM 3257 C C . GLY B 1 171 ? -7.273 10.984 19.703 1 97.5 171 GLY B C 1
ATOM 3258 O O . GLY B 1 171 ? -7.656 10.008 19.062 1 97.5 171 GLY B O 1
ATOM 3259 N N . ARG B 1 172 ? -6.273 11.742 19.312 1 98.06 172 ARG B N 1
ATOM 3260 C CA . ARG B 1 172 ? -5.449 11.383 18.172 1 98.06 172 ARG B CA 1
ATOM 3261 C C . ARG B 1 172 ? -4.051 10.969 18.609 1 98.06 172 ARG B C 1
ATOM 3263 O O . ARG B 1 172 ? -3.492 11.539 19.547 1 98.06 172 ARG B O 1
ATOM 3270 N N . ARG B 1 173 ? -3.576 9.914 18.047 1 97.62 173 ARG B N 1
ATOM 3271 C CA . ARG B 1 173 ? -2.188 9.5 18.203 1 97.62 173 ARG B CA 1
ATOM 3272 C C . ARG B 1 173 ? -1.298 10.141 17.156 1 97.62 173 ARG B C 1
ATOM 3274 O O . ARG B 1 173 ? -1.487 9.914 15.953 1 97.62 173 ARG B O 1
ATOM 3281 N N . GLY B 1 174 ? -0.393 10.938 17.625 1 98.56 174 GLY B N 1
ATOM 3282 C CA . GLY B 1 174 ? 0.576 11.539 16.734 1 98.56 174 GLY B CA 1
ATOM 3283 C C . GLY B 1 174 ? 1.849 10.727 16.594 1 98.56 174 GLY B C 1
ATOM 3284 O O . GLY B 1 174 ? 2.48 10.383 17.594 1 98.56 174 GLY B O 1
ATOM 3285 N N . ILE B 1 175 ? 2.197 10.375 15.406 1 98.62 175 ILE B N 1
ATOM 3286 C CA . ILE B 1 175 ? 3.473 9.711 15.148 1 98.62 175 ILE B CA 1
ATOM 3287 C C . ILE B 1 175 ? 4.453 10.711 14.531 1 98.62 175 ILE B C 1
ATOM 3289 O O . ILE B 1 175 ? 4.211 11.234 13.445 1 98.62 175 ILE B O 1
ATOM 3293 N N . VAL B 1 176 ? 5.512 10.945 15.219 1 98.44 176 VAL B N 1
ATOM 3294 C CA . VAL B 1 176 ? 6.461 11.992 14.836 1 98.44 176 VAL B CA 1
ATOM 3295 C C . VAL B 1 176 ? 7.426 11.445 13.781 1 98.44 176 VAL B C 1
ATOM 3297 O O . VAL B 1 176 ? 7.949 10.344 13.922 1 98.44 176 VAL B O 1
ATOM 3300 N N . VAL B 1 177 ? 7.66 12.148 12.766 1 98.69 177 VAL B N 1
ATOM 3301 C CA . VAL B 1 177 ? 8.633 11.836 11.727 1 98.69 177 VAL B CA 1
ATOM 3302 C C . VAL B 1 177 ? 9.539 13.039 11.484 1 98.69 177 VAL B C 1
ATOM 3304 O O . VAL B 1 177 ? 9.141 14.18 11.734 1 98.69 177 VAL B O 1
ATOM 3307 N N . ARG B 1 178 ? 10.68 12.797 10.992 1 98.19 178 ARG B N 1
ATOM 3308 C CA . ARG B 1 178 ? 11.57 13.875 10.586 1 98.19 178 ARG B CA 1
ATOM 3309 C C . ARG B 1 178 ? 11.094 14.523 9.289 1 98.19 178 ARG B C 1
ATOM 3311 O O . ARG B 1 178 ? 10.578 13.836 8.406 1 98.19 178 ARG B O 1
ATOM 3318 N N . ASP B 1 179 ? 11.367 15.742 9.242 1 98.19 179 ASP B N 1
ATOM 3319 C CA . ASP B 1 179 ? 10.977 16.516 8.07 1 98.19 179 ASP B CA 1
ATOM 3320 C C . ASP B 1 179 ? 11.633 15.969 6.805 1 98.19 179 ASP B C 1
ATOM 3322 O O . ASP B 1 179 ? 12.836 15.711 6.785 1 98.19 179 ASP B O 1
ATOM 3326 N N . SER B 1 180 ? 10.82 15.703 5.77 1 97.62 180 SER B N 1
ATOM 3327 C CA . SER B 1 180 ? 11.258 15.234 4.461 1 97.62 180 SER B CA 1
ATOM 3328 C C . SER B 1 180 ? 10.148 15.391 3.422 1 97.62 180 SER B C 1
ATOM 3330 O O . SER B 1 180 ? 8.969 15.492 3.773 1 97.62 180 SER B O 1
ATOM 3332 N N . PRO B 1 181 ? 10.5 15.453 2.152 1 97.19 181 PRO B N 1
ATOM 3333 C CA . PRO B 1 181 ? 9.461 15.555 1.125 1 97.19 181 PRO B CA 1
ATOM 3334 C C . PRO B 1 181 ? 8.484 14.375 1.152 1 97.19 181 PRO B C 1
ATOM 3336 O O . PRO B 1 181 ? 8.906 13.219 1.056 1 97.19 181 PRO B O 1
ATOM 3339 N N . GLY B 1 182 ? 7.285 14.68 1.3 1 97.12 182 GLY B N 1
ATOM 3340 C CA . GLY B 1 182 ? 6.262 13.648 1.291 1 97.12 182 GLY B CA 1
ATOM 3341 C C . GLY B 1 182 ? 6.176 12.875 2.598 1 97.12 182 GLY B C 1
ATOM 3342 O O . GLY B 1 182 ? 5.312 12.016 2.762 1 97.12 182 GLY B O 1
ATOM 3343 N N . PHE B 1 183 ? 7.113 13.117 3.506 1 98.06 183 PHE B N 1
ATOM 3344 C CA . PHE B 1 183 ? 7.168 12.477 4.812 1 98.06 183 PHE B CA 1
ATOM 3345 C C . PHE B 1 183 ? 7.164 10.961 4.668 1 98.06 183 PHE B C 1
ATOM 3347 O O . PHE B 1 183 ? 8.062 10.391 4.043 1 98.06 183 PHE B O 1
ATOM 3354 N N . VAL B 1 184 ? 6.129 10.289 5.305 1 98.31 184 VAL B N 1
ATOM 3355 C CA . VAL B 1 184 ? 6.094 8.828 5.191 1 98.31 184 VAL B CA 1
ATOM 3356 C C . VAL B 1 184 ? 4.879 8.406 4.371 1 98.31 184 VAL B C 1
ATOM 3358 O O . VAL B 1 184 ? 5.02 7.754 3.334 1 98.31 184 VAL B O 1
ATOM 3361 N N . THR B 1 185 ? 3.67 8.797 4.715 1 97.81 185 THR B N 1
ATOM 3362 C CA . THR B 1 185 ? 2.422 8.281 4.164 1 97.81 185 THR B CA 1
ATOM 3363 C C . THR B 1 185 ? 2.287 8.656 2.691 1 97.81 185 THR B C 1
ATOM 3365 O O . THR B 1 185 ? 2.031 7.793 1.849 1 97.81 185 THR B O 1
ATOM 3368 N N . SER B 1 186 ? 2.545 9.938 2.375 1 97.56 186 SER B N 1
ATOM 3369 C CA . SER B 1 186 ? 2.398 10.375 0.992 1 97.56 186 SER B CA 1
ATOM 3370 C C . SER B 1 186 ? 3.51 9.812 0.112 1 97.56 186 SER B C 1
ATOM 3372 O O . SER B 1 186 ? 3.277 9.469 -1.048 1 97.56 186 SER B O 1
ATOM 3374 N N . ARG B 1 187 ? 4.652 9.773 0.695 1 96.94 187 ARG B N 1
ATOM 3375 C CA . ARG B 1 187 ? 5.793 9.266 -0.057 1 96.94 187 ARG B CA 1
ATOM 3376 C C . ARG B 1 187 ? 5.613 7.789 -0.396 1 96.94 187 ARG B C 1
ATOM 3378 O O . ARG B 1 187 ? 6.191 7.297 -1.368 1 96.94 187 ARG B O 1
ATOM 3385 N N . LEU B 1 188 ? 4.918 7.043 0.357 1 97.56 188 LEU B N 1
ATOM 3386 C CA . LEU B 1 188 ? 4.664 5.633 0.08 1 97.56 188 LEU B CA 1
ATOM 3387 C C . LEU B 1 188 ? 3.414 5.465 -0.777 1 97.56 188 LEU B C 1
ATOM 3389 O O . LEU B 1 188 ? 3.416 4.695 -1.742 1 97.56 188 LEU B O 1
ATOM 3393 N N . LEU B 1 189 ? 2.393 6.188 -0.491 1 97.44 189 LEU B N 1
ATOM 3394 C CA . LEU B 1 189 ? 1.084 6.012 -1.112 1 97.44 189 LEU B CA 1
ATOM 3395 C C . LEU B 1 189 ? 1.093 6.512 -2.553 1 97.44 189 LEU B C 1
ATOM 3397 O O . LEU B 1 189 ? 0.667 5.801 -3.465 1 97.44 189 LEU B O 1
ATOM 3401 N N . HIS B 1 190 ? 1.566 7.719 -2.785 1 98.12 190 HIS B N 1
ATOM 3402 C CA . HIS B 1 190 ? 1.41 8.375 -4.082 1 98.12 190 HIS B CA 1
ATOM 3403 C C . HIS B 1 190 ? 2.186 7.633 -5.168 1 98.12 190 HIS B C 1
ATOM 3405 O O . HIS B 1 190 ? 1.644 7.344 -6.234 1 98.12 190 HIS B O 1
ATOM 3411 N N . PRO B 1 191 ? 3.441 7.273 -4.891 1 97.44 191 PRO B N 1
ATOM 3412 C CA . PRO B 1 191 ? 4.145 6.496 -5.918 1 97.44 191 PRO B CA 1
ATOM 3413 C C . PRO B 1 191 ? 3.486 5.145 -6.188 1 97.44 191 PRO B C 1
ATOM 3415 O O . PRO B 1 191 ? 3.496 4.668 -7.328 1 97.44 191 PRO B O 1
ATOM 3418 N N . MET B 1 192 ? 2.971 4.484 -5.195 1 97.62 192 MET B N 1
ATOM 3419 C CA . MET B 1 192 ? 2.268 3.225 -5.414 1 97.62 192 MET B CA 1
ATOM 3420 C C . MET B 1 192 ? 1.073 3.42 -6.344 1 97.62 192 MET B C 1
ATOM 3422 O O . MET B 1 192 ? 0.864 2.629 -7.266 1 97.62 192 MET B O 1
ATOM 3426 N N . ILE B 1 193 ? 0.291 4.484 -6.098 1 98.44 193 ILE B N 1
ATOM 3427 C CA . ILE B 1 193 ? -0.853 4.793 -6.949 1 98.44 193 ILE B CA 1
ATOM 3428 C C . ILE B 1 193 ? -0.374 5.086 -8.367 1 98.44 193 ILE B C 1
ATOM 3430 O O . ILE B 1 193 ? -0.983 4.633 -9.344 1 98.44 193 ILE B O 1
ATOM 3434 N N . ASN B 1 194 ? 0.712 5.828 -8.484 1 98.5 194 ASN B N 1
ATOM 3435 C CA . ASN B 1 194 ? 1.297 6.148 -9.781 1 98.5 194 ASN B CA 1
ATOM 3436 C C . ASN B 1 194 ? 1.684 4.887 -10.547 1 98.5 194 ASN B C 1
ATOM 3438 O O . ASN B 1 194 ? 1.46 4.793 -11.75 1 98.5 194 ASN B O 1
ATOM 3442 N N . GLU B 1 195 ? 2.26 3.922 -9.82 1 97.56 195 GLU B N 1
ATOM 3443 C CA . GLU B 1 195 ? 2.641 2.654 -10.438 1 97.56 195 GLU B CA 1
ATOM 3444 C C . GLU B 1 195 ? 1.412 1.864 -10.875 1 97.56 195 GLU B C 1
ATOM 3446 O O . GLU B 1 195 ? 1.411 1.254 -11.945 1 97.56 195 GLU B O 1
ATOM 3451 N N . ALA B 1 196 ? 0.389 1.865 -10.078 1 98.56 196 ALA B N 1
ATOM 3452 C CA . ALA B 1 196 ? -0.865 1.22 -10.461 1 98.56 196 ALA B CA 1
ATOM 3453 C C . ALA B 1 196 ? -1.415 1.81 -11.758 1 98.56 196 ALA B C 1
ATOM 3455 O O . ALA B 1 196 ? -1.842 1.073 -12.648 1 98.56 196 ALA B O 1
ATOM 3456 N N . ALA B 1 197 ? -1.366 3.127 -11.828 1 98.69 197 ALA B N 1
ATOM 3457 C CA . ALA B 1 197 ? -1.819 3.805 -13.039 1 98.69 197 ALA B CA 1
ATOM 3458 C C . ALA B 1 197 ? -0.961 3.412 -14.242 1 98.69 197 ALA B C 1
ATOM 3460 O O . ALA B 1 197 ? -1.477 3.23 -15.344 1 98.69 197 ALA B O 1
ATOM 3461 N N . ARG B 1 198 ? 0.344 3.297 -14.047 1 97.19 198 ARG B N 1
ATOM 3462 C CA . ARG B 1 198 ? 1.25 2.883 -15.117 1 97.19 198 ARG B CA 1
ATOM 3463 C C . ARG B 1 198 ? 0.888 1.495 -15.633 1 97.19 198 ARG B C 1
ATOM 3465 O O . ARG B 1 198 ? 0.875 1.264 -16.844 1 97.19 198 ARG B O 1
ATOM 3472 N N . ILE B 1 199 ? 0.623 0.613 -14.719 1 97.62 199 ILE B N 1
ATOM 3473 C CA . ILE B 1 199 ? 0.265 -0.761 -15.055 1 97.62 199 ILE B CA 1
ATOM 3474 C C . ILE B 1 199 ? -0.979 -0.769 -15.938 1 97.62 199 ILE B C 1
ATOM 3476 O O . ILE B 1 199 ? -1.027 -1.479 -16.953 1 97.62 199 ILE B O 1
ATOM 3480 N N . VAL B 1 200 ? -1.98 0.05 -15.578 1 98.62 200 VAL B N 1
ATOM 3481 C CA . VAL B 1 200 ? -3.195 0.174 -16.375 1 98.62 200 VAL B CA 1
ATOM 3482 C C . VAL B 1 200 ? -2.857 0.762 -17.75 1 98.62 200 VAL B C 1
ATOM 3484 O O . VAL B 1 200 ? -3.311 0.257 -18.781 1 98.62 200 VAL B O 1
ATOM 3487 N N . GLY B 1 201 ? -2.059 1.787 -17.781 1 98.06 201 GLY B N 1
ATOM 3488 C CA . GLY B 1 201 ? -1.668 2.439 -19.016 1 98.06 201 GLY B CA 1
ATOM 3489 C C . GLY B 1 201 ? -0.922 1.521 -19.969 1 98.06 201 GLY B C 1
ATOM 3490 O O . GLY B 1 201 ? -1.035 1.656 -21.188 1 98.06 201 GLY B O 1
ATOM 3491 N N . GLU B 1 202 ? -0.186 0.592 -19.406 1 96.56 202 GLU B N 1
ATOM 3492 C CA . GLU B 1 202 ? 0.592 -0.363 -20.188 1 96.56 202 GLU B CA 1
ATOM 3493 C C . GLU B 1 202 ? -0.29 -1.487 -20.719 1 96.56 202 GLU B C 1
ATOM 3495 O O . GLU B 1 202 ? 0.167 -2.324 -21.5 1 96.56 202 GLU B O 1
ATOM 3500 N N . GLY B 1 203 ? -1.504 -1.53 -20.25 1 97.12 203 GLY B N 1
ATOM 3501 C CA . GLY B 1 203 ? -2.439 -2.529 -20.75 1 97.12 203 GLY B CA 1
ATOM 3502 C C . GLY B 1 203 ? -2.277 -3.881 -20.078 1 97.12 203 GLY B C 1
ATOM 3503 O O . GLY B 1 203 ? -2.695 -4.906 -20.609 1 97.12 203 GLY B O 1
ATOM 3504 N N . VAL B 1 204 ? -1.648 -3.908 -18.922 1 97.19 204 VAL B N 1
ATOM 3505 C CA . VAL B 1 204 ? -1.457 -5.152 -18.188 1 97.19 204 VAL B CA 1
ATOM 3506 C C . VAL B 1 204 ? -2.807 -5.691 -17.719 1 97.19 204 VAL B C 1
ATOM 3508 O O . VAL B 1 204 ? -3.07 -6.891 -17.812 1 97.19 204 VAL B O 1
ATOM 3511 N N . THR B 1 205 ? -3.625 -4.809 -17.188 1 97.62 205 THR B N 1
ATOM 3512 C CA . THR B 1 205 ? -4.98 -5.141 -16.766 1 97.62 205 THR B CA 1
ATOM 3513 C C . THR B 1 205 ? -5.797 -3.875 -16.531 1 97.62 205 THR B C 1
ATOM 3515 O O . THR B 1 205 ? -5.305 -2.764 -16.719 1 97.62 205 THR B O 1
ATOM 3518 N N . SER B 1 206 ? -7.055 -4.035 -16.156 1 98.31 206 SER B N 1
ATOM 3519 C CA . SER B 1 206 ? -7.945 -2.896 -15.945 1 98.31 206 SER B CA 1
ATOM 3520 C C . SER B 1 206 ? -7.746 -2.277 -14.57 1 98.31 206 SER B C 1
ATOM 3522 O O . SER B 1 206 ? -7.16 -2.9 -13.68 1 98.31 206 SER B O 1
ATOM 3524 N N . ALA B 1 207 ? -8.266 -1.013 -14.43 1 98.56 207 ALA B N 1
ATOM 3525 C CA . ALA B 1 207 ? -8.234 -0.346 -13.133 1 98.56 207 ALA B CA 1
ATOM 3526 C C . ALA B 1 207 ? -8.969 -1.169 -12.078 1 98.56 207 ALA B C 1
ATOM 3528 O O . ALA B 1 207 ? -8.477 -1.337 -10.961 1 98.56 207 ALA B O 1
ATOM 3529 N N . ALA B 1 208 ? -10.109 -1.686 -12.438 1 98.38 208 ALA B N 1
ATOM 3530 C CA . ALA B 1 208 ? -10.914 -2.482 -11.523 1 98.38 208 ALA B CA 1
ATOM 3531 C C . ALA B 1 208 ? -10.172 -3.738 -11.078 1 98.38 208 ALA B C 1
ATOM 3533 O O . ALA B 1 208 ? -10.211 -4.113 -9.906 1 98.38 208 ALA B O 1
ATOM 3534 N N . ALA B 1 209 ? -9.469 -4.371 -11.984 1 98.38 209 ALA B N 1
ATOM 3535 C CA . ALA B 1 209 ? -8.719 -5.586 -11.68 1 98.38 209 ALA B CA 1
ATOM 3536 C C . ALA B 1 209 ? -7.539 -5.285 -10.766 1 98.38 209 ALA B C 1
ATOM 3538 O O . ALA B 1 209 ? -7.25 -6.051 -9.844 1 98.38 209 ALA B O 1
ATOM 3539 N N . VAL B 1 210 ? -6.84 -4.164 -11.047 1 98.62 210 VAL B N 1
ATOM 3540 C CA . VAL B 1 210 ? -5.742 -3.746 -10.18 1 98.62 210 VAL B CA 1
ATOM 3541 C C . VAL B 1 210 ? -6.25 -3.568 -8.75 1 98.62 210 VAL B C 1
ATOM 3543 O O . VAL B 1 210 ? -5.668 -4.109 -7.809 1 98.62 210 VAL B O 1
ATOM 3546 N N . ASP B 1 211 ? -7.316 -2.836 -8.594 1 98.56 211 ASP B N 1
ATOM 3547 C CA . ASP B 1 211 ? -7.855 -2.557 -7.266 1 98.56 211 ASP B CA 1
ATOM 3548 C C . ASP B 1 211 ? -8.328 -3.84 -6.582 1 98.56 211 ASP B C 1
ATOM 3550 O O . ASP B 1 211 ? -8.094 -4.035 -5.387 1 98.56 211 ASP B O 1
ATOM 3554 N N . GLU B 1 212 ? -8.953 -4.688 -7.336 1 97.88 212 GLU B N 1
ATOM 3555 C CA . GLU B 1 212 ? -9.422 -5.945 -6.77 1 97.88 212 GLU B CA 1
ATOM 3556 C C . GLU B 1 212 ? -8.258 -6.805 -6.285 1 97.88 212 GLU B C 1
ATOM 3558 O O . GLU B 1 212 ? -8.328 -7.398 -5.207 1 97.88 212 GLU B O 1
ATOM 3563 N N . LEU B 1 213 ? -7.215 -6.918 -7.082 1 97.94 213 LEU B N 1
ATOM 3564 C CA . LEU B 1 213 ? -6.035 -7.684 -6.684 1 97.94 213 LEU B CA 1
ATOM 3565 C C . LEU B 1 213 ? -5.441 -7.129 -5.395 1 97.94 213 LEU B C 1
ATOM 3567 O O . LEU B 1 213 ? -5.152 -7.887 -4.465 1 97.94 213 LEU B O 1
ATOM 3571 N N . MET B 1 214 ? -5.344 -5.844 -5.309 1 97.38 214 MET B N 1
ATOM 3572 C CA . MET B 1 214 ? -4.723 -5.23 -4.137 1 97.38 214 MET B CA 1
ATOM 3573 C C . MET B 1 214 ? -5.605 -5.387 -2.904 1 97.38 214 MET B C 1
ATOM 3575 O O . MET B 1 214 ? -5.102 -5.539 -1.79 1 97.38 214 MET B O 1
ATOM 3579 N N . GLN B 1 215 ? -6.879 -5.32 -3.066 1 96.12 215 GLN B N 1
ATOM 3580 C CA . GLN B 1 215 ? -7.809 -5.516 -1.957 1 96.12 215 GLN B CA 1
ATOM 3581 C C . GLN B 1 215 ? -7.82 -6.973 -1.5 1 96.12 215 GLN B C 1
ATOM 3583 O O . GLN B 1 215 ? -7.523 -7.266 -0.34 1 96.12 215 GLN B O 1
ATOM 3588 N N . ALA B 1 216 ? -8.039 -7.852 -2.42 1 95.12 216 ALA B N 1
ATOM 3589 C CA . ALA B 1 216 ? -8.328 -9.242 -2.092 1 95.12 216 ALA B CA 1
ATOM 3590 C C . ALA B 1 216 ? -7.043 -10.008 -1.777 1 95.12 216 ALA B C 1
ATOM 3592 O O . ALA B 1 216 ? -7.051 -10.93 -0.958 1 95.12 216 ALA B O 1
ATOM 3593 N N . CYS B 1 217 ? -5.945 -9.625 -2.416 1 92.81 217 CYS B N 1
ATOM 3594 C CA . CYS B 1 217 ? -4.707 -10.375 -2.238 1 92.81 217 CYS B CA 1
ATOM 3595 C C . CYS B 1 217 ? -3.846 -9.758 -1.145 1 92.81 217 CYS B C 1
ATOM 3597 O O . CYS B 1 217 ? -3.098 -10.461 -0.464 1 92.81 217 CYS B O 1
ATOM 3599 N N . LEU B 1 218 ? -4.031 -8.414 -1.009 1 91 218 LEU B N 1
ATOM 3600 C CA . LEU B 1 218 ? -3.055 -7.758 -0.15 1 91 218 LEU B CA 1
ATOM 3601 C C . LEU B 1 218 ? -3.748 -6.941 0.936 1 91 218 LEU B C 1
ATOM 3603 O O . LEU B 1 218 ? -3.086 -6.297 1.752 1 91 218 LEU B O 1
ATOM 3607 N N . GLY B 1 219 ? -5.004 -6.887 0.935 1 91.81 219 GLY B N 1
ATOM 3608 C CA . GLY B 1 219 ? -5.75 -6.293 2.029 1 91.81 219 GLY B CA 1
ATOM 3609 C C . GLY B 1 219 ? -5.875 -4.785 1.917 1 91.81 219 GLY B C 1
ATOM 3610 O O . GLY B 1 219 ? -6.152 -4.102 2.906 1 91.81 219 GLY B O 1
ATOM 3611 N N . HIS B 1 220 ? -5.641 -4.234 0.733 1 92.88 220 HIS B N 1
ATOM 3612 C CA . HIS B 1 220 ? -5.855 -2.803 0.554 1 92.88 220 HIS B CA 1
ATOM 3613 C C . HIS B 1 220 ? -7.312 -2.428 0.812 1 92.88 220 HIS B C 1
ATOM 3615 O O . HIS B 1 220 ? -8.227 -3.107 0.338 1 92.88 220 HIS B O 1
ATOM 3621 N N . PRO B 1 221 ? -7.559 -1.386 1.532 1 91.44 221 PRO B N 1
ATOM 3622 C CA . PRO B 1 221 ? -8.938 -1.121 1.955 1 91.44 221 PRO B CA 1
ATOM 3623 C C . PRO B 1 221 ? -9.852 -0.76 0.789 1 91.44 221 PRO B C 1
ATOM 3625 O O . PRO B 1 221 ? -11.016 -1.171 0.762 1 91.44 221 PRO B O 1
ATOM 3628 N N . THR B 1 222 ? -9.352 -0.046 -0.167 1 93.19 222 THR B N 1
ATOM 3629 C CA . THR B 1 222 ? -10.203 0.497 -1.217 1 93.19 222 THR B CA 1
ATOM 3630 C C . THR B 1 222 ? -9.664 0.127 -2.596 1 93.19 222 THR B C 1
ATOM 3632 O O . THR B 1 222 ? -10.43 0.019 -3.559 1 93.19 222 THR B O 1
ATOM 3635 N N . GLY B 1 223 ? -8.375 -0.166 -2.705 1 96.62 223 GLY B N 1
ATOM 3636 C CA . GLY B 1 223 ? -7.676 -0.2 -3.977 1 96.62 223 GLY B CA 1
ATOM 3637 C C . GLY B 1 223 ? -6.984 1.108 -4.312 1 96.62 223 GLY B C 1
ATOM 3638 O O . GLY B 1 223 ? -7.5 2.186 -4.004 1 96.62 223 GLY B O 1
ATOM 3639 N N . PRO B 1 224 ? -5.859 1.087 -4.93 1 98.12 224 PRO B N 1
ATOM 3640 C CA . PRO B 1 224 ? -5.074 2.299 -5.168 1 98.12 224 PRO B CA 1
ATOM 3641 C C . PRO B 1 224 ? -5.758 3.271 -6.125 1 98.12 224 PRO B C 1
ATOM 3643 O O . PRO B 1 224 ? -5.695 4.488 -5.926 1 98.12 224 PRO B O 1
ATOM 3646 N N . LEU B 1 225 ? -6.43 2.777 -7.148 1 98.81 225 LEU B N 1
ATOM 3647 C CA . LEU B 1 225 ? -6.941 3.67 -8.18 1 98.81 225 LEU B CA 1
ATOM 3648 C C . LEU B 1 225 ? -8.258 4.301 -7.75 1 98.81 225 LEU B C 1
ATOM 3650 O O . LEU B 1 225 ? -8.555 5.445 -8.102 1 98.81 225 LEU B O 1
ATOM 3654 N N . ARG B 1 226 ? -9.039 3.574 -7.012 1 98 226 ARG B N 1
ATOM 3655 C CA . ARG B 1 226 ? -10.188 4.207 -6.371 1 98 226 ARG B CA 1
ATOM 3656 C C . ARG B 1 226 ? -9.742 5.277 -5.379 1 98 226 ARG B C 1
ATOM 3658 O O . ARG B 1 226 ? -10.375 6.332 -5.273 1 98 226 ARG B O 1
ATOM 3665 N N . THR B 1 227 ? -8.703 5.023 -4.648 1 97.06 227 THR B N 1
ATOM 3666 C CA . THR B 1 227 ? -8.117 6.004 -3.74 1 97.06 227 THR B CA 1
ATOM 3667 C C . THR B 1 227 ? -7.676 7.25 -4.504 1 97.06 227 THR B C 1
ATOM 3669 O O . THR B 1 227 ? -7.891 8.375 -4.043 1 97.06 227 THR B O 1
ATOM 3672 N N . ALA B 1 228 ? -7.082 7.031 -5.648 1 98.31 228 ALA B N 1
ATOM 3673 C CA . ALA B 1 228 ? -6.66 8.148 -6.492 1 98.31 228 ALA B CA 1
ATOM 3674 C C . ALA B 1 228 ? -7.84 9.047 -6.848 1 98.31 228 ALA B C 1
ATOM 3676 O O . ALA B 1 228 ? -7.734 10.273 -6.785 1 98.31 228 ALA B O 1
ATOM 3677 N N . ASP B 1 229 ? -8.938 8.391 -7.211 1 98.06 229 ASP B N 1
ATOM 3678 C CA . ASP B 1 229 ? -10.141 9.133 -7.582 1 98.06 229 ASP B CA 1
ATOM 3679 C C . ASP B 1 229 ? -10.68 9.93 -6.398 1 98.06 229 ASP B C 1
ATOM 3681 O O . ASP B 1 229 ? -11.281 10.984 -6.582 1 98.06 229 ASP B O 1
ATOM 3685 N N . LEU B 1 230 ? -10.484 9.43 -5.215 1 95.06 230 LEU B N 1
ATOM 3686 C CA . LEU B 1 230 ? -10.906 10.125 -4.008 1 95.06 230 LEU B CA 1
ATOM 3687 C C . LEU B 1 230 ? -10.008 11.328 -3.734 1 95.06 230 LEU B C 1
ATOM 3689 O O . LEU B 1 230 ? -10.5 12.398 -3.355 1 95.06 230 LEU B O 1
ATOM 3693 N N . ILE B 1 231 ? -8.734 11.188 -3.895 1 94.81 231 ILE B N 1
ATOM 3694 C CA . ILE B 1 231 ? -7.75 12.242 -3.672 1 94.81 231 ILE B CA 1
ATOM 3695 C C . ILE B 1 231 ? -7.957 13.359 -4.691 1 94.81 231 ILE B C 1
ATOM 3697 O O . ILE B 1 231 ? -7.852 14.539 -4.355 1 94.81 231 ILE B O 1
ATOM 3701 N N . GLY B 1 232 ? -8.406 13.023 -5.879 1 96.94 232 GLY B N 1
ATOM 3702 C CA . GLY B 1 232 ? -8.352 13.906 -7.035 1 96.94 232 GLY B CA 1
ATOM 3703 C C . GLY B 1 232 ? -7.07 13.75 -7.84 1 96.94 232 GLY B C 1
ATOM 3704 O O . GLY B 1 232 ? -5.973 13.938 -7.316 1 96.94 232 GLY B O 1
ATOM 3705 N N . LEU B 1 233 ? -7.227 13.445 -9.102 1 98.62 233 LEU B N 1
ATOM 3706 C CA . LEU B 1 233 ? -6.082 13.07 -9.93 1 98.62 233 LEU B CA 1
ATOM 3707 C C . LEU B 1 233 ? -5.172 14.266 -10.18 1 98.62 233 LEU B C 1
ATOM 3709 O O . LEU B 1 233 ? -3.955 14.109 -10.312 1 98.62 233 LEU B O 1
ATOM 3713 N N . ASP B 1 234 ? -5.738 15.469 -10.258 1 97.88 234 ASP B N 1
ATOM 3714 C CA . ASP B 1 234 ? -4.918 16.672 -10.383 1 97.88 234 ASP B CA 1
ATOM 3715 C C . ASP B 1 234 ? -4.074 16.891 -9.133 1 97.88 234 ASP B C 1
ATOM 3717 O O . ASP B 1 234 ? -2.881 17.188 -9.227 1 97.88 234 ASP B O 1
ATOM 3721 N N . ASN B 1 235 ? -4.652 16.75 -7.941 1 95.56 235 ASN B N 1
ATOM 3722 C CA . ASN B 1 235 ? -3.92 16.859 -6.688 1 95.56 235 ASN B CA 1
ATOM 3723 C C . ASN B 1 235 ? -2.793 15.836 -6.605 1 95.56 235 ASN B C 1
ATOM 3725 O O . ASN B 1 235 ? -1.683 16.156 -6.184 1 95.56 235 ASN B O 1
ATOM 3729 N N . LEU B 1 236 ? -3.115 14.609 -7.02 1 97.94 236 LEU B N 1
ATOM 3730 C CA . LEU B 1 236 ? -2.125 13.539 -7.012 1 97.94 236 LEU B CA 1
ATOM 3731 C C . LEU B 1 236 ? -0.966 13.859 -7.949 1 97.94 236 LEU B C 1
ATOM 3733 O O . LEU B 1 236 ? 0.2 13.719 -7.574 1 97.94 236 LEU B O 1
ATOM 3737 N N . ALA B 1 237 ? -1.318 14.273 -9.141 1 98.44 237 ALA B N 1
ATOM 3738 C CA . ALA B 1 237 ? -0.289 14.617 -10.117 1 98.44 237 ALA B CA 1
ATOM 3739 C C . ALA B 1 237 ? 0.613 15.734 -9.586 1 98.44 237 ALA B C 1
ATOM 3741 O O . ALA B 1 237 ? 1.838 15.656 -9.711 1 98.44 237 ALA B O 1
ATOM 3742 N N . ASP B 1 238 ? 0.024 16.703 -9.016 1 97.12 238 ASP B N 1
ATOM 3743 C CA . ASP B 1 238 ? 0.785 17.812 -8.453 1 97.12 238 ASP B CA 1
ATOM 3744 C C . ASP B 1 238 ? 1.712 17.328 -7.336 1 97.12 238 ASP B C 1
ATOM 3746 O O . ASP B 1 238 ? 2.873 17.734 -7.27 1 97.12 238 ASP B O 1
ATOM 3750 N N . ALA B 1 239 ? 1.192 16.547 -6.473 1 97.19 239 ALA B N 1
ATOM 3751 C CA . ALA B 1 239 ? 1.987 16.016 -5.367 1 97.19 239 ALA B CA 1
ATOM 3752 C C . ALA B 1 239 ? 3.176 15.211 -5.883 1 97.19 239 ALA B C 1
ATOM 3754 O O . ALA B 1 239 ? 4.285 15.32 -5.355 1 97.19 239 ALA B O 1
ATOM 3755 N N . LEU B 1 240 ? 2.951 14.375 -6.887 1 98.31 240 LEU B N 1
ATOM 3756 C CA . LEU B 1 240 ? 3.998 13.555 -7.488 1 98.31 240 LEU B CA 1
ATOM 3757 C C . LEU B 1 240 ? 5.066 14.43 -8.141 1 98.31 240 LEU B C 1
ATOM 3759 O O . LEU B 1 240 ? 6.262 14.172 -8 1 98.31 240 LEU B O 1
ATOM 3763 N N . ARG B 1 241 ? 4.645 15.461 -8.859 1 97.88 241 ARG B N 1
ATOM 3764 C CA . ARG B 1 241 ? 5.598 16.391 -9.445 1 97.88 241 ARG B CA 1
ATOM 3765 C C . ARG B 1 241 ? 6.457 17.047 -8.375 1 97.88 241 ARG B C 1
ATOM 3767 O O . ARG B 1 241 ? 7.68 17.141 -8.516 1 97.88 241 ARG B O 1
ATOM 3774 N N . ALA B 1 242 ? 5.785 17.516 -7.348 1 96.81 242 ALA B N 1
ATOM 3775 C CA . ALA B 1 242 ? 6.496 18.156 -6.246 1 96.81 242 ALA B CA 1
ATOM 3776 C C . ALA B 1 242 ? 7.504 17.188 -5.613 1 96.81 242 ALA B C 1
ATOM 3778 O O . ALA B 1 242 ? 8.641 17.578 -5.324 1 96.81 242 ALA B O 1
ATOM 3779 N N . LEU B 1 243 ? 7.098 15.992 -5.406 1 97 243 LEU B N 1
ATOM 3780 C CA . LEU B 1 243 ? 7.973 14.977 -4.832 1 97 243 LEU B CA 1
ATOM 3781 C C . LEU B 1 243 ? 9.188 14.742 -5.727 1 97 243 LEU B C 1
ATOM 3783 O O . LEU B 1 243 ? 10.32 14.703 -5.242 1 97 243 LEU B O 1
ATOM 3787 N N . ALA B 1 244 ? 8.953 14.594 -7.027 1 97.12 244 ALA B N 1
ATOM 3788 C CA . ALA B 1 244 ? 10.039 14.398 -7.988 1 97.12 244 ALA B CA 1
ATOM 3789 C C . ALA B 1 244 ? 11.008 15.578 -7.977 1 97.12 244 ALA B C 1
ATOM 3791 O O . ALA B 1 244 ? 12.227 15.383 -7.934 1 97.12 244 ALA B O 1
ATOM 3792 N N . ASP B 1 245 ? 10.484 16.734 -7.965 1 96.81 245 ASP B N 1
ATOM 3793 C CA . ASP B 1 245 ? 11.297 17.938 -8.008 1 96.81 245 ASP B CA 1
ATOM 3794 C C . ASP B 1 245 ? 12.156 18.078 -6.754 1 96.81 245 ASP B C 1
ATOM 3796 O O . ASP B 1 245 ? 13.344 18.406 -6.84 1 96.81 245 ASP B O 1
ATOM 3800 N N . ARG B 1 246 ? 11.602 17.781 -5.613 1 96.25 246 ARG B N 1
ATOM 3801 C CA . ARG B 1 246 ? 12.281 17.984 -4.336 1 96.25 246 ARG B CA 1
ATOM 3802 C C . ARG B 1 246 ? 13.32 16.891 -4.102 1 96.25 246 ARG B C 1
ATOM 3804 O O . ARG B 1 246 ? 14.352 17.125 -3.463 1 96.25 246 ARG B O 1
ATOM 3811 N N . THR B 1 247 ? 13.078 15.672 -4.625 1 93.62 247 THR B N 1
ATOM 3812 C CA . THR B 1 247 ? 13.969 14.547 -4.371 1 93.62 247 THR B CA 1
ATOM 3813 C C . THR B 1 247 ? 14.953 14.367 -5.523 1 93.62 247 THR B C 1
ATOM 3815 O O . THR B 1 247 ? 15.992 13.711 -5.367 1 93.62 247 THR B O 1
ATOM 3818 N N . GLY B 1 248 ? 14.578 14.859 -6.711 1 93.75 248 GLY B N 1
ATOM 3819 C CA . GLY B 1 248 ? 15.359 14.656 -7.918 1 93.75 248 GLY B CA 1
ATOM 3820 C C . GLY B 1 248 ? 15.18 13.281 -8.523 1 93.75 248 GLY B C 1
ATOM 3821 O O . GLY B 1 248 ? 15.961 12.859 -9.375 1 93.75 248 GLY B O 1
ATOM 3822 N N . ILE B 1 249 ? 14.164 12.562 -8.062 1 90.56 249 ILE B N 1
ATOM 3823 C CA . ILE B 1 249 ? 13.93 11.195 -8.523 1 90.56 249 ILE B CA 1
ATOM 3824 C C . ILE B 1 249 ? 12.812 11.195 -9.57 1 90.56 249 ILE B C 1
ATOM 3826 O O . ILE B 1 249 ? 11.641 11.375 -9.234 1 90.56 249 ILE B O 1
ATOM 3830 N N . ASP B 1 250 ? 13.07 10.867 -10.734 1 90.19 250 ASP B N 1
ATOM 3831 C CA . ASP B 1 250 ? 12.156 11 -11.875 1 90.19 250 ASP B CA 1
ATOM 3832 C C . ASP B 1 250 ? 11.023 9.984 -11.789 1 90.19 250 ASP B C 1
ATOM 3834 O O . ASP B 1 250 ? 9.914 10.25 -12.25 1 90.19 250 ASP B O 1
ATOM 3838 N N . ARG B 1 251 ? 11.242 8.883 -11.203 1 87.25 251 ARG B N 1
ATOM 3839 C CA . ARG B 1 251 ? 10.234 7.836 -11.164 1 87.25 251 ARG B CA 1
ATOM 3840 C C . ARG B 1 251 ? 9 8.289 -10.391 1 87.25 251 ARG B C 1
ATOM 3842 O O . ARG B 1 251 ? 7.926 7.691 -10.516 1 87.25 251 ARG B O 1
ATOM 3849 N N . TYR B 1 252 ? 9.148 9.359 -9.625 1 94.44 252 TYR B N 1
ATOM 3850 C CA . TYR B 1 252 ? 8.008 9.898 -8.891 1 94.44 252 TYR B CA 1
ATOM 3851 C C . TYR B 1 252 ? 7.102 10.711 -9.805 1 94.44 252 TYR B C 1
ATOM 3853 O O . TYR B 1 252 ? 5.961 11.016 -9.453 1 94.44 252 TYR B O 1
ATOM 3861 N N . ARG B 1 253 ? 7.633 11.07 -10.922 1 96.88 253 ARG B N 1
ATOM 3862 C CA . ARG B 1 253 ? 6.824 11.898 -11.812 1 96.88 253 ARG B CA 1
ATOM 3863 C C . ARG B 1 253 ? 5.551 11.172 -12.234 1 96.88 253 ARG B C 1
ATOM 3865 O O . ARG B 1 253 ? 5.555 9.953 -12.414 1 96.88 253 ARG B O 1
ATOM 3872 N N . PRO B 1 254 ? 4.48 11.922 -12.375 1 98.38 254 PRO B N 1
ATOM 3873 C CA . PRO B 1 254 ? 3.234 11.297 -12.82 1 98.38 254 PRO B CA 1
ATOM 3874 C C . PRO B 1 254 ? 3.393 10.531 -14.133 1 98.38 254 PRO B C 1
ATOM 3876 O O . PRO B 1 254 ? 4.09 10.992 -15.039 1 98.38 254 PRO B O 1
ATOM 3879 N N . CYS B 1 255 ? 2.826 9.359 -14.219 1 97.75 255 CYS B N 1
ATOM 3880 C CA . CYS B 1 255 ? 2.887 8.578 -15.445 1 97.75 255 CYS B CA 1
ATOM 3881 C C . CYS B 1 255 ? 1.993 9.172 -16.531 1 97.75 255 CYS B C 1
ATOM 3883 O O . CYS B 1 255 ? 1.191 10.07 -16.25 1 97.75 255 CYS B O 1
ATOM 3885 N N . GLU B 1 256 ? 2.117 8.711 -17.734 1 98.06 256 GLU B N 1
ATOM 3886 C CA . GLU B 1 256 ? 1.433 9.266 -18.906 1 98.06 256 GLU B CA 1
ATOM 3887 C C . GLU B 1 256 ? -0.083 9.18 -18.75 1 98.06 256 GLU B C 1
ATOM 3889 O O . GLU B 1 256 ? -0.794 10.156 -19 1 98.06 256 GLU B O 1
ATOM 3894 N N . LEU B 1 257 ? -0.573 8.062 -18.312 1 98.62 257 LEU B N 1
ATOM 3895 C CA . LEU B 1 257 ? -2.016 7.875 -18.188 1 98.62 257 LEU B CA 1
ATOM 3896 C C . LEU B 1 257 ? -2.609 8.867 -17.188 1 98.62 257 LEU B C 1
ATOM 3898 O O . LEU B 1 257 ? -3.678 9.43 -17.438 1 98.62 257 LEU B O 1
ATOM 3902 N N . LEU B 1 258 ? -1.947 9.039 -16.047 1 98.62 258 LEU B N 1
ATOM 3903 C CA . LEU B 1 258 ? -2.402 10 -15.055 1 98.62 258 LEU B CA 1
ATOM 3904 C C . LEU B 1 258 ? -2.455 11.406 -15.641 1 98.62 258 LEU B C 1
ATOM 3906 O O . LEU B 1 258 ? -3.451 12.117 -15.484 1 98.62 258 LEU B O 1
ATOM 3910 N N . GLU B 1 259 ? -1.422 11.805 -16.375 1 98.56 259 GLU B N 1
ATOM 3911 C CA . GLU B 1 259 ? -1.361 13.117 -17 1 98.56 259 GLU B CA 1
ATOM 3912 C C . GLU B 1 259 ? -2.469 13.281 -18.047 1 98.56 259 GLU B C 1
ATOM 3914 O O . GLU B 1 259 ? -3.074 14.352 -18.141 1 98.56 259 GLU B O 1
ATOM 3919 N N . GLU B 1 260 ? -2.689 12.266 -18.781 1 98.69 260 GLU B N 1
ATOM 3920 C CA . GLU B 1 260 ? -3.736 12.289 -19.797 1 98.69 260 GLU B CA 1
ATOM 3921 C C . GLU B 1 260 ? -5.109 12.508 -19.172 1 98.69 260 GLU B C 1
ATOM 3923 O O . GLU B 1 260 ? -5.918 13.281 -19.688 1 98.69 260 GLU B O 1
ATOM 3928 N N . LYS B 1 261 ? -5.352 11.812 -18.125 1 98.69 261 LYS B N 1
ATOM 3929 C CA . LYS B 1 261 ? -6.641 11.953 -17.453 1 98.69 261 LYS B CA 1
ATOM 3930 C C . LYS B 1 261 ? -6.82 13.359 -16.891 1 98.69 261 LYS B C 1
ATOM 3932 O O . LYS B 1 261 ? -7.891 13.953 -17.031 1 98.69 261 LYS B O 1
ATOM 3937 N N . VAL B 1 262 ? -5.797 13.906 -16.297 1 98.69 262 VAL B N 1
ATOM 3938 C CA . VAL B 1 262 ? -5.844 15.258 -15.758 1 98.69 262 VAL B CA 1
ATOM 3939 C C . VAL B 1 262 ? -6.102 16.25 -16.891 1 98.69 262 VAL B C 1
ATOM 3941 O O . VAL B 1 262 ? -6.953 17.141 -16.766 1 98.69 262 VAL B O 1
ATOM 3944 N N . ALA B 1 263 ? -5.438 16.078 -18.031 1 98.56 263 ALA B N 1
ATOM 3945 C CA . ALA B 1 263 ? -5.59 16.969 -19.188 1 98.56 263 ALA B CA 1
ATOM 3946 C C . ALA B 1 263 ? -7.008 16.906 -19.734 1 98.56 263 ALA B C 1
ATOM 3948 O O . ALA B 1 263 ? -7.535 17.906 -20.234 1 98.56 263 ALA B O 1
ATOM 3949 N N . ALA B 1 264 ? -7.629 15.781 -19.594 1 98.44 264 ALA B N 1
ATOM 3950 C CA . ALA B 1 264 ? -8.969 15.555 -20.141 1 98.44 264 ALA B CA 1
ATOM 3951 C C . ALA B 1 264 ? -10.039 16.031 -19.156 1 98.44 264 ALA B C 1
ATOM 3953 O O . ALA B 1 264 ? -11.234 15.977 -19.469 1 98.44 264 ALA B O 1
ATOM 3954 N N . GLY B 1 265 ? -9.641 16.406 -18 1 98.38 265 GLY B N 1
ATOM 3955 C CA . GLY B 1 265 ? -10.586 16.875 -17 1 98.38 265 GLY B CA 1
ATOM 3956 C C . GLY B 1 265 ? -11.242 15.742 -16.234 1 98.38 265 GLY B C 1
ATOM 3957 O O . GLY B 1 265 ? -12.281 15.938 -15.602 1 98.38 265 GLY B O 1
ATOM 3958 N N . HIS B 1 266 ? -10.703 14.508 -16.359 1 98.5 266 HIS B N 1
ATOM 3959 C CA . HIS B 1 266 ? -11.141 13.367 -15.562 1 98.5 266 HIS B CA 1
ATOM 3960 C C . HIS B 1 266 ? -10.398 13.305 -14.234 1 98.5 266 HIS B C 1
ATOM 3962 O O . HIS B 1 266 ? -9.414 12.578 -14.094 1 98.5 266 HIS B O 1
ATOM 3968 N N . LEU B 1 267 ? -10.914 13.93 -13.242 1 98.38 267 LEU B N 1
ATOM 3969 C CA . LEU B 1 267 ? -10.148 14.211 -12.031 1 98.38 267 LEU B CA 1
ATOM 3970 C C . LEU B 1 267 ? -10.602 13.305 -10.891 1 98.38 267 LEU B C 1
ATOM 3972 O O . LEU B 1 267 ? -10.117 13.445 -9.758 1 98.38 267 LEU B O 1
ATOM 3976 N N . GLY B 1 268 ? -11.492 12.383 -11.141 1 98.12 268 GLY B N 1
ATOM 3977 C CA . GLY B 1 268 ? -11.984 11.469 -10.117 1 98.12 268 GLY B CA 1
ATOM 3978 C C . GLY B 1 268 ? -13.414 11.766 -9.695 1 98.12 268 GLY B C 1
ATOM 3979 O O . GLY B 1 268 ? -14.242 12.164 -10.516 1 98.12 268 GLY B O 1
ATOM 3980 N N . ARG B 1 269 ? -13.75 11.523 -8.523 1 96.56 269 ARG B N 1
ATOM 3981 C CA . ARG B 1 269 ? -15.109 11.672 -8.008 1 96.56 269 ARG B CA 1
ATOM 3982 C C . ARG B 1 269 ? -15.609 13.102 -8.172 1 96.56 269 ARG B C 1
ATOM 3984 O O . ARG B 1 269 ? -16.766 13.328 -8.523 1 96.56 269 ARG B O 1
ATOM 3991 N N . LYS B 1 270 ? -14.734 14.086 -7.934 1 94 270 LYS B N 1
ATOM 3992 C CA . LYS B 1 270 ? -15.133 15.492 -7.926 1 94 270 LYS B CA 1
ATOM 3993 C C . LYS B 1 270 ? -15.578 15.945 -9.312 1 94 270 LYS B C 1
ATOM 3995 O O . LYS B 1 270 ? -16.375 16.875 -9.445 1 94 270 LYS B O 1
ATOM 4000 N N . SER B 1 271 ? -15.125 15.25 -10.367 1 97.75 271 SER B N 1
ATOM 4001 C CA . SER B 1 271 ? -15.508 15.609 -11.734 1 97.75 271 SER B CA 1
ATOM 4002 C C . SER B 1 271 ? -16.453 14.562 -12.328 1 97.75 271 SER B C 1
ATOM 4004 O O . SER B 1 271 ? -16.797 14.641 -13.516 1 97.75 271 SER B O 1
ATOM 4006 N N . GLY B 1 272 ? -16.734 13.555 -11.562 1 98 272 GLY B N 1
ATOM 4007 C CA . GLY B 1 272 ? -17.672 12.531 -12 1 98 272 GLY B CA 1
ATOM 4008 C C . GLY B 1 272 ? -17 11.391 -12.75 1 98 272 GLY B C 1
ATOM 4009 O O . GLY B 1 272 ? -17.656 10.414 -13.102 1 98 272 GLY B O 1
ATOM 4010 N N . GLN B 1 273 ? -15.719 11.625 -13.008 1 98.12 273 GLN B N 1
ATOM 4011 C CA . GLN B 1 273 ? -15.023 10.57 -13.734 1 98.12 273 GLN B CA 1
ATOM 4012 C C . GLN B 1 273 ? -13.516 10.625 -13.469 1 98.12 273 GLN B C 1
ATOM 4014 O O . GLN B 1 273 ? -12.938 11.703 -13.391 1 98.12 273 GLN B O 1
ATOM 4019 N N . GLY B 1 274 ? -12.852 9.57 -13.359 1 98.38 274 GLY B N 1
ATOM 4020 C CA . GLY B 1 274 ? -11.414 9.336 -13.312 1 98.38 274 GLY B CA 1
ATOM 4021 C C . GLY B 1 274 ? -11.023 7.965 -13.828 1 98.38 274 GLY B C 1
ATOM 4022 O O . GLY B 1 274 ? -11.281 7.633 -14.984 1 98.38 274 GLY B O 1
ATOM 4023 N N . PHE B 1 275 ? -10.578 7.117 -12.906 1 98.75 275 PHE B N 1
ATOM 4024 C CA . PHE B 1 275 ? -10.383 5.719 -13.281 1 98.75 275 PHE B CA 1
ATOM 4025 C C . PHE B 1 275 ? -11.711 4.973 -13.281 1 98.75 275 PHE B C 1
ATOM 4027 O O . PHE B 1 275 ? -11.852 3.941 -13.945 1 98.75 275 PHE B O 1
ATOM 4034 N N . TYR B 1 276 ? -12.594 5.562 -12.539 1 98.38 276 TYR B N 1
ATOM 4035 C CA . TYR B 1 276 ? -13.961 5.059 -12.469 1 98.38 276 TYR B CA 1
ATOM 4036 C C . TYR B 1 276 ? -14.961 6.137 -12.867 1 98.38 276 TYR B C 1
ATOM 4038 O O . TYR B 1 276 ? -14.602 7.305 -13.023 1 98.38 276 TYR B O 1
ATOM 4046 N N . GLU B 1 277 ? -16.203 5.684 -13.039 1 97.75 277 GLU B N 1
ATOM 4047 C CA . GLU B 1 277 ? -17.297 6.625 -13.289 1 97.75 277 GLU B CA 1
ATOM 4048 C C . GLU B 1 277 ? -18.172 6.793 -12.055 1 97.75 277 GLU B C 1
ATOM 4050 O O . GLU B 1 277 ? -18.469 5.82 -11.359 1 97.75 277 GLU B O 1
ATOM 4055 N N . TYR B 1 278 ? -18.531 8.062 -11.875 1 96.62 278 TYR B N 1
ATOM 4056 C CA . TYR B 1 278 ? -19.328 8.391 -10.695 1 96.62 278 TYR B CA 1
ATOM 4057 C C . TYR B 1 278 ? -20.562 9.188 -11.07 1 96.62 278 TYR B C 1
ATOM 4059 O O . TYR B 1 278 ? -20.562 9.945 -12.039 1 96.62 278 TYR B O 1
#

Radius of gyration: 26.98 Å; Cα contacts (8 Å, |Δi|>4): 1186; chains: 2; bounding box: 48×84×60 Å

Solvent-accessible surface area (backbone atoms only — not comparable to full-atom values): 27796 Å² total; per-residue (Å²): 127,84,71,79,54,24,38,20,33,38,22,53,46,74,64,24,30,25,48,47,33,28,36,19,24,49,48,34,31,33,40,41,27,35,90,40,71,66,53,49,54,53,28,52,53,49,28,54,52,48,44,53,51,29,49,76,69,68,51,42,87,59,62,67,38,55,81,42,76,41,64,49,79,74,68,51,60,73,31,61,31,37,36,38,28,56,73,98,39,69,68,62,44,26,55,50,48,24,55,49,50,75,66,48,61,89,90,43,27,36,32,39,49,44,70,34,72,35,39,60,70,45,33,76,46,29,88,59,33,35,29,38,39,31,34,31,70,43,90,57,35,46,72,46,45,35,33,44,26,30,44,21,91,56,36,32,69,67,34,50,51,53,49,52,52,51,33,50,62,54,63,30,48,74,45,73,31,39,53,40,68,19,53,62,67,43,50,41,49,51,50,38,34,40,50,52,44,42,41,34,63,71,60,34,39,52,60,68,55,53,20,47,47,36,24,57,60,61,43,36,77,73,13,51,54,58,48,39,19,69,70,21,39,52,57,50,39,51,52,23,40,51,45,13,66,75,70,68,41,68,85,38,36,60,35,68,53,57,51,51,32,39,75,71,58,30,27,4,58,93,59,32,24,44,83,54,82,95,124,85,70,78,56,24,37,19,33,37,23,54,46,73,64,23,30,25,48,48,34,29,35,18,25,48,48,35,32,34,39,40,27,37,90,40,69,66,55,49,54,54,28,54,52,50,27,53,53,47,46,52,51,28,47,77,69,66,51,41,89,59,62,67,38,58,80,43,74,41,64,50,80,75,67,50,59,75,30,60,30,36,36,38,28,57,73,99,38,71,68,61,44,27,54,49,47,24,58,50,51,74,66,48,62,90,90,44,28,37,31,39,49,42,70,35,71,35,39,59,71,44,34,74,47,29,87,58,34,37,29,38,36,30,35,30,71,43,88,54,36,46,72,47,46,35,33,43,26,30,44,22,92,55,34,33,68,67,34,50,52,53,49,52,53,50,34,48,63,54,62,30,48,71,46,72,30,37,53,38,68,18,54,62,66,43,51,43,48,52,48,38,34,39,50,53,42,41,42,34,62,71,60,35,39,51,60,67,55,53,19,48,48,36,25,56,60,62,42,34,76,74,14,52,55,58,46,39,20,70,70,21,39,53,57,49,40,50,51,24,40,51,43,15,66,76,70,69,43,67,85,38,36,59,36,68,53,56,51,50,32,40,76,70,57,30,25,4,59,90,60,33,23,42,83,54,81,94

Foldseek 3Di:
DPPPAAEEEEDLDQARLLVCLLCQLLAGEYEYEYQDPVSVVVSVVVSVVVNVVCVVVVLRVDHGYYYHYDPDLLVRERHLEYEYDHDQDLVVLLVSQLVSLVNYDPLHAYEYAHQFPFLQSSLVSHPQSLRYKYKHADPSNSPAQEIEIEAEPNHHPSNVVSVCVSSVSSNHHYDYFYTDGSTPPRVVQLLVLLVLLVCVVVVVDAQVVQQCCCCVVPNDPGRNPLVQLVCWLVNSQVSLVVSCVRVVPCSSHRDPRSVVCVVVVQTHVVSQHDSHGD/DPPPAAEEEEDLDQARLLVCLLCQLLAGEYEYEYQDPVSVVVSVVVSVVVNVVCVVVVLRVDHGYYYHYDPDLLVRERHLEYEYDHDQDLVVLLVSQLVSLVNYDPLH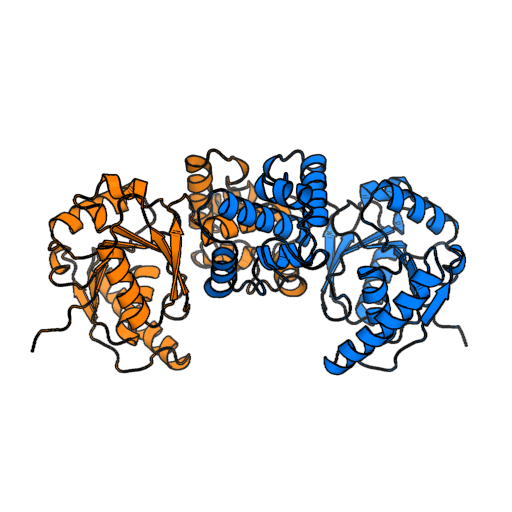AYEYAHQFPFLQSSLVSHPQSLRYKYKHADPSNSPAQEIEIEAEPNHHPSNVVSVCVSSVSSNHHYDYFYTDGSTPPRVPQLLVLLVLLVCCVVVVDAQVVQQCCCCVVPNDPGRNPLVQLVCWLVNSQVSLVVSCVRVVPCSSHRDPRSVVCVVVVQTHVVSQHDSHGD

Sequence (556 aa):
MTQERGLAILGAGVMGTGITTLALAHGIPVTLIDVSDEVLADARDRVRQQLRHAQLMGAVPGAVAALTTSTDRGAVGNAVAVVEAVVEDVEVKTSLLGDVCARLDEGTPLVTNTSGIPIDELAKAVGRPHELVGIHFMNPAYLITTVEVARGSATGDAAMDTITALLARMGRRGIVVRDSPGFVTSRLLHPMINEAARIVGEGVTSAAAVDELMQACLGHPTGPLRTADLIGLDNLADALRALADRTGIDRYRPCELLEEKVAAGHLGRKSGQGFYEYMTQERGLAILGAGVMGTGITTLALAHGIPVTLIDVSDEVLADARDRVRQQLRHAQLMGAVPGAVAALTTSTDRGAVGNAVAVVEAVVEDVEVKTSLLGDVCARLDEGTPLVTNTSGIPIDELAKAVGRPHELVGIHFMNPAYLITTVEVARGSATGDAAMDTITALLARMGRRGIVVRDSPGFVTSRLLHPMINEAARIVGEGVTSAAAVDELMQACLGHPTGPLRTADLIGLDNLADALRALADRTGIDRYRPCELLEEKVAAGHLGRKSGQGFYEY

Organism: NCBI:txid927661